Protein AF-F0Y890-F1 (afdb_monomer)

Mean predicted aligned error: 19.27 Å

Solvent-accessible surface area (backbone atoms only — not comparable to full-atom values): 24442 Å² total; per-residue (Å²): 140,80,90,76,86,86,69,78,75,66,56,60,69,72,66,73,73,84,67,79,73,80,79,73,78,74,100,80,73,96,67,61,80,64,61,63,48,54,54,51,52,53,49,51,51,51,51,50,53,50,52,51,52,51,51,48,52,51,51,49,51,52,50,51,52,57,50,52,60,49,49,57,54,52,53,54,49,52,56,64,72,65,56,83,78,66,94,90,60,60,71,66,60,58,48,51,51,52,52,50,54,50,51,52,51,49,50,49,52,54,54,50,66,68,62,57,76,72,88,82,59,56,76,64,51,50,54,54,48,51,69,63,44,61,75,63,72,72,44,78,66,60,67,57,61,77,74,56,88,78,77,89,71,91,77,83,79,86,84,82,79,84,65,60,49,59,76,54,69,66,41,54,50,54,42,62,77,41,42,78,61,33,73,70,63,14,67,42,82,36,51,82,57,31,35,38,36,38,28,42,78,87,40,54,33,41,73,48,68,71,60,42,80,40,85,49,73,56,57,59,51,46,79,48,76,47,64,42,50,79,44,79,46,78,44,72,72,36,85,34,40,26,47,82,65,50,57,25,32,40,22,32,40,34,34,32,28,44,78,34,65,62,40,20,68,70,69,28,96,51,52,70,63,47,51,54,53,47,47,55,55,40,52,45,55,54,39,38,69,28,35,60,64,62,82,49,96,77,78,58,83,58,68,68,14,64,68,77,36,44,69,65,53,28,52,50,48,35,52,58,34,34,69,67,33,49,68,40,21,40,46,67,77,47,37,45,78,73,44,82,43,65,26,81,90,47,38,69,60,48,52,54,48,51,51,50,51,51,52,49,52,51,47,50,54,43,34,53,50,34,50,55,48,41,53,54,50,51,57,48,40,46,73,74,69,50,86,74,54,74,70,56,52,54,50,52,43,50,52,44,31,52,51,60,64,43,92,60,95,66,79,89,80,79,84,88,125

Foldseek 3Di:
DDDDDDDPPVVVVVVPDPDPPVVDDDPDDDDPPVVVVVVVVVVVVVVVVVVVVVVVVVVVVVVVVVVVVVVVVVVVLVVVLPDDPDPPDDPVVNVVVNVVSVVVVVVVVVVVVVVPDDPPCPVVVVVVCCVVCVVVVPDCVVVVVVPDDDDDQPPPDQPPDQDQPADDPVLVVVCVVPVVVQVVPQKDFAAQQKKKFKAAQNHGRDIDRDGDIDGHGPHRIDIDMDGQDKDKDKQAFDFAAALVRFTKTWIKIWIKGADDVCLQVPLDVDLNVQLNVLLVVLVRVLRNNAAQDQDDPPPPRPDDHVPPNQVVSFVSSQVSSQSRSVSNRMHIDTMGIDDIGGDPVCRVVVVVVVVVVVVVVVLVVQLVVLLVVLVVVVVVVVVVVDDDDPVRSVVSSVQSSCCRNDPDRDDDDDPDD

Structure (mmCIF, N/CA/C/O backbone):
data_AF-F0Y890-F1
#
_entry.id   AF-F0Y890-F1
#
loop_
_atom_site.group_PDB
_atom_site.id
_atom_site.type_symbol
_atom_site.label_atom_id
_atom_site.label_alt_id
_atom_site.label_comp_id
_atom_site.label_asym_id
_atom_site.label_entity_id
_atom_site.label_seq_id
_atom_site.pdbx_PDB_ins_code
_atom_site.Cartn_x
_atom_site.Cartn_y
_atom_site.Cartn_z
_atom_site.occupancy
_atom_site.B_iso_or_equiv
_atom_site.auth_seq_id
_atom_site.auth_comp_id
_atom_site.auth_asym_id
_atom_site.auth_atom_id
_atom_site.pdbx_PDB_model_num
ATOM 1 N N . MET A 1 1 ? 23.751 -40.761 -12.825 1.00 38.16 1 MET A N 1
ATOM 2 C CA . MET A 1 1 ? 23.052 -40.221 -11.636 1.00 38.16 1 MET A CA 1
ATOM 3 C C . MET A 1 1 ? 21.688 -39.821 -12.162 1.00 38.16 1 MET A C 1
ATOM 5 O O . MET A 1 1 ? 21.497 -38.681 -12.557 1.00 38.16 1 MET A O 1
ATOM 9 N N . ASP A 1 2 ? 20.799 -40.806 -12.305 1.00 27.16 2 ASP A N 1
ATOM 10 C CA . ASP A 1 2 ? 19.623 -40.699 -13.175 1.00 27.16 2 ASP A CA 1
ATOM 11 C C . ASP A 1 2 ? 18.362 -40.812 -12.319 1.00 27.16 2 ASP A C 1
ATOM 13 O O . ASP A 1 2 ? 17.972 -41.902 -11.897 1.00 27.16 2 ASP A O 1
ATOM 17 N N . GLY A 1 3 ? 17.733 -39.672 -12.038 1.00 33.78 3 GLY A N 1
ATOM 18 C CA . GLY A 1 3 ? 16.468 -39.603 -11.313 1.00 33.78 3 GLY A CA 1
ATOM 19 C C . GLY A 1 3 ? 15.296 -40.018 -12.201 1.00 33.78 3 GLY A C 1
ATOM 20 O O . GLY A 1 3 ? 14.814 -39.224 -13.007 1.00 33.78 3 GLY A O 1
ATOM 21 N N . ARG A 1 4 ? 14.810 -41.254 -12.040 1.00 30.77 4 ARG A N 1
ATOM 22 C CA . ARG A 1 4 ? 13.497 -41.692 -12.546 1.00 30.77 4 ARG A CA 1
ATOM 23 C C . ARG A 1 4 ? 12.469 -41.584 -11.421 1.00 30.77 4 ARG A C 1
ATOM 25 O O . ARG A 1 4 ? 12.642 -42.195 -10.371 1.00 30.77 4 ARG A O 1
ATOM 32 N N . TYR A 1 5 ? 11.398 -40.828 -11.651 1.00 33.41 5 TYR A N 1
ATOM 33 C CA . TYR A 1 5 ? 10.301 -40.662 -10.696 1.00 33.41 5 TYR A CA 1
ATOM 34 C C . TYR A 1 5 ? 9.433 -41.926 -10.582 1.00 33.41 5 TYR A C 1
ATOM 36 O O . TYR A 1 5 ? 9.117 -42.584 -11.575 1.00 33.41 5 TYR A O 1
ATOM 44 N N . HIS A 1 6 ? 9.079 -42.246 -9.336 1.00 32.81 6 HIS A N 1
ATOM 45 C CA . HIS A 1 6 ? 8.334 -43.417 -8.871 1.00 32.81 6 HIS A CA 1
ATOM 46 C C . HIS A 1 6 ? 6.819 -43.267 -9.105 1.00 32.81 6 HIS A C 1
ATOM 48 O O . HIS A 1 6 ? 6.270 -42.179 -8.945 1.00 32.81 6 HIS A O 1
ATOM 54 N N . CYS A 1 7 ? 6.134 -44.359 -9.460 1.00 32.97 7 CYS A N 1
ATOM 55 C CA . CYS A 1 7 ? 4.679 -44.397 -9.634 1.00 32.97 7 CYS A CA 1
ATOM 56 C C . CYS A 1 7 ? 4.031 -45.125 -8.437 1.00 32.97 7 CYS A C 1
ATOM 58 O O . CYS A 1 7 ? 4.320 -46.307 -8.246 1.00 32.97 7 CYS A O 1
ATOM 60 N N . PRO A 1 8 ? 3.131 -44.477 -7.672 1.00 37.31 8 PRO A N 1
ATOM 61 C CA . PRO A 1 8 ? 2.630 -44.981 -6.383 1.00 37.31 8 PRO A CA 1
ATOM 62 C C . PRO A 1 8 ? 1.622 -46.139 -6.495 1.00 37.31 8 PRO A C 1
ATOM 64 O O . PRO A 1 8 ? 1.181 -46.687 -5.491 1.00 37.31 8 PRO A O 1
ATOM 67 N N . VAL A 1 9 ? 1.252 -46.548 -7.711 1.00 42.16 9 VAL A N 1
ATOM 68 C CA . VAL A 1 9 ? 0.246 -47.601 -7.941 1.00 42.16 9 VAL A CA 1
ATOM 69 C C . VAL A 1 9 ? 0.830 -49.008 -7.749 1.00 42.16 9 VAL A C 1
ATOM 71 O O . VAL A 1 9 ? 0.103 -49.940 -7.421 1.00 42.16 9 VAL A O 1
ATOM 74 N N . LYS A 1 10 ? 2.150 -49.175 -7.910 1.00 40.38 10 LYS A N 1
ATOM 75 C CA . LYS A 1 10 ? 2.806 -50.490 -7.787 1.00 40.38 10 LYS A CA 1
ATOM 76 C C . LYS A 1 10 ? 3.139 -50.883 -6.344 1.00 40.38 10 LYS A C 1
ATOM 78 O O . LYS A 1 10 ? 3.253 -52.075 -6.069 1.00 40.38 10 LYS A O 1
ATOM 83 N N . ASP A 1 11 ? 3.224 -49.919 -5.428 1.00 37.31 11 ASP A N 1
ATOM 84 C CA . ASP A 1 11 ? 3.527 -50.188 -4.016 1.00 37.31 11 ASP A CA 1
ATOM 85 C C . ASP A 1 11 ? 2.286 -50.641 -3.234 1.00 37.31 11 ASP A C 1
ATOM 87 O O . ASP A 1 11 ? 2.387 -51.508 -2.368 1.00 37.31 11 ASP A O 1
ATOM 91 N N . ALA A 1 12 ? 1.093 -50.171 -3.616 1.00 43.72 12 ALA A N 1
ATOM 92 C CA . ALA A 1 12 ? -0.170 -50.605 -3.011 1.00 43.72 12 ALA A CA 1
ATOM 93 C C . ALA A 1 12 ? -0.452 -52.107 -3.226 1.00 43.72 12 ALA A C 1
ATOM 95 O O . ALA A 1 12 ? -0.994 -52.767 -2.345 1.00 43.72 12 ALA A O 1
ATOM 96 N N . GLN A 1 13 ? -0.019 -52.675 -4.358 1.00 46.06 13 GLN A N 1
ATOM 97 C CA . GLN A 1 13 ? -0.149 -54.112 -4.645 1.00 46.06 13 GLN A CA 1
ATOM 98 C C . GLN A 1 13 ? 0.919 -54.974 -3.953 1.00 46.06 13 GLN A C 1
ATOM 100 O O . GLN A 1 13 ? 0.706 -56.168 -3.767 1.00 46.06 13 GLN A O 1
ATOM 105 N N . ARG A 1 14 ? 2.055 -54.393 -3.539 1.00 41.22 14 ARG A N 1
ATOM 106 C CA . ARG A 1 14 ? 3.094 -55.101 -2.766 1.00 41.22 14 ARG A CA 1
ATOM 107 C C . ARG A 1 14 ? 2.771 -55.216 -1.276 1.00 41.22 14 ARG A C 1
ATOM 109 O O . ARG A 1 14 ? 3.358 -56.061 -0.611 1.00 41.22 14 ARG A O 1
ATOM 116 N N . LEU A 1 15 ? 1.858 -54.389 -0.765 1.00 43.75 15 LEU A N 1
ATOM 117 C CA . LEU A 1 15 ? 1.519 -54.305 0.661 1.00 43.75 15 LEU A CA 1
ATOM 118 C C . LEU A 1 15 ? 0.350 -55.207 1.097 1.00 43.75 15 LEU A C 1
ATOM 120 O O . LEU A 1 15 ? 0.004 -55.197 2.272 1.00 43.75 15 LEU A O 1
ATOM 124 N N . GLY A 1 16 ? -0.241 -56.001 0.194 1.00 38.81 16 GLY A N 1
ATOM 125 C CA . GLY A 1 16 ? -1.183 -57.071 0.563 1.00 38.81 16 GLY A CA 1
ATOM 126 C C . GLY A 1 16 ? -2.455 -56.618 1.296 1.00 38.81 16 GLY A C 1
ATOM 127 O O . GLY A 1 16 ? -3.017 -57.388 2.069 1.00 38.81 16 GLY A O 1
ATOM 128 N N . LEU A 1 17 ? -2.907 -55.380 1.083 1.00 44.00 17 LEU A N 1
ATOM 129 C CA . LEU A 1 17 ? -4.153 -54.862 1.654 1.00 44.00 17 LEU A CA 1
ATOM 130 C C . LEU A 1 17 ? -5.324 -55.136 0.699 1.00 44.00 17 LEU A C 1
ATOM 132 O O . LEU A 1 17 ? -5.707 -54.286 -0.103 1.00 44.00 17 LEU A O 1
ATOM 136 N N . ASP A 1 18 ? -5.890 -56.338 0.796 1.00 43.62 18 ASP A N 1
ATOM 137 C CA . ASP A 1 18 ? -7.197 -56.674 0.226 1.00 43.62 18 ASP A CA 1
ATOM 138 C C . ASP A 1 18 ? -8.302 -56.157 1.163 1.00 43.62 18 ASP A C 1
ATOM 140 O O . ASP A 1 18 ? -8.657 -56.826 2.133 1.00 43.62 18 ASP A O 1
ATOM 144 N N . ASP A 1 19 ? -8.853 -54.964 0.904 1.00 38.75 19 ASP A N 1
ATOM 145 C CA . ASP A 1 19 ? -9.974 -54.436 1.698 1.00 38.75 19 ASP A CA 1
ATOM 146 C C . ASP A 1 19 ? -11.334 -54.713 1.008 1.00 38.75 19 ASP A C 1
ATOM 148 O O . ASP A 1 19 ? -11.659 -54.110 -0.026 1.00 38.75 19 ASP A O 1
ATOM 152 N N . PRO A 1 20 ? -12.175 -55.623 1.541 1.00 39.41 20 PRO A N 1
ATOM 153 C CA . PRO A 1 20 ? -13.441 -56.029 0.927 1.00 39.41 20 PRO A CA 1
ATOM 154 C C . PRO A 1 20 ? -14.555 -54.968 1.002 1.00 39.41 20 PRO A C 1
ATOM 156 O O . PRO A 1 20 ? -15.653 -55.198 0.488 1.00 39.41 20 PRO A O 1
ATOM 159 N N . ARG A 1 21 ? -14.306 -53.784 1.582 1.00 40.31 21 ARG A N 1
ATOM 160 C CA . ARG A 1 21 ? -15.275 -52.670 1.606 1.00 40.31 21 ARG A CA 1
ATOM 161 C C . ARG A 1 21 ? -15.395 -51.910 0.280 1.00 40.31 21 ARG A C 1
ATOM 163 O O . ARG A 1 21 ? -16.422 -51.279 0.052 1.00 40.31 21 ARG A O 1
ATOM 170 N N . ALA A 1 22 ? -14.432 -52.035 -0.636 1.00 36.25 22 ALA A N 1
ATOM 171 C CA . ALA A 1 22 ? -14.497 -51.387 -1.954 1.00 36.25 22 ALA A CA 1
ATOM 172 C C . ALA A 1 22 ? -15.408 -52.112 -2.973 1.00 36.25 22 ALA A C 1
ATOM 174 O O . ALA A 1 22 ? -15.679 -51.579 -4.046 1.00 36.25 22 ALA A O 1
ATOM 175 N N . LYS A 1 23 ? -15.907 -53.318 -2.655 1.00 34.88 23 LYS A N 1
ATOM 176 C CA . LYS A 1 23 ? -16.760 -54.132 -3.550 1.00 34.88 23 LYS A CA 1
ATOM 177 C C . LYS A 1 23 ? -18.270 -54.018 -3.287 1.00 34.88 23 LYS A C 1
ATOM 179 O O . LYS A 1 23 ? -19.049 -54.685 -3.960 1.00 34.88 23 LYS A O 1
ATOM 184 N N . LYS A 1 24 ? -18.707 -53.166 -2.354 1.00 36.16 24 LYS A N 1
ATOM 185 C CA . LYS A 1 24 ? -20.130 -52.874 -2.100 1.00 36.16 24 LYS A CA 1
ATOM 186 C C . LYS A 1 24 ? -20.420 -51.380 -2.263 1.00 36.16 24 LYS A C 1
ATOM 188 O O . LYS A 1 24 ? -20.554 -50.657 -1.286 1.00 36.16 24 LYS A O 1
ATOM 193 N N . ALA A 1 25 ? -20.573 -50.939 -3.506 1.00 32.44 25 ALA A N 1
ATOM 194 C CA . ALA A 1 25 ? -21.377 -49.766 -3.839 1.00 32.44 25 ALA A CA 1
ATOM 195 C C . ALA A 1 25 ? -22.121 -50.074 -5.150 1.00 32.44 25 ALA A C 1
ATOM 197 O O . ALA A 1 25 ? -21.552 -50.025 -6.236 1.00 32.44 25 ALA A O 1
ATOM 198 N N . HIS A 1 26 ? -23.364 -50.532 -4.988 1.00 28.95 26 HIS A N 1
ATOM 199 C CA . HIS A 1 26 ? -24.325 -50.936 -6.020 1.00 28.95 26 HIS A CA 1
ATOM 200 C C . HIS A 1 26 ? -24.849 -49.719 -6.831 1.00 28.95 26 HIS A C 1
ATOM 202 O O . HIS A 1 26 ? -24.710 -48.584 -6.371 1.00 28.95 26 HIS A O 1
ATOM 208 N N . PRO A 1 27 ? -25.497 -49.934 -7.995 1.00 40.09 27 PRO A N 1
ATOM 209 C CA . PRO A 1 27 ? -25.939 -48.917 -8.946 1.00 40.09 27 PRO A CA 1
ATOM 210 C C . PRO A 1 27 ? -27.331 -48.331 -8.620 1.00 40.09 27 PRO A C 1
ATOM 212 O O . PRO A 1 27 ? -28.124 -48.124 -9.526 1.00 40.09 27 PRO A O 1
ATOM 215 N N . ASP A 1 28 ? -27.612 -48.030 -7.348 1.00 33.22 28 ASP A N 1
ATOM 216 C CA . ASP A 1 28 ? -28.890 -47.446 -6.892 1.00 33.22 28 ASP A CA 1
ATOM 217 C C . ASP A 1 28 ? -28.666 -46.299 -5.888 1.00 33.22 28 ASP A C 1
ATOM 219 O O . ASP A 1 28 ? -29.166 -46.302 -4.763 1.00 33.22 28 ASP A O 1
ATOM 223 N N . ALA A 1 29 ? -27.887 -45.291 -6.284 1.00 30.91 29 ALA A N 1
ATOM 224 C CA . ALA A 1 29 ? -27.769 -44.040 -5.540 1.00 30.91 29 ALA A CA 1
ATOM 225 C C . ALA A 1 29 ? -28.264 -42.883 -6.413 1.00 30.91 29 ALA A C 1
ATOM 227 O O . ALA A 1 29 ? -27.608 -42.486 -7.376 1.00 30.91 29 ALA A O 1
ATOM 228 N N . GLY A 1 30 ? -29.435 -42.344 -6.065 1.00 36.19 30 GLY A N 1
ATOM 229 C CA . GLY A 1 30 ? -29.968 -41.108 -6.628 1.00 36.19 30 GLY A CA 1
ATOM 230 C C . GLY A 1 30 ? -28.996 -39.950 -6.404 1.00 36.19 30 GLY A C 1
ATOM 231 O O . GLY A 1 30 ? -28.965 -39.344 -5.337 1.00 36.19 30 GLY A O 1
ATOM 232 N N . GLY A 1 31 ? -28.187 -39.655 -7.419 1.00 30.27 31 GLY A N 1
ATOM 233 C CA . GLY A 1 31 ? -27.340 -38.474 -7.492 1.00 30.27 31 GLY A CA 1
ATOM 234 C C . GLY A 1 31 ? -27.984 -37.438 -8.405 1.00 30.27 31 GLY A C 1
ATOM 235 O O . GLY A 1 31 ? -28.254 -37.716 -9.570 1.00 30.27 31 GLY A O 1
ATOM 236 N N . SER A 1 32 ? -28.234 -36.240 -7.876 1.00 38.91 32 SER A N 1
ATOM 237 C CA . SER A 1 32 ? -28.654 -35.068 -8.654 1.00 38.91 32 SER A CA 1
ATOM 238 C C . SER A 1 32 ? -27.734 -34.847 -9.865 1.00 38.91 32 SER A C 1
ATOM 240 O O . SER A 1 32 ? -26.524 -35.046 -9.767 1.00 38.91 32 SER A O 1
ATOM 242 N N . ALA A 1 33 ? -28.280 -34.347 -10.981 1.00 41.44 33 ALA A N 1
ATOM 243 C CA . ALA A 1 33 ? -27.563 -33.991 -12.217 1.00 41.44 33 ALA A CA 1
ATOM 244 C C . ALA A 1 33 ? -26.354 -33.035 -12.030 1.00 41.44 33 ALA A C 1
ATOM 246 O O . ALA A 1 33 ? -25.651 -32.722 -12.993 1.00 41.44 33 ALA A O 1
ATOM 247 N N . ALA A 1 34 ? -26.115 -32.538 -10.814 1.00 40.97 34 ALA A N 1
ATOM 248 C CA . ALA A 1 34 ? -24.920 -31.802 -10.416 1.00 40.97 34 ALA A CA 1
ATOM 249 C C . ALA A 1 34 ? -23.687 -32.701 -10.161 1.00 40.97 34 ALA A C 1
ATOM 251 O O . ALA A 1 34 ? -22.571 -32.277 -10.452 1.00 40.97 34 ALA A O 1
ATOM 252 N N . SER A 1 35 ? -23.847 -33.944 -9.678 1.00 39.53 35 SER A N 1
ATOM 253 C CA . SER A 1 35 ? -22.707 -34.832 -9.372 1.00 39.53 35 SER A CA 1
ATOM 254 C C . SER A 1 35 ? -22.044 -35.397 -10.633 1.00 39.53 35 SER A C 1
ATOM 256 O O . SER A 1 35 ? -20.819 -35.484 -10.702 1.00 39.53 35 SER A O 1
ATOM 258 N N . PHE A 1 36 ? -22.833 -35.686 -11.673 1.00 37.88 36 PHE A N 1
ATOM 259 C CA . PHE A 1 36 ? -22.324 -36.088 -12.990 1.00 37.88 36 PHE A CA 1
ATOM 260 C C . PHE A 1 36 ? -21.654 -34.934 -13.749 1.00 37.88 36 PHE A C 1
ATOM 262 O O . PHE A 1 36 ? -20.686 -35.164 -14.472 1.00 37.88 36 PHE A O 1
ATOM 269 N N . ARG A 1 37 ? -22.095 -33.686 -13.526 1.00 43.75 37 ARG A N 1
ATOM 270 C CA . ARG A 1 37 ? -21.425 -32.488 -14.058 1.00 43.75 37 ARG A CA 1
ATOM 271 C C . ARG A 1 37 ? -20.031 -32.294 -13.464 1.00 43.75 37 ARG A C 1
ATOM 273 O O . ARG A 1 37 ? -19.111 -31.992 -14.207 1.00 43.75 37 ARG A O 1
ATOM 280 N N . GLY A 1 38 ? -19.841 -32.569 -12.172 1.00 40.78 38 GLY A N 1
ATOM 281 C CA . GLY A 1 38 ? -18.521 -32.472 -11.534 1.00 40.78 38 GLY A CA 1
ATOM 282 C C . GLY A 1 38 ? -17.482 -33.451 -12.096 1.00 40.78 38 GLY A C 1
ATOM 283 O O . GLY A 1 38 ? -16.309 -33.103 -12.219 1.00 40.78 38 GLY A O 1
ATOM 284 N N . VAL A 1 39 ? -17.901 -34.662 -12.481 1.00 43.34 39 VAL A N 1
ATOM 285 C CA . VAL A 1 39 ? -17.008 -35.666 -13.088 1.00 43.34 39 VAL A CA 1
ATOM 286 C C . VAL A 1 39 ? -16.698 -35.329 -14.550 1.00 43.34 39 VAL A C 1
ATOM 288 O O . VAL A 1 39 ? -15.555 -35.489 -14.976 1.00 43.34 39 VAL A O 1
ATOM 291 N N . ALA A 1 40 ? -17.678 -34.815 -15.301 1.00 44.34 40 ALA A N 1
ATOM 292 C CA . ALA A 1 40 ? -17.473 -34.332 -16.666 1.00 44.34 40 ALA A CA 1
ATOM 293 C C . ALA A 1 40 ? -16.547 -33.100 -16.707 1.00 44.34 40 ALA A C 1
ATOM 295 O O . ALA A 1 40 ? -15.573 -33.104 -17.457 1.00 44.34 40 ALA A O 1
ATOM 296 N N . ASP A 1 41 ? -16.753 -32.123 -15.816 1.00 43.94 41 ASP A N 1
ATOM 297 C CA . ASP A 1 41 ? -15.881 -30.947 -15.662 1.00 43.94 41 ASP A CA 1
ATOM 298 C C . ASP A 1 41 ? -14.455 -31.343 -15.260 1.00 43.94 41 ASP A C 1
ATOM 300 O O . ASP A 1 41 ? -13.473 -30.789 -15.756 1.00 43.94 41 ASP A O 1
ATOM 304 N N . ALA A 1 42 ? -14.307 -32.324 -14.363 1.00 41.91 42 ALA A N 1
ATOM 305 C CA . ALA A 1 42 ? -12.995 -32.841 -13.986 1.00 41.91 42 ALA A CA 1
ATOM 306 C C . ALA A 1 42 ? -12.297 -33.545 -15.165 1.00 41.91 42 ALA A C 1
ATOM 308 O O . ALA A 1 42 ? -11.076 -33.439 -15.312 1.00 41.91 42 ALA A O 1
ATOM 309 N N . HIS A 1 43 ? -13.058 -34.231 -16.023 1.00 42.22 43 HIS A N 1
ATOM 310 C CA . HIS A 1 43 ? -12.537 -34.877 -17.223 1.00 42.22 43 HIS A CA 1
ATOM 311 C C . HIS A 1 43 ? -12.098 -33.856 -18.282 1.00 42.22 43 HIS A C 1
ATOM 313 O O . HIS A 1 43 ? -10.991 -33.976 -18.810 1.00 42.22 43 HIS A O 1
ATOM 319 N N . GLU A 1 44 ? -12.891 -32.812 -18.532 1.00 50.34 44 GLU A N 1
ATOM 320 C CA . GLU A 1 44 ? -12.515 -31.723 -19.442 1.00 50.34 44 GLU A CA 1
ATOM 321 C C . GLU A 1 44 ? -11.289 -30.954 -18.945 1.00 50.34 44 GLU A C 1
ATOM 323 O O . GLU A 1 44 ? -10.369 -30.702 -19.724 1.00 50.34 44 GLU A O 1
ATOM 328 N N . ARG A 1 45 ? -11.191 -30.675 -17.638 1.00 44.25 45 ARG A N 1
ATOM 329 C CA . ARG A 1 45 ? -9.996 -30.048 -17.047 1.00 44.25 45 ARG A CA 1
ATOM 330 C C . ARG A 1 45 ? -8.749 -30.910 -17.219 1.00 44.25 45 ARG A C 1
ATOM 332 O O . ARG A 1 45 ? -7.677 -30.382 -17.504 1.00 44.25 45 ARG A O 1
ATOM 339 N N . LEU A 1 46 ? -8.868 -32.233 -17.096 1.00 43.28 46 LEU A N 1
ATOM 340 C CA . LEU A 1 46 ? -7.754 -33.157 -17.335 1.00 43.28 46 LEU A CA 1
ATOM 341 C C . LEU A 1 46 ? -7.363 -33.242 -18.816 1.00 43.28 46 LEU A C 1
ATOM 343 O O . LEU A 1 46 ? -6.172 -33.362 -19.119 1.00 43.28 46 LEU A O 1
ATOM 347 N N . LEU A 1 47 ? -8.327 -33.174 -19.738 1.00 45.12 47 LEU A N 1
ATOM 348 C CA . LEU A 1 47 ? -8.059 -33.118 -21.176 1.00 45.12 47 LEU A CA 1
ATOM 349 C C . LEU A 1 47 ? -7.380 -31.799 -21.566 1.00 45.12 47 LEU A C 1
ATOM 351 O O . LEU A 1 47 ? -6.368 -31.839 -22.269 1.00 45.12 47 LEU A O 1
ATOM 355 N N . ALA A 1 48 ? -7.845 -30.670 -21.026 1.00 48.81 48 ALA A N 1
ATOM 356 C CA . ALA A 1 48 ? -7.220 -29.360 -21.196 1.00 48.81 48 ALA A CA 1
ATOM 357 C C . ALA A 1 48 ? -5.767 -29.369 -20.689 1.00 48.81 48 ALA A C 1
ATOM 359 O O . ALA A 1 48 ? -4.842 -29.023 -21.429 1.00 48.81 48 ALA A O 1
ATOM 360 N N . PHE A 1 49 ? -5.535 -29.914 -19.489 1.00 41.91 49 PHE A N 1
ATOM 361 C CA . PHE A 1 49 ? -4.193 -30.034 -18.912 1.00 41.91 49 PHE A CA 1
ATOM 362 C C . PHE A 1 49 ? -3.273 -30.941 -19.745 1.00 41.91 49 PHE A C 1
ATOM 364 O O . PHE A 1 49 ? -2.080 -30.673 -19.890 1.00 41.91 49 PHE A O 1
ATOM 371 N N . ARG A 1 50 ? -3.809 -32.023 -20.334 1.00 40.38 50 ARG A N 1
ATOM 372 C CA . ARG A 1 50 ? -3.060 -32.898 -21.255 1.00 40.38 50 ARG A CA 1
ATOM 373 C C . ARG A 1 50 ? -2.724 -32.192 -22.567 1.00 40.38 50 ARG A C 1
ATOM 375 O O . ARG A 1 50 ? -1.598 -32.351 -23.039 1.00 40.38 50 ARG A O 1
ATOM 382 N N . SER A 1 51 ? -3.647 -31.412 -23.132 1.00 48.09 51 SER A N 1
ATOM 383 C CA . SER A 1 51 ? -3.390 -30.638 -24.352 1.00 48.09 51 SER A CA 1
ATOM 384 C C . SER A 1 51 ? -2.359 -29.532 -24.135 1.00 48.09 51 SER A C 1
ATOM 386 O O . SER A 1 51 ? -1.469 -29.375 -24.968 1.00 48.09 51 SER A O 1
ATOM 388 N N . GLU A 1 52 ? -2.381 -28.848 -22.988 1.00 48.28 52 GLU A N 1
ATOM 389 C CA . GLU A 1 52 ? -1.370 -27.846 -22.636 1.00 48.28 52 GLU A CA 1
ATOM 390 C C . GLU A 1 52 ? 0.008 -28.478 -22.435 1.00 48.28 52 GLU A C 1
ATOM 392 O O . GLU A 1 52 ? 1.007 -27.969 -22.944 1.00 48.28 52 GLU A O 1
ATOM 397 N N . ARG A 1 53 ? 0.080 -29.643 -21.776 1.00 42.91 53 ARG A N 1
ATOM 398 C CA . ARG A 1 53 ? 1.344 -30.381 -21.627 1.00 42.91 53 ARG A CA 1
ATOM 399 C C . ARG A 1 53 ? 1.889 -30.876 -22.966 1.00 42.91 53 ARG A C 1
ATOM 401 O O . ARG A 1 53 ? 3.097 -30.816 -23.189 1.00 42.91 53 ARG A O 1
ATOM 408 N N . ALA A 1 54 ? 1.018 -31.343 -23.862 1.00 44.38 54 ALA A N 1
ATOM 409 C CA . ALA A 1 54 ? 1.398 -31.755 -25.211 1.00 44.38 54 ALA A CA 1
ATOM 410 C C . ALA A 1 54 ? 1.873 -30.560 -26.058 1.00 44.38 54 ALA A C 1
ATOM 412 O O . ALA A 1 54 ? 2.885 -30.665 -26.753 1.00 44.38 54 ALA A O 1
ATOM 413 N N . ALA A 1 55 ? 1.205 -29.408 -25.950 1.00 46.56 55 ALA A N 1
ATOM 414 C CA . ALA A 1 55 ? 1.606 -28.166 -26.606 1.00 46.56 55 ALA A CA 1
ATOM 415 C C . ALA A 1 55 ? 2.944 -27.634 -26.063 1.00 46.56 55 ALA A C 1
ATOM 417 O O . ALA A 1 55 ? 3.801 -27.217 -26.846 1.00 46.56 55 ALA A O 1
ATOM 418 N N . GLY A 1 56 ? 3.162 -27.722 -24.746 1.00 43.66 56 GLY A N 1
ATOM 419 C CA . GLY A 1 56 ? 4.433 -27.417 -24.089 1.00 43.66 56 GLY A CA 1
ATOM 420 C C . GLY A 1 56 ? 5.568 -28.313 -24.588 1.00 43.66 56 GLY A C 1
ATOM 421 O O . GLY A 1 56 ? 6.584 -27.807 -25.058 1.00 43.66 56 GLY A O 1
ATOM 422 N N . ALA A 1 57 ? 5.358 -29.632 -24.614 1.00 44.41 57 ALA A N 1
ATOM 423 C CA . ALA A 1 57 ? 6.346 -30.596 -25.104 1.00 44.41 57 ALA A CA 1
ATOM 424 C C . ALA A 1 57 ? 6.664 -30.426 -26.604 1.00 44.41 57 ALA A C 1
ATOM 426 O O . ALA A 1 57 ? 7.811 -30.590 -27.025 1.00 44.41 57 ALA A O 1
ATOM 427 N N . LEU A 1 58 ? 5.674 -30.066 -27.431 1.00 46.25 58 LEU A N 1
ATOM 428 C CA . LEU A 1 58 ? 5.886 -29.741 -28.846 1.00 46.25 58 LEU A CA 1
ATOM 429 C C . LEU A 1 58 ? 6.637 -28.416 -29.029 1.00 46.25 58 LEU A C 1
ATOM 431 O O . LEU A 1 58 ? 7.494 -28.328 -29.912 1.00 46.25 58 LEU A O 1
ATOM 435 N N . ARG A 1 59 ? 6.365 -27.399 -28.196 1.00 46.97 59 ARG A N 1
ATOM 436 C CA . ARG A 1 59 ? 7.149 -26.152 -28.157 1.00 46.97 59 ARG A CA 1
ATOM 437 C C . ARG A 1 59 ? 8.595 -26.435 -27.785 1.00 46.97 59 ARG A C 1
ATOM 439 O O . ARG A 1 59 ? 9.486 -25.956 -28.476 1.00 46.97 59 ARG A O 1
ATOM 446 N N . GLU A 1 60 ? 8.820 -27.257 -26.770 1.00 44.59 60 GLU A N 1
ATOM 447 C CA . GLU A 1 60 ? 10.148 -27.609 -26.277 1.00 44.59 60 GLU A CA 1
ATOM 448 C C . GLU A 1 60 ? 10.936 -28.433 -27.307 1.00 44.59 60 GLU A C 1
ATOM 450 O O . GLU A 1 60 ? 12.079 -28.098 -27.610 1.00 44.59 60 GLU A O 1
ATOM 455 N N . ARG A 1 61 ? 10.300 -29.402 -27.986 1.00 42.75 61 ARG A N 1
ATOM 456 C CA . ARG A 1 61 ? 10.903 -30.120 -29.129 1.00 42.75 61 ARG A CA 1
ATOM 457 C C . ARG A 1 61 ? 11.207 -29.203 -30.316 1.00 42.75 61 ARG A C 1
ATOM 459 O O . ARG A 1 61 ? 12.267 -29.328 -30.929 1.00 42.75 61 ARG A O 1
ATOM 466 N N . ARG A 1 62 ? 10.320 -28.255 -30.650 1.00 45.84 62 ARG A N 1
ATOM 467 C CA . ARG A 1 62 ? 10.593 -27.251 -31.698 1.00 45.84 62 ARG A CA 1
ATOM 468 C C . ARG A 1 62 ? 11.750 -26.335 -31.299 1.00 45.84 62 ARG A C 1
ATOM 470 O O . ARG A 1 62 ? 12.577 -26.027 -32.156 1.00 45.84 62 ARG A O 1
ATOM 477 N N . PHE A 1 63 ? 11.834 -25.944 -30.028 1.00 42.69 63 PHE A N 1
ATOM 478 C CA . PHE A 1 63 ? 12.909 -25.115 -29.483 1.00 42.69 63 PHE A CA 1
ATOM 479 C C . PHE A 1 63 ? 14.254 -25.853 -29.527 1.00 42.69 63 PHE A C 1
ATOM 481 O O . PHE A 1 63 ? 15.217 -25.330 -30.086 1.00 42.69 63 PHE A O 1
ATOM 488 N N . GLN A 1 64 ? 14.293 -27.109 -29.073 1.00 41.69 64 GLN A N 1
ATOM 489 C CA . GLN A 1 64 ? 15.479 -27.969 -29.130 1.00 41.69 64 GLN A CA 1
ATOM 490 C C . GLN A 1 64 ? 15.918 -28.263 -30.573 1.00 41.69 64 GLN A C 1
ATOM 492 O O . GLN A 1 64 ? 17.104 -28.155 -30.871 1.00 41.69 64 GLN A O 1
ATOM 497 N N . SER A 1 65 ? 14.995 -28.534 -31.509 1.00 37.69 65 SER A N 1
ATOM 498 C CA . SER A 1 65 ? 15.371 -28.749 -32.921 1.00 37.69 65 SER A CA 1
ATOM 499 C C . SER A 1 65 ? 15.947 -27.488 -33.579 1.00 37.69 65 SER A C 1
ATOM 501 O O . SER A 1 65 ? 16.900 -27.577 -34.350 1.00 37.69 65 SER A O 1
ATOM 503 N N . LYS A 1 66 ? 15.432 -26.295 -33.232 1.00 42.97 66 LYS A N 1
ATOM 504 C CA . LYS A 1 66 ? 15.972 -25.014 -33.716 1.00 42.97 66 LYS A CA 1
ATOM 505 C C . LYS A 1 66 ? 17.360 -24.719 -33.142 1.00 42.97 66 LYS A C 1
ATOM 507 O O . LYS A 1 66 ? 18.162 -24.097 -33.837 1.00 42.97 66 LYS A O 1
ATOM 512 N N . TYR A 1 67 ? 17.645 -25.152 -31.912 1.00 41.34 67 TYR A N 1
ATOM 513 C CA . TYR A 1 67 ? 18.966 -25.020 -31.291 1.00 41.34 67 TYR A CA 1
ATOM 514 C C . TYR A 1 67 ? 19.978 -26.023 -31.863 1.00 41.34 67 TYR A C 1
ATOM 516 O O . TYR A 1 67 ? 21.056 -25.598 -32.271 1.00 41.34 67 TYR A O 1
ATOM 524 N N . HIS A 1 68 ? 19.615 -27.302 -32.008 1.00 36.62 68 HIS A N 1
ATOM 525 C CA . HIS A 1 68 ? 20.492 -28.320 -32.605 1.00 36.62 68 HIS A CA 1
A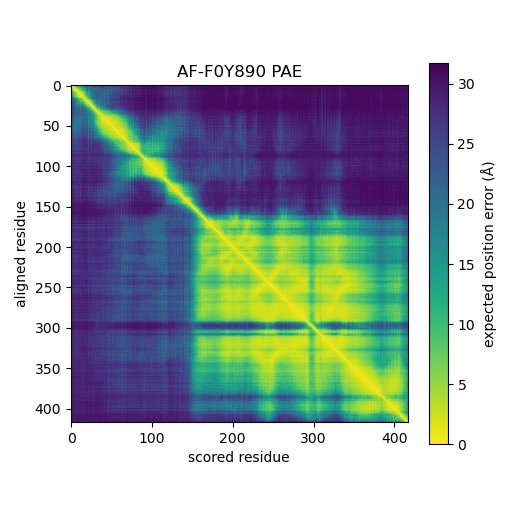TOM 526 C C . HIS A 1 68 ? 20.795 -28.053 -34.089 1.00 36.62 68 HIS A C 1
ATOM 528 O O . HIS A 1 68 ? 21.936 -28.176 -34.523 1.00 36.62 68 HIS A O 1
ATOM 534 N N . ALA A 1 69 ? 19.822 -27.567 -34.868 1.00 44.12 69 ALA A N 1
ATOM 535 C CA . ALA A 1 69 ? 20.074 -27.155 -36.252 1.00 44.12 69 ALA A CA 1
ATOM 536 C C . ALA A 1 69 ? 20.983 -25.909 -36.357 1.00 44.12 69 ALA A C 1
ATOM 538 O O . ALA A 1 69 ? 21.663 -25.719 -37.369 1.00 44.12 69 ALA A O 1
ATOM 539 N N . LYS A 1 70 ? 21.002 -25.044 -35.328 1.00 40.62 70 LYS A N 1
ATOM 540 C CA . LYS A 1 70 ? 21.909 -23.885 -35.247 1.00 40.62 70 LYS A CA 1
ATOM 541 C C . LYS A 1 70 ? 23.329 -24.291 -34.839 1.00 40.62 70 LYS A C 1
ATOM 543 O O . LYS A 1 70 ? 24.264 -23.730 -35.408 1.00 40.62 70 LYS A O 1
ATOM 548 N N . SER A 1 71 ? 23.495 -25.243 -33.915 1.00 42.03 71 SER A N 1
ATOM 549 C CA . SER A 1 71 ? 24.820 -25.746 -33.517 1.00 42.03 71 SER A CA 1
ATOM 550 C C . SER A 1 71 ? 25.492 -26.529 -34.646 1.00 42.03 71 SER A C 1
ATOM 552 O O . SER A 1 71 ? 26.633 -26.234 -34.977 1.00 42.03 71 SER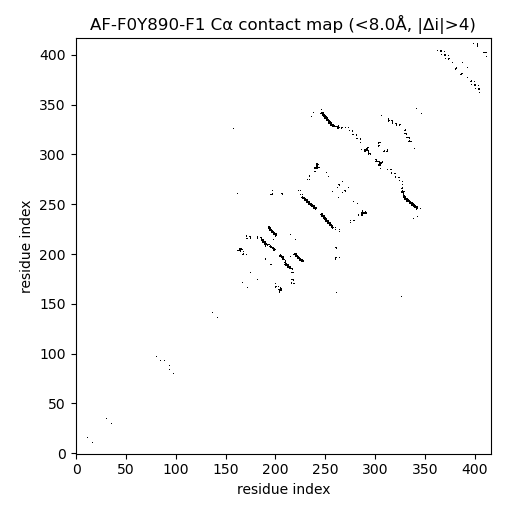 A O 1
ATOM 554 N N . ASP A 1 72 ? 24.761 -27.404 -35.347 1.00 46.03 72 ASP A N 1
ATOM 555 C CA . ASP A 1 72 ? 25.314 -28.229 -36.434 1.00 46.03 72 ASP A CA 1
ATOM 556 C C . ASP A 1 72 ? 25.844 -27.410 -37.620 1.00 46.03 72 ASP A C 1
ATOM 558 O O . ASP A 1 72 ? 26.796 -27.803 -38.298 1.00 46.03 72 ASP A O 1
ATOM 562 N N . PHE A 1 73 ? 25.216 -26.268 -37.913 1.00 50.06 73 PHE A N 1
ATOM 563 C CA . PHE A 1 73 ? 25.667 -25.379 -38.983 1.00 50.06 73 PHE A CA 1
ATOM 564 C C . PHE A 1 73 ? 26.876 -24.540 -38.553 1.00 50.06 73 PHE A C 1
ATOM 566 O O . PHE A 1 73 ? 27.799 -24.351 -39.347 1.00 50.06 73 PHE A O 1
ATOM 573 N N . ALA A 1 74 ? 26.891 -24.071 -37.301 1.00 48.31 74 ALA A N 1
ATOM 574 C CA . ALA A 1 74 ? 28.037 -23.368 -36.734 1.00 48.31 74 ALA A CA 1
ATOM 575 C C . ALA A 1 74 ? 29.272 -24.283 -36.676 1.00 48.31 74 ALA A C 1
ATOM 577 O O . ALA A 1 74 ? 30.340 -23.861 -37.118 1.00 48.31 74 ALA A O 1
ATOM 578 N N . ASP A 1 75 ? 29.097 -25.546 -36.271 1.00 48.41 75 ASP A N 1
ATOM 579 C CA . ASP A 1 75 ? 30.157 -26.558 -36.194 1.00 48.41 75 ASP A CA 1
ATOM 580 C C . ASP A 1 75 ? 30.698 -26.967 -37.572 1.00 48.41 75 ASP A C 1
ATOM 582 O O . ASP A 1 75 ? 31.903 -27.156 -37.750 1.00 48.41 75 ASP A O 1
ATOM 586 N N . ARG A 1 76 ? 29.846 -27.030 -38.606 1.00 54.62 76 ARG A N 1
ATOM 587 C CA . ARG A 1 76 ? 30.310 -27.265 -39.988 1.00 54.62 76 ARG A CA 1
ATOM 588 C C . ARG A 1 76 ? 31.149 -26.107 -40.524 1.00 54.62 76 ARG A C 1
ATOM 590 O O . ARG A 1 76 ? 32.106 -26.344 -41.258 1.00 54.62 76 ARG A O 1
ATOM 597 N N . ILE A 1 77 ? 30.816 -24.866 -40.172 1.00 54.81 77 ILE A N 1
ATOM 598 C CA . ILE A 1 77 ? 31.552 -23.682 -40.634 1.00 54.81 77 ILE A CA 1
ATOM 599 C C . ILE A 1 77 ? 32.881 -23.533 -39.896 1.00 54.81 77 ILE A C 1
ATOM 601 O O . ILE A 1 77 ? 33.903 -23.283 -40.540 1.00 54.81 77 ILE A O 1
ATOM 605 N N . THR A 1 78 ? 32.907 -23.736 -38.578 1.00 54.12 78 THR A N 1
ATOM 606 C CA . THR A 1 78 ? 34.161 -23.753 -37.809 1.00 54.12 78 THR A CA 1
ATOM 607 C C . THR A 1 78 ? 35.078 -24.881 -38.274 1.00 54.12 78 THR A C 1
ATOM 609 O O . THR A 1 78 ? 36.273 -24.641 -38.424 1.00 54.12 78 THR A O 1
ATOM 612 N N . HIS A 1 79 ? 34.539 -26.055 -38.623 1.00 56.66 79 HIS A N 1
ATOM 613 C CA . HIS A 1 79 ? 35.311 -27.160 -39.202 1.00 56.66 79 HIS A CA 1
ATOM 614 C C . HIS A 1 79 ? 35.883 -26.850 -40.601 1.00 56.66 79 HIS A C 1
ATOM 616 O O . HIS A 1 79 ? 36.976 -27.295 -40.945 1.00 56.66 79 HIS A O 1
ATOM 622 N N . VAL A 1 80 ? 35.181 -26.073 -41.434 1.00 60.75 80 VAL A N 1
ATOM 623 C CA . VAL A 1 80 ? 35.698 -25.637 -42.748 1.00 60.75 80 VAL A CA 1
ATOM 624 C C . VAL A 1 80 ? 36.771 -24.552 -42.597 1.00 60.75 80 VAL A C 1
ATOM 626 O O . VAL A 1 80 ? 37.763 -24.569 -43.326 1.00 60.75 80 VAL A O 1
ATOM 629 N N . LEU A 1 81 ? 36.616 -23.641 -41.632 1.00 53.38 81 LEU A N 1
ATOM 630 C CA . LEU A 1 81 ? 37.570 -22.558 -41.358 1.00 53.38 81 LEU A CA 1
ATOM 631 C C . LEU A 1 81 ? 38.844 -23.028 -40.631 1.00 53.38 81 LEU A C 1
ATOM 633 O O . LEU A 1 81 ? 39.887 -22.378 -40.756 1.00 53.38 81 LEU A O 1
ATOM 637 N N . SER A 1 82 ? 38.779 -24.144 -39.895 1.00 52.03 82 SER A N 1
ATOM 638 C CA . SER A 1 82 ? 39.897 -24.706 -39.125 1.00 52.03 82 SER A CA 1
ATOM 639 C C . SER A 1 82 ? 40.798 -25.664 -39.912 1.00 52.03 82 SER A C 1
ATOM 641 O O . SER A 1 82 ? 41.864 -26.029 -39.413 1.00 52.03 82 SER A O 1
ATOM 643 N N . ARG A 1 83 ? 40.441 -26.044 -41.152 1.00 59.78 83 ARG A N 1
ATOM 644 C CA . ARG A 1 83 ? 41.295 -26.908 -41.984 1.00 59.78 83 ARG A CA 1
ATOM 645 C C . ARG A 1 83 ? 42.665 -26.253 -42.227 1.00 59.78 83 ARG A C 1
ATOM 647 O O . ARG A 1 83 ? 42.718 -25.112 -42.701 1.00 59.78 83 ARG A O 1
ATOM 654 N N . PRO A 1 84 ? 43.784 -26.949 -41.951 1.00 48.97 84 PRO A N 1
ATOM 655 C CA . PRO A 1 84 ? 45.108 -26.407 -42.209 1.00 48.97 84 PRO A CA 1
ATOM 656 C C . PRO A 1 84 ? 45.325 -26.297 -43.723 1.00 48.97 84 PRO A C 1
ATOM 658 O O . PRO A 1 84 ? 45.462 -27.290 -44.432 1.00 48.97 84 PRO A O 1
ATOM 661 N N . LEU A 1 85 ? 45.351 -25.066 -44.237 1.00 55.84 85 LEU A N 1
ATOM 662 C CA . LEU A 1 85 ? 45.800 -24.782 -45.599 1.00 55.84 85 LEU A CA 1
ATOM 663 C C . LEU A 1 85 ? 47.302 -25.088 -45.664 1.00 55.84 85 LEU A C 1
ATOM 665 O O . LEU A 1 85 ? 48.091 -24.388 -45.022 1.00 55.84 85 LEU A O 1
ATOM 669 N N . GLY A 1 86 ? 47.683 -26.128 -46.413 1.00 50.34 86 GLY A N 1
ATOM 670 C CA . GLY A 1 86 ? 49.061 -26.621 -46.526 1.00 50.34 86 GLY A CA 1
ATOM 671 C C . GLY A 1 86 ? 50.104 -25.546 -46.874 1.00 50.34 86 GLY A C 1
ATOM 672 O O . GLY A 1 86 ? 49.787 -24.453 -47.352 1.00 50.34 86 GLY A O 1
ATOM 673 N N . ASN A 1 87 ? 51.379 -25.843 -46.615 1.00 52.66 87 ASN A N 1
ATOM 674 C CA . ASN A 1 87 ? 52.506 -24.897 -46.692 1.00 52.66 87 ASN A CA 1
ATOM 675 C C . ASN A 1 87 ? 52.904 -24.439 -48.113 1.00 52.66 87 ASN A C 1
ATOM 677 O O . ASN A 1 87 ? 53.862 -23.691 -48.256 1.00 52.66 87 ASN A O 1
ATOM 681 N N . LEU A 1 88 ? 52.157 -24.819 -49.151 1.00 49.78 88 LEU A N 1
ATOM 682 C CA . LEU A 1 88 ? 52.475 -24.539 -50.560 1.00 49.78 88 LEU A CA 1
ATOM 683 C C . LEU A 1 88 ? 51.814 -23.272 -51.133 1.00 49.78 88 LEU A C 1
ATOM 685 O O . LEU A 1 88 ? 51.895 -23.020 -52.329 1.00 49.78 88 LEU A O 1
ATOM 689 N N . VAL A 1 89 ? 51.158 -22.457 -50.302 1.00 56.41 89 VAL A N 1
ATOM 690 C CA . VAL A 1 89 ? 50.443 -21.251 -50.752 1.00 56.41 89 VAL A CA 1
ATOM 691 C C . VAL A 1 89 ? 50.914 -20.029 -49.967 1.00 56.41 89 VAL A C 1
ATOM 693 O O . VAL A 1 89 ? 50.972 -20.069 -48.736 1.00 56.41 89 VAL A O 1
ATOM 696 N N . SER A 1 90 ? 51.223 -18.937 -50.678 1.00 61.44 90 SER A N 1
ATOM 697 C CA . SER A 1 90 ? 51.699 -17.678 -50.090 1.00 61.44 90 SER A CA 1
ATOM 698 C C . SER A 1 90 ? 50.726 -17.129 -49.037 1.00 61.44 90 SER A C 1
ATOM 700 O O . SER A 1 90 ? 49.499 -17.233 -49.161 1.00 61.44 90 SER A O 1
ATOM 702 N N . THR A 1 91 ? 51.277 -16.525 -47.982 1.00 58.75 91 THR A N 1
ATOM 703 C CA . THR A 1 91 ? 50.540 -16.011 -46.812 1.00 58.75 91 THR A CA 1
ATOM 704 C C . THR A 1 91 ? 49.420 -15.032 -47.183 1.00 58.75 91 THR A C 1
ATOM 706 O O . THR A 1 91 ? 48.351 -15.065 -46.571 1.00 58.75 91 THR A O 1
ATOM 709 N N . GLN A 1 92 ? 49.598 -14.235 -48.242 1.00 58.47 92 GLN A N 1
ATOM 710 C CA . GLN A 1 92 ? 48.572 -13.312 -48.741 1.00 58.47 92 GLN A CA 1
ATOM 711 C C . GLN A 1 92 ? 47.324 -14.011 -49.291 1.00 58.47 92 GLN A C 1
ATOM 713 O O . GLN A 1 92 ? 46.204 -13.540 -49.085 1.00 58.47 92 GLN A O 1
ATOM 718 N N . THR A 1 93 ? 47.486 -15.153 -49.955 1.00 63.44 93 THR A N 1
ATOM 719 C CA . THR A 1 93 ? 46.359 -15.876 -50.562 1.00 63.44 93 THR A CA 1
ATOM 720 C C . THR A 1 93 ? 45.514 -16.562 -49.487 1.00 63.44 93 THR A C 1
ATOM 722 O O . THR A 1 93 ? 44.286 -16.557 -49.559 1.00 63.44 93 THR A O 1
ATOM 725 N N . LYS A 1 94 ? 46.157 -17.054 -48.415 1.00 59.88 94 LYS A N 1
ATOM 726 C CA . LYS A 1 94 ? 45.469 -17.587 -47.225 1.00 59.88 94 LYS A CA 1
ATOM 727 C C . LYS A 1 94 ? 44.661 -16.502 -46.501 1.00 59.88 94 LYS A C 1
ATOM 729 O O . LYS A 1 94 ? 43.541 -16.766 -46.062 1.00 59.88 94 LYS A O 1
ATOM 734 N N . LEU A 1 95 ? 45.198 -15.282 -46.412 1.00 62.47 95 LEU A N 1
ATOM 735 C CA . LEU A 1 95 ? 44.512 -14.146 -45.791 1.00 62.47 95 LEU A CA 1
ATOM 736 C C . LEU A 1 95 ? 43.307 -13.684 -46.625 1.00 62.47 95 LEU A C 1
ATOM 738 O O . LEU A 1 95 ? 42.227 -13.498 -46.072 1.00 62.47 95 LEU A O 1
ATOM 742 N N . ARG A 1 96 ? 43.457 -13.579 -47.953 1.00 66.56 96 ARG A N 1
ATOM 743 C CA . ARG A 1 96 ? 42.356 -13.238 -48.874 1.00 66.56 96 ARG A CA 1
ATOM 744 C C . ARG A 1 96 ? 41.224 -14.263 -48.840 1.00 66.56 96 ARG A C 1
ATOM 746 O O . ARG A 1 96 ? 40.062 -13.871 -48.831 1.00 66.56 96 ARG A O 1
ATOM 753 N N . PHE A 1 97 ? 41.546 -15.553 -48.749 1.00 66.69 97 PHE A N 1
ATOM 754 C CA . PHE A 1 97 ? 40.536 -16.605 -48.627 1.00 66.69 97 PHE A CA 1
ATOM 755 C C . PHE A 1 97 ? 39.780 -16.526 -47.292 1.00 66.69 97 PHE A C 1
ATOM 757 O O . PHE A 1 97 ? 38.555 -16.613 -47.273 1.00 66.69 97 PHE A O 1
ATOM 764 N N . ARG A 1 98 ? 40.488 -16.291 -46.176 1.00 63.94 98 ARG A N 1
ATOM 765 C CA . ARG A 1 98 ? 39.861 -16.121 -44.853 1.00 63.94 98 ARG A CA 1
ATOM 766 C C . ARG A 1 98 ? 38.999 -14.859 -44.770 1.00 63.94 98 ARG A C 1
ATOM 768 O O . ARG A 1 98 ? 37.891 -14.933 -44.251 1.00 63.94 98 ARG A O 1
ATOM 775 N N . LEU A 1 99 ? 39.463 -13.739 -45.325 1.00 65.94 99 LEU A N 1
ATOM 776 C CA . LEU A 1 99 ? 38.687 -12.496 -45.427 1.00 65.94 99 LEU A CA 1
ATOM 777 C C . LEU A 1 99 ? 37.449 -12.669 -46.316 1.00 65.94 99 LEU A C 1
ATOM 779 O O . LEU A 1 99 ? 36.368 -12.224 -45.941 1.00 65.94 99 LEU A O 1
ATOM 783 N N . GLY A 1 100 ? 37.578 -13.366 -47.448 1.00 68.62 100 GLY A N 1
ATOM 784 C CA . GLY A 1 100 ? 36.453 -13.683 -48.329 1.00 68.62 100 GLY A CA 1
ATOM 785 C C . GLY A 1 100 ? 35.416 -14.586 -47.658 1.00 68.62 100 GLY A C 1
ATOM 786 O O . GLY A 1 100 ? 34.227 -14.280 -47.681 1.00 68.62 100 GLY A O 1
ATOM 787 N N . ALA A 1 101 ? 35.855 -15.650 -46.981 1.00 63.25 101 ALA A N 1
ATOM 788 C CA . ALA A 1 101 ? 34.965 -16.542 -46.237 1.00 63.25 101 ALA A CA 1
ATOM 789 C C . ALA A 1 101 ? 34.241 -15.813 -45.090 1.00 63.25 101 ALA A C 1
ATOM 791 O O . ALA A 1 101 ? 33.052 -16.038 -44.868 1.00 63.25 101 ALA A O 1
ATOM 792 N N . PHE A 1 102 ? 34.926 -14.894 -44.404 1.00 62.94 102 PHE A N 1
ATOM 793 C CA . PHE A 1 102 ? 34.333 -14.069 -43.351 1.00 62.94 102 PHE A CA 1
ATOM 794 C C . PHE A 1 102 ? 33.317 -13.056 -43.904 1.00 62.94 102 PHE A C 1
ATOM 796 O O . PHE A 1 102 ? 32.249 -12.875 -43.322 1.00 62.94 102 PHE A O 1
ATOM 803 N N . ALA A 1 103 ? 33.599 -12.446 -45.059 1.00 65.50 103 ALA A N 1
ATOM 804 C CA . ALA A 1 103 ? 32.666 -11.548 -45.737 1.00 65.50 103 ALA A CA 1
ATOM 805 C C . ALA A 1 103 ? 31.391 -12.279 -46.194 1.00 65.50 103 ALA A C 1
ATOM 807 O O . ALA A 1 103 ? 30.289 -11.770 -45.999 1.00 65.50 103 ALA A O 1
ATOM 808 N N . VAL A 1 104 ? 31.520 -13.500 -46.724 1.00 66.81 104 VAL A N 1
ATOM 809 C CA . VAL A 1 104 ? 30.373 -14.346 -47.102 1.00 66.81 104 VAL A CA 1
ATOM 810 C C . VAL A 1 104 ? 29.565 -14.766 -45.871 1.00 66.81 104 VAL A C 1
ATOM 812 O O . VAL A 1 104 ? 28.336 -14.730 -45.906 1.00 66.81 104 VAL A O 1
ATOM 815 N N . LEU A 1 105 ? 30.230 -15.097 -44.758 1.00 66.06 105 LEU A N 1
ATOM 816 C CA . LEU A 1 105 ? 29.566 -15.411 -43.490 1.00 66.06 105 LEU A CA 1
ATOM 817 C C . LEU A 1 105 ? 28.761 -14.215 -42.966 1.00 66.06 105 LEU A C 1
ATOM 819 O O . LEU A 1 105 ? 27.602 -14.370 -42.587 1.00 66.06 105 LEU A O 1
ATOM 823 N N . MET A 1 106 ? 29.348 -13.018 -42.990 1.00 61.47 106 MET A N 1
ATOM 824 C CA . MET A 1 106 ? 28.678 -11.789 -42.562 1.00 61.47 106 MET A CA 1
ATOM 825 C C . MET A 1 106 ? 27.521 -11.410 -43.489 1.00 61.47 106 MET A C 1
ATOM 827 O O . MET A 1 106 ? 26.450 -11.044 -43.004 1.00 61.47 106 MET A O 1
ATOM 831 N N . ALA A 1 107 ? 27.680 -11.575 -44.805 1.00 60.38 107 ALA A N 1
ATOM 832 C CA . ALA A 1 107 ? 26.598 -11.375 -45.765 1.00 60.38 107 ALA A CA 1
ATOM 833 C C . ALA A 1 107 ? 25.443 -12.363 -45.527 1.00 60.38 107 ALA A C 1
ATOM 835 O O . ALA A 1 107 ? 24.279 -11.967 -45.550 1.00 60.38 107 ALA A O 1
ATOM 836 N N . TYR A 1 108 ? 25.749 -13.625 -45.212 1.00 64.12 108 TYR A N 1
ATOM 837 C CA . TYR A 1 108 ? 24.754 -14.650 -44.903 1.00 64.12 108 TYR A CA 1
ATOM 838 C C . TYR A 1 108 ? 24.032 -14.398 -43.569 1.00 64.12 108 TYR A C 1
ATOM 840 O O . TYR A 1 108 ? 22.808 -14.510 -43.505 1.00 64.12 108 TYR A O 1
ATOM 848 N N . VAL A 1 109 ? 24.747 -13.999 -42.510 1.00 60.12 109 VAL A N 1
ATOM 849 C CA . VAL A 1 109 ? 24.143 -13.629 -41.215 1.00 60.12 109 VAL A CA 1
ATOM 850 C C . VAL A 1 109 ? 23.249 -12.395 -41.365 1.00 60.12 109 VAL A C 1
ATOM 852 O O . VAL A 1 109 ? 22.132 -12.384 -40.848 1.00 60.12 109 VAL A O 1
ATOM 855 N N . SER A 1 110 ? 23.689 -11.397 -42.135 1.00 49.19 110 SER A N 1
ATOM 856 C CA . SER A 1 110 ? 22.912 -10.185 -42.414 1.00 49.19 110 SER A CA 1
ATOM 857 C C . SER A 1 110 ? 21.663 -10.477 -43.265 1.00 49.19 110 SER A C 1
ATOM 859 O O . SER A 1 110 ? 20.567 -10.010 -42.949 1.00 49.19 110 SER A O 1
ATOM 861 N N . PHE A 1 111 ? 21.782 -11.338 -44.284 1.00 49.56 111 PHE A N 1
ATOM 862 C CA . PHE A 1 111 ? 20.652 -11.812 -45.092 1.00 49.56 111 PHE A CA 1
ATOM 863 C C . PHE A 1 111 ? 19.642 -12.616 -44.258 1.00 49.56 111 PHE A C 1
ATOM 865 O O . PHE A 1 111 ? 18.433 -12.427 -44.388 1.00 49.56 111 PHE A O 1
ATOM 872 N N . LYS A 1 112 ? 20.118 -13.462 -43.336 1.00 42.28 112 LYS A N 1
ATOM 873 C CA . LYS A 1 112 ? 19.255 -14.294 -42.487 1.00 42.28 112 LYS A CA 1
ATOM 874 C C . LYS A 1 112 ? 18.598 -13.513 -41.341 1.00 42.28 112 LYS A C 1
ATOM 876 O O . LYS A 1 112 ? 17.467 -13.833 -40.988 1.00 42.28 112 LYS A O 1
ATOM 881 N N . MET A 1 113 ? 19.231 -12.458 -40.813 1.00 45.00 113 MET A N 1
ATOM 882 C CA . MET A 1 113 ? 18.570 -11.503 -39.903 1.00 45.00 113 MET A CA 1
ATOM 883 C C . MET A 1 113 ? 17.440 -10.726 -40.598 1.00 45.00 113 MET A C 1
ATOM 885 O O . MET A 1 113 ? 16.457 -10.376 -39.952 1.00 45.00 113 MET A O 1
ATOM 889 N N . ARG A 1 114 ? 17.528 -10.512 -41.919 1.00 42.25 114 ARG A N 1
ATOM 890 C CA . ARG A 1 114 ? 16.437 -9.946 -42.737 1.00 42.25 114 ARG A CA 1
ATOM 891 C C . ARG A 1 114 ? 15.273 -10.912 -42.978 1.00 42.25 114 ARG A C 1
ATOM 893 O O . ARG A 1 114 ? 14.180 -10.453 -43.287 1.00 42.25 114 ARG A O 1
ATOM 900 N N . LEU A 1 115 ? 15.501 -12.217 -42.826 1.00 37.81 115 LEU A N 1
ATOM 901 C CA . LEU A 1 115 ? 14.510 -13.285 -43.006 1.00 37.81 115 LEU A CA 1
ATOM 902 C C . LEU A 1 115 ? 13.841 -13.731 -41.696 1.00 37.81 115 LEU A C 1
ATOM 904 O O . LEU A 1 115 ? 13.148 -14.747 -41.684 1.00 37.81 115 LEU A O 1
ATOM 908 N N . ILE A 1 116 ? 14.017 -12.997 -40.591 1.00 32.75 116 ILE A N 1
ATOM 909 C CA . ILE A 1 116 ? 13.156 -13.178 -39.418 1.00 32.75 116 ILE A CA 1
ATOM 910 C C . ILE A 1 116 ? 11.744 -12.771 -39.864 1.00 32.75 116 ILE A C 1
ATOM 912 O O . ILE A 1 116 ? 11.548 -11.601 -40.206 1.00 32.75 116 ILE A O 1
ATOM 916 N N . PRO A 1 117 ? 10.771 -13.697 -39.926 1.00 31.47 117 PRO A N 1
ATOM 917 C CA . PRO A 1 117 ? 9.432 -13.337 -40.358 1.00 31.47 117 PRO A CA 1
ATOM 918 C C . PRO A 1 117 ? 8.877 -12.310 -39.369 1.00 31.47 117 PRO A C 1
ATOM 920 O O . PRO A 1 117 ? 8.832 -12.563 -38.163 1.00 31.47 117 PRO A O 1
ATOM 923 N N . LYS A 1 118 ? 8.456 -11.142 -39.871 1.00 33.41 118 LYS A N 1
ATOM 924 C CA . LYS A 1 118 ? 7.500 -10.311 -39.132 1.00 33.41 118 LYS A CA 1
ATOM 925 C C . LYS A 1 118 ? 6.273 -11.192 -38.860 1.00 33.41 118 LYS A C 1
ATOM 927 O O . LYS A 1 118 ? 5.881 -11.918 -39.779 1.00 33.41 118 LYS A O 1
ATOM 932 N N . PRO A 1 119 ? 5.684 -11.166 -37.652 1.00 32.41 119 PRO A N 1
ATOM 933 C CA . PRO A 1 119 ? 4.519 -11.984 -37.344 1.00 32.41 119 PRO A CA 1
ATOM 934 C C . PRO A 1 119 ? 3.392 -11.577 -38.296 1.00 32.41 119 PRO A C 1
ATOM 936 O O . PRO A 1 119 ? 2.792 -10.518 -38.157 1.00 32.41 119 PRO A O 1
ATOM 939 N N . THR A 1 120 ? 3.172 -12.390 -39.323 1.00 40.97 120 THR A N 1
ATOM 940 C CA . THR A 1 120 ? 2.159 -12.196 -40.369 1.00 40.97 120 THR A CA 1
ATOM 941 C C . THR A 1 120 ? 1.078 -13.265 -40.266 1.00 40.97 120 THR A C 1
ATOM 943 O O . THR A 1 120 ? 0.436 -13.588 -41.252 1.00 40.97 120 THR A O 1
ATOM 946 N N . ASP A 1 121 ? 0.824 -13.738 -39.042 1.00 36.62 121 ASP A N 1
ATOM 947 C CA . ASP A 1 121 ? -0.295 -14.631 -38.717 1.00 36.62 121 ASP A CA 1
ATOM 948 C C . ASP A 1 121 ? -1.304 -13.977 -37.747 1.00 36.62 121 ASP A C 1
ATOM 950 O O . ASP A 1 121 ? -2.189 -14.648 -37.223 1.00 36.62 121 ASP A O 1
ATOM 954 N N . GLY A 1 122 ? -1.212 -12.658 -37.516 1.00 36.69 122 GLY A N 1
ATOM 955 C CA . GLY A 1 122 ? -2.183 -11.919 -36.693 1.00 36.69 122 GLY A CA 1
ATOM 956 C C . GLY A 1 122 ? -3.592 -11.941 -37.293 1.00 36.69 122 GLY A C 1
ATOM 957 O O . GLY A 1 122 ? -4.544 -12.289 -36.611 1.00 36.69 122 GLY A O 1
ATOM 958 N N . ALA A 1 123 ? -3.712 -11.723 -38.606 1.00 39.06 123 ALA A N 1
ATOM 959 C CA . ALA A 1 123 ? -5.009 -11.624 -39.282 1.00 39.06 123 ALA A CA 1
ATOM 960 C C . ALA A 1 123 ? -5.781 -12.957 -39.393 1.00 39.06 123 ALA A C 1
ATOM 962 O O . ALA A 1 123 ? -6.993 -12.949 -39.599 1.00 39.06 123 ALA A O 1
ATOM 963 N N . ALA A 1 124 ? -5.102 -14.105 -39.282 1.00 37.91 124 ALA A N 1
ATOM 964 C CA . ALA A 1 124 ? -5.752 -15.420 -39.274 1.00 37.91 124 ALA A CA 1
ATOM 965 C C . ALA A 1 124 ? -6.214 -15.819 -37.863 1.00 37.91 124 ALA A C 1
ATOM 967 O O . ALA A 1 124 ? -7.257 -16.452 -37.715 1.00 37.91 124 ALA A O 1
ATOM 968 N N . MET A 1 125 ? -5.468 -15.407 -36.832 1.00 36.16 125 MET A N 1
ATOM 969 C CA . MET A 1 125 ? -5.807 -15.657 -35.431 1.00 36.16 125 MET A CA 1
ATOM 970 C C . MET A 1 125 ? -6.905 -14.703 -34.932 1.00 36.16 125 MET A C 1
ATOM 972 O O . MET A 1 125 ? -7.786 -15.125 -34.196 1.00 36.16 125 MET A O 1
ATOM 976 N N . GLU A 1 126 ? -6.905 -13.452 -35.398 1.00 38.28 126 GLU A N 1
ATOM 977 C CA . GLU A 1 126 ? -7.912 -12.424 -35.088 1.00 38.28 126 GLU A CA 1
ATOM 978 C C . GLU A 1 126 ? -9.285 -12.787 -35.678 1.00 38.28 126 GLU A C 1
ATOM 980 O O . GLU A 1 126 ? -10.283 -12.764 -34.967 1.00 38.28 126 GLU A O 1
ATOM 985 N N . LYS A 1 127 ? -9.329 -13.318 -36.912 1.00 46.03 127 LYS A N 1
ATOM 986 C CA . LYS A 1 127 ? -10.566 -13.868 -37.496 1.00 46.03 127 LYS A CA 1
ATOM 987 C C . LYS A 1 127 ? -11.114 -15.076 -36.736 1.00 46.03 127 LYS A C 1
ATOM 989 O O . LYS A 1 127 ? -12.324 -15.191 -36.597 1.00 46.03 127 LYS A O 1
ATOM 994 N N . GLN A 1 128 ? -10.250 -15.957 -36.225 1.00 43.97 128 GLN A N 1
ATOM 995 C CA . GLN A 1 128 ? -10.686 -17.101 -35.412 1.00 43.97 128 GLN A CA 1
ATOM 996 C C . GLN A 1 128 ? -11.159 -16.686 -34.013 1.00 43.97 128 GLN A C 1
ATOM 998 O O . GLN A 1 128 ? -12.045 -17.331 -33.459 1.00 43.97 128 GLN A O 1
ATOM 1003 N N . ILE A 1 129 ? -10.598 -15.619 -33.439 1.00 41.16 129 ILE A N 1
ATOM 1004 C CA . ILE A 1 129 ? -11.033 -15.072 -32.148 1.00 41.16 129 ILE A CA 1
ATOM 1005 C C . ILE A 1 129 ? -12.377 -14.347 -32.303 1.00 41.16 129 ILE A C 1
ATOM 1007 O O . ILE A 1 129 ? -13.266 -14.574 -31.486 1.00 41.16 129 ILE A O 1
ATOM 1011 N N . ASP A 1 130 ? -12.578 -13.582 -33.378 1.00 43.19 130 ASP A N 1
ATOM 1012 C CA . ASP A 1 130 ? -13.846 -12.894 -33.670 1.00 43.19 130 ASP A CA 1
ATOM 1013 C C . ASP A 1 130 ? -14.997 -13.871 -33.976 1.00 43.19 130 ASP A C 1
ATOM 1015 O O . ASP A 1 130 ? -16.143 -13.645 -33.578 1.00 43.19 130 ASP A O 1
ATOM 1019 N N . GLU A 1 131 ? -14.700 -14.997 -34.632 1.00 46.66 131 GLU A N 1
ATOM 1020 C CA . GLU A 1 131 ? -15.678 -16.043 -34.965 1.00 46.66 131 GLU A CA 1
ATOM 1021 C C . GLU A 1 131 ? -16.097 -16.871 -33.729 1.00 46.66 131 GLU A C 1
ATOM 1023 O O . GLU A 1 131 ? -17.223 -17.366 -33.665 1.00 46.66 131 GLU A O 1
ATOM 1028 N N . ILE A 1 132 ? -15.239 -16.944 -32.699 1.00 48.84 132 ILE A N 1
ATOM 1029 C CA . ILE A 1 132 ? -15.528 -17.573 -31.394 1.00 48.84 132 ILE A CA 1
ATOM 1030 C C . ILE A 1 132 ? -16.156 -16.574 -30.399 1.00 48.84 132 ILE A C 1
ATOM 1032 O O . ILE A 1 132 ? -16.963 -16.970 -29.556 1.00 48.84 132 ILE A O 1
ATOM 1036 N N . ALA A 1 133 ? -15.828 -15.281 -30.489 1.00 40.31 133 ALA A N 1
ATOM 1037 C CA . ALA A 1 133 ? -16.303 -14.240 -29.572 1.00 40.31 133 ALA A CA 1
ATOM 1038 C C . ALA A 1 133 ? -17.719 -13.727 -29.896 1.00 40.31 133 ALA A C 1
ATOM 1040 O O . ALA A 1 133 ? -18.469 -13.375 -28.982 1.00 40.31 133 ALA A O 1
ATOM 1041 N N . ASN A 1 134 ? -18.121 -13.730 -31.171 1.00 47.78 134 ASN A N 1
ATOM 1042 C CA . ASN A 1 134 ? -19.431 -13.232 -31.608 1.00 47.78 134 ASN A CA 1
ATOM 1043 C C . ASN A 1 134 ? -20.658 -13.871 -30.914 1.00 47.78 134 ASN A C 1
ATOM 1045 O O . ASN A 1 134 ? -21.591 -13.133 -30.588 1.00 47.78 134 ASN A O 1
ATOM 1049 N N . PRO A 1 135 ? -20.698 -15.186 -30.615 1.00 43.69 135 PRO A N 1
ATOM 1050 C CA . PRO A 1 135 ? -21.817 -15.767 -29.868 1.00 43.69 135 PRO A CA 1
ATOM 1051 C C . PRO A 1 135 ? -21.787 -15.487 -28.351 1.00 43.69 135 PRO A C 1
ATOM 1053 O O . PRO A 1 135 ? -22.823 -15.613 -27.701 1.00 43.69 135 PRO A O 1
ATOM 1056 N N . LEU A 1 136 ? -20.650 -15.079 -27.765 1.00 34.94 136 LEU A N 1
ATOM 1057 C CA . LEU A 1 136 ? -20.533 -14.766 -26.326 1.00 34.94 136 LEU A CA 1
ATOM 1058 C C . LEU A 1 136 ? -20.907 -13.311 -25.988 1.00 34.94 136 LEU A C 1
ATOM 1060 O O . LEU A 1 136 ? -21.297 -13.015 -24.857 1.00 34.94 136 LEU A O 1
ATOM 1064 N N . LEU A 1 137 ? -20.856 -12.417 -26.979 1.00 41.81 137 LEU A N 1
ATOM 1065 C CA . LEU A 1 137 ? -21.242 -11.007 -26.854 1.00 41.81 137 LEU A CA 1
ATOM 1066 C C . LEU A 1 137 ? -22.762 -10.781 -26.758 1.00 41.81 137 LEU A C 1
ATOM 1068 O O . LEU A 1 137 ? -23.195 -9.677 -26.441 1.00 41.81 137 LEU A O 1
ATOM 1072 N N . GLN A 1 138 ? -23.583 -11.811 -26.988 1.00 43.47 138 GLN A N 1
ATOM 1073 C CA . GLN A 1 138 ? -25.049 -11.718 -26.928 1.00 43.47 138 GLN A CA 1
ATOM 1074 C C . GLN A 1 138 ? -25.644 -12.129 -25.569 1.00 43.47 138 GLN A C 1
ATOM 1076 O O . GLN A 1 138 ? -26.852 -12.339 -25.455 1.00 43.47 138 GLN A O 1
ATOM 1081 N N . SER A 1 139 ? -24.823 -12.254 -24.520 1.00 43.44 139 SER A N 1
ATOM 1082 C CA . SER A 1 139 ? -25.333 -12.592 -23.190 1.00 43.44 139 SER A CA 1
ATOM 1083 C C . SER A 1 139 ? -26.042 -11.395 -22.518 1.00 43.44 139 SER A C 1
ATOM 1085 O O . SER A 1 139 ? -25.568 -10.258 -22.598 1.00 43.44 139 SER A O 1
ATOM 1087 N N . PRO A 1 140 ? -27.154 -11.621 -21.790 1.00 40.56 140 PRO A N 1
ATOM 1088 C CA . PRO A 1 140 ? -27.913 -10.568 -21.100 1.00 40.56 140 PRO A CA 1
ATOM 1089 C C . PRO A 1 140 ? -27.154 -9.880 -19.945 1.00 40.56 140 PRO A C 1
ATOM 1091 O O . PRO A 1 140 ? -27.676 -8.939 -19.351 1.00 40.56 140 PRO A O 1
ATOM 1094 N N . LEU A 1 141 ? -25.922 -10.305 -19.634 1.00 40.03 141 LEU A N 1
ATOM 1095 C CA . LEU A 1 141 ? -25.050 -9.650 -18.653 1.00 40.03 141 LEU A CA 1
ATOM 1096 C C . LEU A 1 141 ? -24.444 -8.342 -19.184 1.00 40.03 141 LEU A C 1
ATOM 1098 O O . LEU A 1 141 ? -24.241 -7.419 -18.400 1.00 40.03 141 LEU A O 1
ATOM 1102 N N . GLN A 1 142 ? -24.235 -8.212 -20.499 1.00 44.56 142 GLN A N 1
ATOM 1103 C CA . GLN A 1 142 ? -23.678 -6.989 -21.090 1.00 44.56 142 GLN A CA 1
ATOM 1104 C C . GLN A 1 142 ? -24.675 -5.817 -21.011 1.00 44.56 142 GLN A C 1
ATOM 1106 O O . GLN A 1 142 ? -24.310 -4.704 -20.649 1.00 44.56 142 GLN A O 1
ATOM 1111 N N . GLN A 1 143 ? -25.971 -6.090 -21.211 1.00 43.09 143 GLN A N 1
ATOM 1112 C CA . GLN A 1 143 ? -27.035 -5.082 -21.084 1.00 43.09 143 GLN A CA 1
ATOM 1113 C C . GLN A 1 143 ? -27.268 -4.601 -19.641 1.00 43.09 143 GLN A C 1
ATOM 1115 O O . GLN A 1 143 ? -27.870 -3.544 -19.439 1.00 43.09 143 GLN A O 1
ATOM 1120 N N . ALA A 1 144 ? -26.817 -5.359 -18.635 1.00 39.34 144 ALA A N 1
ATOM 1121 C CA . ALA A 1 144 ? -26.873 -4.942 -17.234 1.00 39.34 144 ALA A CA 1
ATOM 1122 C C . ALA A 1 144 ? -25.740 -3.962 -16.877 1.00 39.34 144 ALA A C 1
ATOM 1124 O O . ALA A 1 144 ? -25.950 -3.072 -16.054 1.00 39.34 144 ALA A O 1
ATOM 1125 N N . VAL A 1 145 ? -24.578 -4.081 -17.530 1.00 44.78 145 VAL A N 1
ATOM 1126 C CA . VAL A 1 145 ? -23.424 -3.182 -17.350 1.00 44.78 145 VAL A CA 1
ATOM 1127 C C . VAL A 1 145 ? -23.701 -1.794 -17.943 1.00 44.78 145 VAL A C 1
ATOM 1129 O O . VAL A 1 145 ? -23.340 -0.787 -17.340 1.00 44.78 145 VAL A O 1
ATOM 1132 N N . ASP A 1 146 ? -24.445 -1.717 -19.049 1.00 39.28 146 ASP A N 1
ATOM 1133 C CA . ASP A 1 146 ? -24.752 -0.444 -19.719 1.00 39.28 146 ASP A CA 1
ATOM 1134 C C . ASP A 1 146 ? -25.812 0.415 -18.996 1.00 39.28 146 ASP A C 1
ATOM 1136 O O . ASP A 1 146 ? -25.967 1.600 -19.291 1.00 39.28 146 ASP A O 1
ATOM 1140 N N . ARG A 1 147 ? -26.562 -0.152 -18.039 1.00 36.03 147 ARG A N 1
ATOM 1141 C CA . ARG A 1 147 ? -27.676 0.541 -17.357 1.00 36.03 147 ARG A CA 1
ATOM 1142 C C . ARG A 1 147 ? -27.313 1.197 -16.021 1.00 36.03 147 ARG A C 1
ATOM 1144 O O . ARG A 1 147 ? -28.178 1.834 -15.423 1.00 36.03 147 ARG A O 1
ATOM 1151 N N . GLY A 1 148 ? -26.071 1.090 -15.552 1.00 33.78 148 GLY A N 1
ATOM 1152 C CA . GLY A 1 148 ? -25.684 1.568 -14.222 1.00 33.78 148 GLY A CA 1
ATOM 1153 C C . GLY A 1 148 ? -24.315 2.235 -14.184 1.00 33.78 148 GLY A C 1
ATOM 1154 O O . GLY A 1 148 ? -23.325 1.570 -13.923 1.00 33.78 148 GLY A O 1
ATOM 1155 N N . ALA A 1 149 ? -24.296 3.551 -14.416 1.00 40.50 149 ALA A N 1
ATOM 1156 C CA . ALA A 1 149 ? -23.304 4.528 -13.951 1.00 40.50 149 ALA A CA 1
ATOM 1157 C C . ALA A 1 149 ? -21.908 3.987 -13.556 1.00 40.50 149 ALA A C 1
ATOM 1159 O O . ALA A 1 149 ? -21.634 3.747 -12.380 1.00 40.50 149 ALA A O 1
ATOM 1160 N N . ALA A 1 150 ? -20.983 3.909 -14.516 1.00 28.64 150 ALA A N 1
ATOM 1161 C CA . ALA A 1 150 ? -19.558 3.853 -14.203 1.00 28.64 150 ALA A CA 1
ATOM 1162 C C . ALA A 1 150 ? -19.036 5.287 -13.953 1.00 28.64 150 ALA A C 1
ATOM 1164 O O . ALA A 1 150 ? -19.213 6.155 -14.813 1.00 28.64 150 ALA A O 1
ATOM 1165 N N . PRO A 1 151 ? -18.402 5.580 -12.803 1.00 32.72 151 PRO A N 1
ATOM 1166 C CA . PRO A 1 151 ? -17.777 6.876 -12.572 1.00 32.72 151 PRO A CA 1
ATOM 1167 C C . PRO A 1 151 ? -16.573 7.007 -13.507 1.00 32.72 151 PRO A C 1
ATOM 1169 O O . PRO A 1 151 ? -15.697 6.156 -13.458 1.00 32.72 151 PRO A O 1
ATOM 1172 N N . ASN A 1 152 ? -16.552 8.049 -14.348 1.00 34.44 152 ASN A N 1
ATOM 1173 C CA . ASN A 1 152 ? -15.448 8.514 -15.206 1.00 34.44 152 ASN A CA 1
ATOM 1174 C C . ASN A 1 152 ? -14.082 7.846 -14.939 1.00 34.44 152 ASN A C 1
ATOM 1176 O O . ASN A 1 152 ? -13.211 8.421 -14.281 1.00 34.44 152 ASN A O 1
ATOM 1180 N N . VAL A 1 153 ? -13.874 6.642 -15.475 1.00 37.00 153 VAL A N 1
ATOM 1181 C CA . VAL A 1 153 ? -12.565 5.997 -15.465 1.00 37.00 153 VAL A CA 1
ATOM 1182 C C . VAL A 1 153 ? -11.847 6.518 -16.695 1.00 37.00 153 VAL A C 1
ATOM 1184 O O . VAL A 1 153 ? -12.194 6.194 -17.826 1.00 37.00 153 VAL A O 1
ATOM 1187 N N . VAL A 1 154 ? -10.842 7.359 -16.471 1.00 36.41 154 VAL A N 1
ATOM 1188 C CA . VAL A 1 154 ? -9.865 7.780 -17.479 1.00 36.41 154 VAL A CA 1
ATOM 1189 C C . VAL A 1 154 ? -8.996 6.561 -17.838 1.00 36.41 154 VAL A C 1
ATOM 1191 O O . VAL A 1 154 ? -7.820 6.493 -17.497 1.00 36.41 154 VAL A O 1
ATOM 1194 N N . ALA A 1 155 ? -9.596 5.542 -18.455 1.00 33.12 155 ALA A N 1
ATOM 1195 C CA . ALA A 1 155 ? -8.962 4.266 -18.786 1.00 33.12 155 ALA A CA 1
ATOM 1196 C C . ALA A 1 155 ? -8.389 4.218 -20.213 1.00 33.12 155 ALA A C 1
ATOM 1198 O O . ALA A 1 155 ? -7.905 3.175 -20.631 1.00 33.12 155 ALA A O 1
ATOM 1199 N N . GLU A 1 156 ? -8.414 5.313 -20.975 1.00 33.72 156 GLU A N 1
ATOM 1200 C CA . GLU A 1 156 ? -8.327 5.202 -22.440 1.00 33.72 156 GLU A CA 1
ATOM 1201 C C . GLU A 1 156 ? -7.036 5.700 -23.119 1.00 33.72 156 GLU A C 1
ATOM 1203 O O . GLU A 1 156 ? -7.027 5.821 -24.341 1.00 33.72 156 GLU A O 1
ATOM 1208 N N . ARG A 1 157 ? -5.929 6.019 -22.419 1.00 35.00 157 ARG A N 1
ATOM 1209 C CA . ARG A 1 157 ? -4.796 6.710 -23.100 1.00 35.00 157 ARG A CA 1
ATOM 1210 C C . ARG A 1 157 ? -3.343 6.349 -22.770 1.00 35.00 157 ARG A C 1
ATOM 1212 O O . ARG A 1 157 ? -2.469 7.089 -23.212 1.00 35.00 157 ARG A O 1
ATOM 1219 N N . TYR A 1 158 ? -3.026 5.249 -22.087 1.00 47.19 158 TYR A N 1
ATOM 1220 C CA . TYR A 1 158 ? -1.610 4.953 -21.778 1.00 47.19 158 TYR A CA 1
ATOM 1221 C C . TYR A 1 158 ? -0.913 3.896 -22.650 1.00 47.19 158 TYR A C 1
ATOM 1223 O O . TYR A 1 158 ? 0.309 3.798 -22.574 1.00 47.19 158 TYR A O 1
ATOM 1231 N N . ASP A 1 159 ? -1.624 3.205 -23.550 1.00 44.44 159 ASP A N 1
ATOM 1232 C CA . ASP A 1 159 ? -1.070 2.003 -24.203 1.00 44.44 159 ASP A CA 1
ATOM 1233 C C . ASP A 1 159 ? -0.803 2.106 -25.721 1.00 44.44 159 ASP A C 1
ATOM 1235 O O . ASP A 1 159 ? -0.257 1.175 -26.306 1.00 44.44 159 ASP A O 1
ATOM 1239 N N . ALA A 1 160 ? -1.112 3.225 -26.390 1.00 41.19 160 ALA A N 1
ATOM 1240 C CA . ALA A 1 160 ? -1.088 3.280 -27.864 1.00 41.19 160 ALA A CA 1
ATOM 1241 C C . ALA A 1 160 ? 0.096 4.032 -28.517 1.00 41.19 160 ALA A C 1
ATOM 1243 O O . ALA A 1 160 ? 0.239 3.974 -29.737 1.00 41.19 160 ALA A O 1
ATOM 1244 N N . SER A 1 161 ? 0.943 4.753 -27.773 1.00 47.41 161 SER A N 1
ATOM 1245 C CA . SER A 1 161 ? 1.939 5.665 -28.381 1.00 47.41 161 SER A CA 1
ATOM 1246 C C . SER A 1 161 ? 3.379 5.145 -28.417 1.00 47.41 161 SER A C 1
ATOM 1248 O O . SER A 1 161 ? 4.181 5.641 -29.209 1.00 47.41 161 SER A O 1
ATOM 1250 N N . LEU A 1 162 ? 3.730 4.132 -27.620 1.00 58.28 162 LEU A N 1
ATOM 1251 C CA . LEU A 1 162 ? 5.089 3.576 -27.573 1.00 58.28 162 LEU A CA 1
ATOM 1252 C C . LEU A 1 162 ? 5.244 2.405 -28.544 1.00 58.28 162 LEU A C 1
ATOM 1254 O O . LEU A 1 162 ? 5.599 1.287 -28.176 1.00 58.28 162 LEU A O 1
ATOM 1258 N N . ILE A 1 163 ? 4.975 2.669 -29.820 1.00 59.41 163 ILE A N 1
ATOM 1259 C CA . ILE A 1 163 ? 5.298 1.725 -30.887 1.00 59.41 163 ILE A CA 1
ATOM 1260 C C . ILE A 1 163 ? 6.829 1.705 -31.002 1.00 59.41 163 ILE A C 1
ATOM 1262 O O . ILE A 1 163 ? 7.418 2.774 -31.175 1.00 59.41 163 ILE A O 1
ATOM 1266 N N . PRO A 1 164 ? 7.501 0.543 -30.905 1.00 64.62 164 PRO A N 1
ATOM 1267 C CA . PRO A 1 164 ? 8.946 0.473 -31.071 1.00 64.62 164 PRO A CA 1
ATOM 1268 C C . PRO A 1 164 ? 9.309 0.926 -32.489 1.00 64.62 164 PRO A C 1
ATOM 1270 O O . PRO A 1 164 ? 9.129 0.193 -33.466 1.00 64.62 164 PRO A O 1
ATOM 1273 N N . GLN A 1 165 ? 9.821 2.150 -32.600 1.00 62.84 165 GLN A N 1
ATOM 1274 C CA . GLN A 1 165 ? 10.384 2.694 -33.827 1.00 62.84 165 GLN A CA 1
ATOM 1275 C C . GLN A 1 165 ? 11.753 2.030 -33.955 1.00 62.84 165 GLN A C 1
ATOM 1277 O O . GLN A 1 165 ? 12.722 2.439 -33.322 1.00 62.84 165 GLN A O 1
ATOM 1282 N N . GLY A 1 166 ? 11.815 0.891 -34.652 1.00 66.56 166 GLY A N 1
ATOM 1283 C CA . GLY A 1 166 ? 13.057 0.126 -34.777 1.00 66.56 166 GLY A CA 1
ATOM 1284 C C . GLY A 1 166 ? 14.240 1.023 -35.168 1.00 66.56 166 GLY A C 1
ATOM 1285 O O . GLY A 1 166 ? 14.055 2.024 -35.843 1.00 66.56 166 GLY A O 1
ATOM 1286 N N . GLN A 1 167 ? 15.456 0.645 -34.769 1.00 72.62 167 GLN A N 1
ATOM 1287 C CA . GLN A 1 167 ? 16.668 1.480 -34.842 1.00 72.62 167 GLN A CA 1
ATOM 1288 C C . GLN A 1 167 ? 16.734 2.460 -36.041 1.00 72.62 167 GLN A C 1
ATOM 1290 O O . GLN A 1 167 ? 16.656 1.997 -37.197 1.00 72.62 167 GLN A O 1
ATOM 1295 N N . PRO A 1 168 ? 16.978 3.766 -35.788 1.00 80.12 168 PRO A N 1
ATOM 1296 C CA . PRO A 1 168 ? 17.004 4.785 -36.828 1.00 80.12 168 PRO A CA 1
ATOM 1297 C C . PRO A 1 168 ? 18.096 4.489 -37.856 1.00 80.12 168 PRO A C 1
ATOM 1299 O O . PRO A 1 168 ? 19.171 3.962 -37.538 1.00 80.12 168 PRO A O 1
ATOM 1302 N N . LEU A 1 169 ? 17.824 4.841 -39.116 1.00 82.12 169 LEU A N 1
ATOM 1303 C CA . LEU A 1 169 ? 18.714 4.560 -40.247 1.00 82.12 169 LEU A CA 1
ATOM 1304 C C . LEU A 1 169 ? 20.118 5.150 -40.033 1.00 82.12 169 L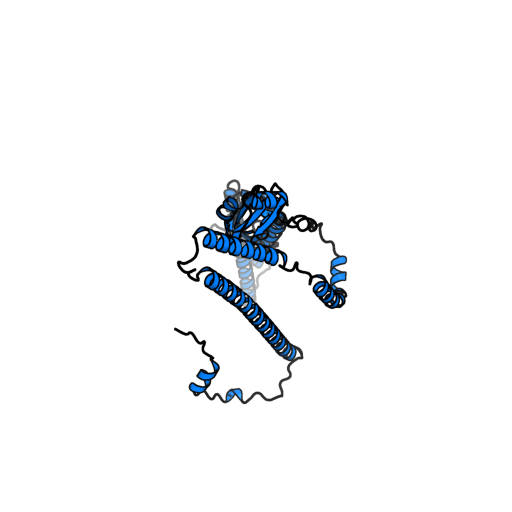EU A C 1
ATOM 1306 O O . LEU A 1 169 ? 21.113 4.521 -40.387 1.00 82.12 169 LEU A O 1
ATOM 1310 N N . LEU A 1 170 ? 20.196 6.308 -39.372 1.00 84.31 170 LEU A N 1
ATOM 1311 C CA . LEU A 1 170 ? 21.445 6.980 -39.021 1.00 84.31 170 LEU A CA 1
ATOM 1312 C C . LEU A 1 170 ? 22.301 6.159 -38.048 1.00 84.31 170 LEU A C 1
ATOM 1314 O O . LEU A 1 170 ? 23.501 6.000 -38.269 1.00 84.31 170 LEU A O 1
ATOM 1318 N N . SER A 1 171 ? 21.689 5.566 -37.018 1.00 82.62 171 SER A N 1
ATOM 1319 C CA . SER A 1 171 ? 22.405 4.691 -36.084 1.00 82.62 171 SER A CA 1
ATOM 1320 C C . SER A 1 171 ? 22.980 3.476 -36.822 1.00 82.62 171 SER A C 1
ATOM 1322 O O . SER A 1 171 ? 24.155 3.143 -36.652 1.00 82.62 171 SER A O 1
ATOM 1324 N N . LYS A 1 172 ? 22.201 2.860 -37.724 1.00 83.31 172 LYS A N 1
ATOM 1325 C CA . LYS A 1 172 ? 22.660 1.726 -38.551 1.00 83.31 172 LYS A CA 1
ATOM 1326 C C . LYS A 1 172 ? 23.808 2.107 -39.487 1.00 83.31 172 LYS A C 1
ATOM 1328 O O . LYS A 1 172 ? 24.772 1.352 -39.596 1.00 83.31 172 LYS A O 1
ATOM 1333 N N . ALA A 1 173 ? 23.726 3.269 -40.136 1.00 84.19 173 ALA A N 1
ATOM 1334 C CA . ALA A 1 173 ? 24.758 3.758 -41.048 1.00 84.19 173 ALA A CA 1
ATOM 1335 C C . ALA A 1 173 ? 26.091 4.006 -40.321 1.00 84.19 173 ALA A C 1
ATOM 1337 O O . ALA A 1 173 ? 27.128 3.502 -40.753 1.00 84.19 173 ALA A O 1
ATOM 1338 N N . LEU A 1 174 ? 26.057 4.686 -39.169 1.00 83.75 174 LEU A N 1
ATOM 1339 C CA . LEU A 1 174 ? 27.236 4.888 -38.316 1.00 83.75 174 LEU A CA 1
ATOM 1340 C C . LEU A 1 174 ? 27.779 3.564 -37.765 1.00 83.75 174 LEU A C 1
ATOM 1342 O O . LEU A 1 174 ? 28.991 3.367 -37.669 1.00 83.75 174 LEU A O 1
ATOM 1346 N N . GLY A 1 175 ? 26.882 2.627 -37.451 1.00 82.88 175 GLY A N 1
ATOM 1347 C CA . GLY A 1 175 ? 27.251 1.283 -37.018 1.00 82.88 175 GLY A CA 1
ATOM 1348 C C . GLY A 1 175 ? 28.031 0.508 -38.077 1.00 82.88 175 GLY A C 1
ATOM 1349 O O . GLY A 1 175 ? 29.006 -0.162 -37.740 1.00 82.88 175 GLY A O 1
ATOM 1350 N N . CYS A 1 176 ? 27.638 0.650 -39.346 1.00 83.25 176 CYS A N 1
ATOM 1351 C CA . CYS A 1 176 ? 28.307 0.032 -40.488 1.00 83.25 176 CYS A CA 1
ATOM 1352 C C . CYS A 1 176 ? 29.655 0.697 -40.802 1.00 83.25 176 CYS A C 1
ATOM 1354 O O . CYS A 1 176 ? 30.621 0.001 -41.103 1.00 83.25 176 CYS A O 1
ATOM 1356 N N . LEU A 1 177 ? 29.734 2.029 -40.715 1.00 84.69 177 LEU A N 1
ATOM 1357 C CA . LEU A 1 177 ? 30.963 2.781 -40.982 1.00 84.69 177 LEU A CA 1
ATOM 1358 C C . LEU A 1 177 ? 32.061 2.469 -39.952 1.00 84.69 177 LEU A C 1
ATOM 1360 O O . LEU A 1 177 ? 33.225 2.309 -40.308 1.00 84.69 177 LEU A O 1
ATOM 1364 N N . CYS A 1 178 ? 31.678 2.319 -38.683 1.00 82.38 178 CYS A N 1
ATOM 1365 C CA . CYS A 1 178 ? 32.588 2.076 -37.561 1.00 82.38 178 CYS A CA 1
ATOM 1366 C C . CYS A 1 178 ? 32.520 0.624 -37.048 1.00 82.38 178 CYS A C 1
ATOM 1368 O O . CYS A 1 178 ? 32.613 0.379 -35.843 1.00 82.38 178 CYS A O 1
ATOM 1370 N N . LEU A 1 179 ? 32.358 -0.334 -37.966 1.00 77.62 179 LEU A N 1
ATOM 1371 C CA . LEU A 1 179 ? 32.177 -1.771 -37.711 1.00 77.62 179 LEU A CA 1
ATOM 1372 C C . LEU A 1 179 ? 33.124 -2.399 -36.660 1.00 77.62 179 LEU A C 1
ATOM 1374 O O . LEU A 1 179 ? 32.631 -3.112 -35.783 1.00 77.62 179 LEU A O 1
ATOM 1378 N N . PRO A 1 180 ? 34.457 -2.168 -36.674 1.00 79.62 180 PRO A N 1
ATOM 1379 C CA . PRO A 1 180 ? 35.332 -2.779 -35.669 1.00 79.62 180 PRO A CA 1
ATOM 1380 C C . PRO A 1 180 ? 35.072 -2.238 -34.253 1.00 79.62 180 PRO A C 1
ATOM 1382 O O . PRO A 1 180 ? 35.147 -2.991 -33.285 1.00 79.62 180 PRO A O 1
ATOM 1385 N N . CYS A 1 181 ? 34.707 -0.960 -34.120 1.00 77.44 181 CYS A N 1
ATOM 1386 C CA . CYS A 1 181 ? 34.426 -0.333 -32.828 1.00 77.44 181 CYS A CA 1
ATOM 1387 C C . CYS A 1 181 ? 33.036 -0.704 -32.292 1.00 77.44 181 CYS A C 1
ATOM 1389 O O . CYS A 1 181 ? 32.874 -0.921 -31.090 1.00 77.44 181 CYS A O 1
ATOM 1391 N N . THR A 1 182 ? 32.033 -0.824 -33.167 1.00 82.06 182 THR A N 1
ATOM 1392 C CA . THR A 1 182 ? 30.679 -1.219 -32.755 1.00 82.06 182 THR A CA 1
ATOM 1393 C C . THR A 1 182 ? 30.624 -2.669 -32.306 1.00 82.06 182 THR A C 1
ATOM 1395 O O . THR A 1 182 ? 30.029 -2.949 -31.273 1.00 82.06 182 THR A O 1
ATOM 1398 N N . CYS A 1 183 ? 31.304 -3.593 -32.985 1.00 78.38 183 CYS A N 1
ATOM 1399 C CA . CYS A 1 183 ? 31.322 -5.000 -32.575 1.00 78.38 183 CYS A CA 1
ATOM 1400 C C . CYS A 1 183 ? 31.880 -5.229 -31.160 1.00 78.38 183 CYS A C 1
ATOM 1402 O O . CYS A 1 183 ? 31.465 -6.182 -30.508 1.00 78.38 183 CYS A O 1
ATOM 1404 N N . LEU A 1 184 ? 32.787 -4.378 -30.672 1.00 80.44 184 LEU A N 1
ATOM 1405 C CA . LEU A 1 184 ? 33.370 -4.509 -29.332 1.00 80.44 184 LEU A CA 1
ATOM 1406 C C . LEU A 1 184 ? 32.532 -3.798 -28.253 1.00 80.44 184 LEU A C 1
ATOM 1408 O O . LEU A 1 184 ? 32.350 -4.347 -27.171 1.00 80.44 184 LEU A O 1
ATOM 1412 N N . GLY A 1 185 ? 31.980 -2.613 -28.544 1.00 80.31 185 GLY A N 1
ATOM 1413 C CA . GLY A 1 185 ? 31.233 -1.800 -27.566 1.00 80.31 185 GLY A CA 1
ATOM 1414 C C . GLY A 1 185 ? 29.708 -1.991 -27.560 1.00 80.31 185 GLY A C 1
ATOM 1415 O O . GLY A 1 185 ? 28.995 -1.365 -26.768 1.00 80.31 185 GLY A O 1
ATOM 1416 N N . SER A 1 186 ? 29.165 -2.819 -28.456 1.00 84.94 186 SER A N 1
ATOM 1417 C CA . SER A 1 186 ? 27.714 -2.960 -28.648 1.00 84.94 186 SER A CA 1
ATOM 1418 C C . SER A 1 186 ? 27.024 -3.954 -27.704 1.00 84.94 186 SER A C 1
ATOM 1420 O O . SER A 1 186 ? 25.795 -4.020 -27.695 1.00 84.94 186 SER A O 1
ATOM 1422 N N . TRP A 1 187 ? 27.776 -4.719 -26.915 1.00 88.00 187 TRP A N 1
ATOM 1423 C CA . TRP A 1 187 ? 27.216 -5.739 -26.032 1.00 88.00 187 TRP A CA 1
ATOM 1424 C C . TRP A 1 187 ? 26.746 -5.143 -24.709 1.00 88.00 187 TRP A C 1
ATOM 1426 O O . TRP A 1 187 ? 27.470 -4.386 -24.065 1.00 88.00 187 TRP A O 1
ATOM 1436 N N . VAL A 1 188 ? 25.537 -5.506 -24.290 1.00 89.62 188 VAL A N 1
ATOM 1437 C CA . VAL A 1 188 ? 24.942 -5.076 -23.024 1.00 89.62 188 VAL A CA 1
ATOM 1438 C C . VAL A 1 188 ? 24.468 -6.307 -22.271 1.00 89.62 188 VAL A C 1
ATOM 1440 O O . VAL A 1 188 ? 23.701 -7.110 -22.799 1.00 89.62 188 VAL A O 1
ATOM 1443 N N . LEU A 1 189 ? 24.930 -6.452 -21.032 1.00 91.69 189 LEU A N 1
ATOM 1444 C CA . LEU A 1 189 ? 24.460 -7.494 -20.129 1.00 91.69 189 LEU A CA 1
ATOM 1445 C C . LEU A 1 189 ? 23.157 -7.047 -19.457 1.00 91.69 189 LEU A C 1
ATOM 1447 O O . LEU A 1 189 ? 23.111 -5.974 -18.840 1.00 91.69 189 LEU A O 1
ATOM 1451 N N . VAL A 1 190 ? 22.125 -7.879 -19.565 1.00 91.38 190 VAL A N 1
ATOM 1452 C CA . VAL A 1 190 ? 20.840 -7.738 -18.871 1.00 91.38 190 VAL A CA 1
ATOM 1453 C C . VAL A 1 190 ? 20.723 -8.872 -17.855 1.00 91.38 190 VAL A C 1
ATOM 1455 O O . VAL A 1 190 ? 20.795 -10.048 -18.223 1.00 91.38 190 VAL A O 1
ATOM 1458 N N . ASN A 1 191 ? 20.590 -8.520 -16.576 1.00 92.06 191 ASN A N 1
ATOM 1459 C CA . ASN A 1 191 ? 20.466 -9.486 -15.486 1.00 92.06 191 ASN A CA 1
ATOM 1460 C C . ASN A 1 191 ? 19.031 -10.041 -15.392 1.00 92.06 191 ASN A C 1
ATOM 1462 O O . ASN A 1 191 ? 18.091 -9.438 -15.913 1.00 92.06 191 ASN A O 1
ATOM 1466 N N . PRO A 1 192 ? 18.813 -11.174 -14.701 1.00 90.06 192 PRO A N 1
ATOM 1467 C CA . PRO A 1 192 ? 17.460 -11.616 -14.371 1.00 90.06 192 PRO A CA 1
ATOM 1468 C C . PRO A 1 192 ? 16.726 -10.570 -13.516 1.00 90.06 192 PRO A C 1
ATOM 1470 O O . PRO A 1 192 ? 17.299 -10.026 -12.575 1.00 90.06 192 PRO A O 1
ATOM 1473 N N . LYS A 1 193 ? 15.437 -10.337 -13.809 1.00 90.00 193 LYS A N 1
ATOM 1474 C CA . LYS A 1 193 ? 14.593 -9.300 -13.169 1.00 90.00 193 LYS A CA 1
ATOM 1475 C C . LYS A 1 193 ? 15.110 -7.865 -13.356 1.00 90.00 193 LYS A C 1
ATOM 1477 O O . LYS A 1 193 ? 14.812 -6.975 -12.555 1.00 90.00 193 LYS A O 1
ATOM 1482 N N . GLU A 1 194 ? 15.874 -7.644 -14.418 1.00 90.94 194 GLU A N 1
ATOM 1483 C CA . GLU A 1 194 ? 16.174 -6.325 -14.955 1.00 90.94 194 GLU A CA 1
ATOM 1484 C C . GLU A 1 194 ? 15.638 -6.245 -16.378 1.00 90.94 194 GLU A C 1
ATOM 1486 O O . GLU A 1 194 ? 15.768 -7.187 -17.157 1.00 90.94 194 GLU A O 1
ATOM 1491 N N . GLU A 1 195 ? 15.069 -5.099 -16.720 1.00 89.44 195 GLU A N 1
ATOM 1492 C CA . GLU A 1 195 ? 14.634 -4.794 -18.075 1.00 89.44 195 GLU A CA 1
ATOM 1493 C C . GLU A 1 195 ? 15.358 -3.544 -18.562 1.00 89.44 195 GLU A C 1
ATOM 1495 O O . GLU A 1 195 ? 15.642 -2.607 -17.804 1.00 89.44 195 GLU A O 1
ATOM 1500 N N . LEU A 1 196 ? 15.704 -3.554 -19.846 1.00 90.38 196 LEU A N 1
ATOM 1501 C CA . LEU A 1 196 ? 16.477 -2.503 -20.484 1.00 90.38 196 LEU A CA 1
ATOM 1502 C C . LEU A 1 196 ? 15.611 -1.795 -21.519 1.00 90.38 196 LEU A C 1
ATOM 1504 O O . LEU A 1 196 ? 15.197 -2.392 -22.511 1.00 90.38 196 LEU A O 1
ATOM 1508 N N . VAL A 1 197 ? 15.404 -0.499 -21.326 1.00 90.94 197 VAL A N 1
ATOM 1509 C CA . VAL A 1 197 ? 14.794 0.377 -22.323 1.00 90.94 197 VAL A CA 1
ATOM 1510 C C . VAL A 1 197 ? 15.901 1.031 -23.136 1.00 90.94 197 VAL A C 1
ATOM 1512 O O . VAL A 1 197 ? 16.812 1.658 -22.587 1.00 90.94 197 VAL A O 1
ATOM 1515 N N . SER A 1 198 ? 15.824 0.869 -24.456 1.00 89.56 198 SER A N 1
ATOM 1516 C CA . SER A 1 198 ? 16.777 1.450 -25.392 1.00 89.56 198 SER A CA 1
ATOM 1517 C C . SER A 1 198 ? 16.136 2.587 -26.175 1.00 89.56 198 SER A C 1
ATOM 1519 O O . SER A 1 198 ? 15.144 2.413 -26.886 1.00 89.56 198 SER A O 1
ATOM 1521 N N . ILE A 1 199 ? 16.755 3.754 -26.069 1.00 89.62 199 ILE A N 1
ATOM 1522 C CA . ILE A 1 199 ? 16.394 4.963 -26.800 1.00 89.62 199 ILE A CA 1
ATOM 1523 C C . ILE A 1 199 ? 17.553 5.250 -27.752 1.00 89.62 199 ILE A C 1
ATOM 1525 O O . ILE A 1 199 ? 18.708 5.152 -27.349 1.00 89.62 199 ILE A O 1
ATOM 1529 N N . HIS A 1 200 ? 17.283 5.564 -29.013 1.00 87.94 200 HIS A N 1
ATOM 1530 C CA . HIS A 1 200 ? 18.314 5.945 -29.977 1.00 87.94 200 HIS A CA 1
ATOM 1531 C C . HIS A 1 200 ? 18.000 7.335 -30.514 1.00 87.94 200 HIS A C 1
ATOM 1533 O O . HIS A 1 200 ? 16.938 7.532 -31.087 1.00 87.94 200 HIS A O 1
ATOM 1539 N N . PHE A 1 201 ? 18.915 8.292 -30.347 1.00 85.44 201 PHE A N 1
ATOM 1540 C CA . PHE A 1 201 ? 18.737 9.678 -30.808 1.00 85.44 201 PHE A CA 1
ATOM 1541 C C . PHE A 1 201 ? 17.392 10.306 -30.384 1.00 85.44 201 PHE A C 1
ATOM 1543 O O . PHE A 1 201 ? 16.779 11.049 -31.140 1.00 85.44 201 PHE A O 1
ATOM 1550 N N . GLY A 1 202 ? 16.927 9.994 -29.170 1.00 82.56 202 GLY A N 1
ATOM 1551 C CA . GLY A 1 202 ? 15.646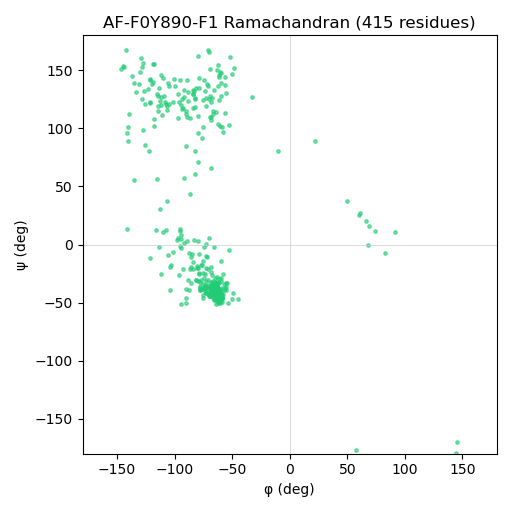 10.476 -28.640 1.00 82.56 202 GLY A CA 1
ATOM 1552 C C . GLY A 1 202 ? 14.414 9.680 -29.089 1.00 82.56 202 GLY A C 1
ATOM 1553 O O . GLY A 1 202 ? 13.336 9.890 -28.544 1.00 82.56 202 GLY A O 1
ATOM 1554 N N . GLU A 1 203 ? 14.557 8.727 -30.011 1.00 84.19 203 GLU A N 1
ATOM 1555 C CA . GLU A 1 203 ? 13.478 7.834 -30.432 1.00 84.19 203 GLU A CA 1
ATOM 1556 C C . GLU A 1 203 ? 13.470 6.549 -29.596 1.00 84.19 203 GLU A C 1
ATOM 1558 O O . GLU A 1 203 ? 14.500 5.900 -29.384 1.00 84.19 203 GLU A O 1
ATOM 1563 N N . PHE A 1 204 ? 12.290 6.152 -29.122 1.00 84.50 204 PHE A N 1
ATOM 1564 C CA . PHE A 1 204 ? 12.110 4.890 -28.413 1.00 84.50 204 PHE A CA 1
ATOM 1565 C C . PHE A 1 204 ? 12.284 3.709 -29.378 1.00 84.50 204 PHE A C 1
ATOM 1567 O O . PHE A 1 204 ? 11.443 3.462 -30.243 1.00 84.50 204 PHE A O 1
ATOM 1574 N N . SER A 1 205 ? 13.383 2.965 -29.215 1.00 81.31 205 SER A N 1
ATOM 1575 C CA . SER A 1 205 ? 13.750 1.875 -30.124 1.00 81.31 205 SER A CA 1
ATOM 1576 C C . SER A 1 205 ? 13.230 0.509 -29.683 1.00 81.31 205 SER A C 1
ATOM 1578 O O . SER A 1 205 ? 13.165 -0.397 -30.517 1.00 81.31 205 SER A O 1
ATOM 1580 N N . GLY A 1 206 ? 12.904 0.337 -28.400 1.00 84.56 206 GLY A N 1
ATOM 1581 C CA . GLY A 1 206 ? 12.322 -0.889 -27.860 1.00 84.56 206 GLY A CA 1
ATOM 1582 C C . GLY A 1 206 ? 12.785 -1.233 -26.445 1.00 84.56 206 GLY A C 1
ATOM 1583 O O . GLY A 1 206 ? 13.593 -0.529 -25.831 1.00 84.56 206 GLY A O 1
ATOM 1584 N N . VAL A 1 207 ? 12.263 -2.353 -25.946 1.00 87.94 207 VAL A N 1
ATOM 1585 C CA . VAL A 1 207 ? 12.569 -2.911 -24.624 1.00 87.94 207 VAL A CA 1
ATOM 1586 C C . VAL A 1 207 ? 13.174 -4.300 -24.782 1.00 87.94 207 VAL A C 1
ATOM 1588 O O . VAL A 1 207 ? 12.715 -5.094 -25.602 1.00 87.94 207 VAL A O 1
ATOM 1591 N N . VAL A 1 208 ? 14.201 -4.592 -23.991 1.00 88.25 208 VAL A N 1
ATOM 1592 C CA . VAL A 1 208 ? 14.833 -5.906 -23.896 1.00 88.25 208 VAL A CA 1
ATOM 1593 C C . VAL A 1 208 ? 14.524 -6.496 -22.520 1.00 88.25 208 VAL A C 1
ATOM 1595 O O . VAL A 1 208 ? 15.023 -5.999 -21.510 1.00 88.25 208 VAL A O 1
ATOM 1598 N N . ASN A 1 209 ? 13.715 -7.559 -22.507 1.00 84.06 209 ASN A N 1
ATOM 1599 C CA . ASN A 1 209 ? 13.266 -8.234 -21.279 1.00 84.06 209 ASN A CA 1
ATOM 1600 C C . ASN A 1 209 ? 13.995 -9.558 -21.017 1.00 84.06 209 ASN A C 1
ATOM 1602 O O . ASN A 1 209 ? 13.972 -10.084 -19.907 1.00 84.06 209 ASN A O 1
ATOM 1606 N N . GLU A 1 210 ? 14.607 -10.144 -22.046 1.00 86.56 210 GLU A N 1
ATOM 1607 C CA . GLU A 1 210 ? 15.273 -11.436 -21.912 1.00 86.56 210 GLU A CA 1
ATOM 1608 C C . GLU A 1 210 ? 16.593 -11.270 -21.140 1.00 86.56 210 GLU A C 1
ATOM 1610 O O . GLU A 1 210 ? 17.391 -10.395 -21.482 1.00 86.56 210 GLU A O 1
ATOM 1615 N N . PRO A 1 211 ? 16.879 -12.102 -20.125 1.00 90.00 211 PRO A N 1
ATOM 1616 C CA . PRO A 1 211 ? 18.170 -12.072 -19.455 1.00 90.00 211 PRO A CA 1
ATOM 1617 C C . PRO A 1 211 ? 19.250 -12.623 -20.388 1.00 90.00 211 PRO A C 1
ATOM 1619 O O . PRO A 1 211 ? 19.064 -13.651 -21.042 1.00 90.00 211 PRO A O 1
ATOM 1622 N N . GLY A 1 212 ? 20.399 -11.956 -20.440 1.00 90.75 212 GLY A N 1
ATOM 1623 C CA . GLY A 1 212 ? 21.513 -12.380 -21.278 1.00 90.75 212 GLY A CA 1
ATOM 1624 C C . GLY A 1 212 ? 22.314 -11.229 -21.864 1.00 90.75 212 GLY A C 1
ATOM 1625 O O . GLY A 1 212 ? 22.168 -10.064 -21.488 1.00 90.75 212 GLY A O 1
ATOM 1626 N N . LEU A 1 213 ? 23.203 -11.587 -22.787 1.00 89.88 213 LEU A N 1
ATOM 1627 C CA . LEU A 1 213 ? 24.018 -10.633 -23.520 1.00 89.88 213 LEU A CA 1
ATOM 1628 C C . LEU A 1 213 ? 23.285 -10.218 -24.797 1.00 89.88 213 LEU A C 1
ATOM 1630 O O . LEU A 1 213 ? 23.097 -11.030 -25.702 1.00 89.88 213 LEU A O 1
ATOM 1634 N N . HIS A 1 214 ? 22.908 -8.947 -24.875 1.00 87.56 214 HIS A N 1
ATOM 1635 C CA . HIS A 1 214 ? 22.176 -8.393 -26.008 1.00 87.56 214 HIS A CA 1
ATOM 1636 C C . HIS A 1 214 ? 23.041 -7.449 -26.818 1.00 87.56 214 HIS A C 1
ATOM 1638 O O . HIS A 1 214 ? 23.849 -6.690 -26.281 1.00 87.56 214 HIS A O 1
ATOM 1644 N N . TYR A 1 215 ? 22.852 -7.491 -28.132 1.00 86.50 215 TYR A N 1
ATOM 1645 C CA . TYR A 1 215 ? 23.494 -6.563 -29.048 1.00 86.50 215 TYR A CA 1
ATOM 1646 C C . TYR A 1 215 ? 22.598 -5.338 -29.237 1.00 86.50 215 TYR A C 1
ATOM 1648 O O . TYR A 1 215 ? 21.528 -5.427 -29.839 1.00 86.50 215 TYR A O 1
ATOM 1656 N N . VAL A 1 216 ? 23.046 -4.186 -28.743 1.00 86.75 216 VAL A N 1
ATOM 1657 C CA . VAL A 1 216 ? 22.378 -2.895 -28.954 1.00 86.75 216 VAL A CA 1
ATOM 1658 C C . VAL A 1 216 ? 23.382 -1.919 -29.532 1.00 86.75 216 VAL A C 1
ATOM 1660 O O . VAL A 1 216 ? 24.396 -1.658 -28.893 1.00 86.75 216 VAL A O 1
ATOM 1663 N N . ASN A 1 217 ? 23.120 -1.370 -30.716 1.00 86.62 217 ASN A N 1
ATOM 1664 C CA . ASN A 1 217 ? 24.080 -0.525 -31.424 1.00 86.62 217 ASN A CA 1
ATOM 1665 C C . ASN A 1 217 ? 24.560 0.657 -30.561 1.00 86.62 217 ASN A C 1
ATOM 1667 O O . ASN A 1 217 ? 23.752 1.374 -29.987 1.00 86.62 217 ASN A O 1
ATOM 1671 N N . MET A 1 218 ? 25.876 0.864 -30.470 1.00 85.25 218 MET A N 1
ATOM 1672 C CA . MET A 1 218 ? 26.502 1.849 -29.577 1.00 85.25 218 MET A CA 1
ATOM 1673 C C . MET A 1 218 ? 26.237 3.309 -29.963 1.00 85.25 218 MET A C 1
ATOM 1675 O O . MET A 1 218 ? 26.305 4.191 -29.109 1.00 85.25 218 MET A O 1
ATOM 1679 N N . TRP A 1 219 ? 25.932 3.586 -31.229 1.00 85.00 219 TRP A N 1
ATOM 1680 C CA . TRP A 1 219 ? 25.826 4.963 -31.704 1.00 85.00 219 TRP A CA 1
ATOM 1681 C C . TRP A 1 219 ? 24.479 5.604 -31.395 1.00 85.00 219 TRP A C 1
ATOM 1683 O O . TRP A 1 219 ? 23.440 5.171 -31.903 1.00 85.00 219 TRP A O 1
ATOM 1693 N N . GLY A 1 220 ? 24.539 6.674 -30.596 1.00 82.81 220 GLY A N 1
ATOM 1694 C CA . GLY A 1 220 ? 23.388 7.486 -30.205 1.00 82.81 220 GLY A CA 1
ATOM 1695 C C . GLY A 1 220 ? 22.415 6.775 -29.271 1.00 82.81 220 GLY A C 1
ATOM 1696 O O . GLY A 1 220 ? 21.284 7.236 -29.146 1.00 82.81 220 GLY A O 1
ATOM 1697 N N . ARG A 1 221 ? 22.822 5.657 -28.649 1.00 87.25 221 ARG A N 1
ATOM 1698 C CA . ARG A 1 221 ? 21.978 4.931 -27.697 1.00 87.25 221 ARG A CA 1
ATOM 1699 C C . ARG A 1 221 ? 22.022 5.582 -26.316 1.00 87.25 221 ARG A C 1
ATOM 1701 O O . ARG A 1 221 ? 23.093 5.846 -25.776 1.00 87.25 221 ARG A O 1
ATOM 1708 N N . GLU A 1 222 ? 20.858 5.735 -25.715 1.00 89.94 222 GLU A N 1
ATOM 1709 C CA . GLU A 1 222 ? 20.677 5.908 -24.285 1.00 89.94 222 GLU A CA 1
ATOM 1710 C C . GLU A 1 222 ? 20.039 4.625 -23.745 1.00 89.94 222 GLU A C 1
ATOM 1712 O O . GLU A 1 222 ? 19.055 4.107 -24.280 1.00 89.94 222 GLU A O 1
ATOM 1717 N N . LEU A 1 223 ? 20.664 4.068 -22.713 1.00 90.12 223 LEU A N 1
ATOM 1718 C CA . LEU A 1 223 ? 20.278 2.806 -22.106 1.00 90.12 223 LEU A CA 1
ATOM 1719 C C . LEU A 1 223 ? 19.806 3.078 -20.689 1.00 90.12 223 LEU A C 1
ATOM 1721 O O . LEU A 1 223 ? 20.601 3.474 -19.838 1.00 90.12 223 LEU A O 1
ATOM 1725 N N . ARG A 1 224 ? 18.523 2.837 -20.431 1.00 92.00 224 ARG A N 1
ATOM 1726 C CA . ARG A 1 224 ? 17.944 2.963 -19.095 1.00 92.00 224 ARG A CA 1
ATOM 1727 C C . ARG A 1 224 ? 17.545 1.586 -18.599 1.00 92.00 224 ARG A C 1
ATOM 1729 O O . ARG A 1 224 ? 16.795 0.876 -19.263 1.00 92.00 224 ARG A O 1
ATOM 1736 N N . LYS A 1 225 ? 18.078 1.203 -17.444 1.00 91.88 225 LYS A N 1
ATOM 1737 C CA . LYS A 1 225 ? 17.757 -0.063 -16.784 1.00 91.88 225 LYS A CA 1
ATOM 1738 C C . LYS A 1 225 ? 16.765 0.181 -15.666 1.00 91.88 225 LYS A C 1
ATOM 1740 O O . LYS A 1 225 ? 16.881 1.170 -14.944 1.00 91.88 225 LYS A O 1
ATOM 1745 N N . ILE A 1 226 ? 15.841 -0.751 -15.493 1.00 93.12 226 ILE A N 1
ATOM 1746 C CA . ILE A 1 226 ? 14.957 -0.779 -14.338 1.00 93.12 226 ILE A CA 1
ATOM 1747 C C . ILE A 1 226 ? 14.828 -2.198 -13.807 1.00 93.12 226 ILE A C 1
ATOM 1749 O O . ILE A 1 226 ? 14.868 -3.168 -14.563 1.00 93.12 226 ILE A O 1
ATOM 1753 N N . SER A 1 227 ? 14.708 -2.320 -12.489 1.00 93.31 227 SER A N 1
ATOM 1754 C CA . SER A 1 227 ? 14.449 -3.609 -11.863 1.00 93.31 227 SER A CA 1
ATOM 1755 C C . SER A 1 227 ? 12.955 -3.908 -11.903 1.00 93.31 227 SER A C 1
ATOM 1757 O O . SER A 1 227 ? 12.143 -3.073 -11.513 1.00 93.31 227 SER A O 1
ATOM 1759 N N . THR A 1 228 ? 12.603 -5.113 -12.335 1.00 91.00 228 THR A N 1
ATOM 1760 C CA . THR A 1 228 ? 11.241 -5.664 -12.257 1.00 91.00 228 THR A CA 1
ATOM 1761 C C . THR A 1 228 ? 11.050 -6.569 -11.044 1.00 91.00 228 THR A C 1
ATOM 1763 O O . THR A 1 228 ? 10.004 -7.201 -10.875 1.00 91.00 228 THR A O 1
ATOM 1766 N N . ALA A 1 229 ? 12.060 -6.646 -10.171 1.00 93.81 229 ALA A N 1
ATOM 1767 C CA . ALA A 1 229 ? 11.935 -7.335 -8.901 1.00 93.81 229 ALA A CA 1
ATOM 1768 C C . ALA A 1 229 ? 10.884 -6.654 -8.014 1.00 93.81 229 ALA A C 1
ATOM 1770 O O . ALA A 1 229 ? 10.655 -5.449 -8.085 1.00 93.81 229 ALA A O 1
ATOM 1771 N N . GLN A 1 230 ? 10.251 -7.457 -7.164 1.00 94.88 230 GLN A N 1
ATOM 1772 C CA . GLN A 1 230 ? 9.353 -6.960 -6.134 1.00 94.88 230 GLN A CA 1
ATOM 1773 C C . GLN A 1 230 ? 10.143 -6.138 -5.120 1.00 94.88 230 GLN A C 1
ATOM 1775 O O . GLN A 1 230 ? 11.203 -6.560 -4.655 1.00 94.88 230 GLN A O 1
ATOM 1780 N N . GLN A 1 231 ? 9.612 -4.970 -4.793 1.00 94.44 231 GLN A N 1
ATOM 1781 C CA . GLN A 1 231 ? 10.230 -4.000 -3.911 1.00 94.44 231 GLN A CA 1
ATOM 1782 C C . GLN A 1 231 ? 9.226 -3.566 -2.854 1.00 94.44 231 GLN A C 1
ATOM 1784 O O . GLN A 1 231 ? 8.018 -3.517 -3.099 1.00 94.44 231 GLN A O 1
ATOM 1789 N N . ASN A 1 232 ? 9.757 -3.247 -1.680 1.00 95.94 232 ASN A N 1
ATOM 1790 C CA . ASN A 1 232 ? 8.989 -2.683 -0.588 1.00 95.94 232 ASN A CA 1
ATOM 1791 C C . ASN A 1 232 ? 9.312 -1.197 -0.482 1.00 95.94 232 ASN A C 1
ATOM 1793 O O . ASN A 1 232 ? 10.472 -0.793 -0.559 1.00 95.94 232 ASN A O 1
ATOM 1797 N N . LEU A 1 233 ? 8.270 -0.404 -0.300 1.00 95.62 233 LEU A N 1
ATOM 1798 C CA . LEU A 1 233 ? 8.331 1.015 -0.021 1.00 95.62 233 LEU A CA 1
ATOM 1799 C C . LEU A 1 233 ? 7.622 1.251 1.304 1.00 95.62 233 LEU A C 1
ATOM 1801 O O . LEU A 1 233 ? 6.443 0.938 1.452 1.00 95.62 233 LEU A O 1
ATOM 1805 N N . GLU A 1 234 ? 8.342 1.843 2.241 1.00 95.44 234 GLU A N 1
ATOM 1806 C CA . GLU A 1 234 ? 7.776 2.301 3.498 1.00 95.44 234 GLU A CA 1
ATOM 1807 C C . GLU A 1 234 ? 7.343 3.762 3.359 1.00 95.44 234 GLU A C 1
ATOM 1809 O O . GLU A 1 234 ? 8.109 4.625 2.921 1.00 95.44 234 GLU A O 1
ATOM 1814 N N . VAL A 1 235 ? 6.086 4.031 3.697 1.00 95.31 235 VAL A N 1
ATOM 1815 C CA . VAL A 1 235 ? 5.531 5.377 3.793 1.00 95.31 235 VAL A CA 1
ATOM 1816 C C . VAL A 1 235 ? 5.699 5.827 5.243 1.00 95.31 235 VAL A C 1
ATOM 1818 O O . VAL A 1 235 ? 5.110 5.204 6.132 1.00 95.31 235 VAL A O 1
ATOM 1821 N N . PRO A 1 236 ? 6.478 6.895 5.501 1.00 93.88 236 PRO A N 1
ATOM 1822 C CA . PRO A 1 236 ? 6.718 7.363 6.858 1.00 93.88 236 PRO A CA 1
ATOM 1823 C C . PRO A 1 236 ? 5.414 7.813 7.524 1.00 93.88 236 PRO A C 1
ATOM 1825 O O . PRO A 1 236 ? 4.473 8.230 6.844 1.00 93.88 236 PRO A O 1
ATOM 1828 N N . GLY A 1 237 ? 5.387 7.753 8.858 1.00 92.31 237 GLY A N 1
ATOM 1829 C CA . GLY A 1 237 ? 4.244 8.168 9.667 1.00 92.31 237 GLY A CA 1
ATOM 1830 C C . GLY A 1 237 ? 3.842 9.616 9.391 1.00 92.31 237 GLY A C 1
ATOM 1831 O O . GLY A 1 237 ? 4.574 10.552 9.708 1.00 92.31 237 GLY A O 1
ATOM 1832 N N . GLU A 1 238 ? 2.664 9.803 8.805 1.00 92.88 238 GLU A N 1
ATOM 1833 C CA . GLU A 1 238 ? 2.124 11.110 8.445 1.00 92.88 238 GLU A CA 1
ATOM 1834 C C . GLU A 1 238 ? 0.910 11.447 9.302 1.00 92.88 238 GLU A C 1
ATOM 1836 O O . GLU A 1 238 ? 0.106 10.577 9.632 1.00 92.88 238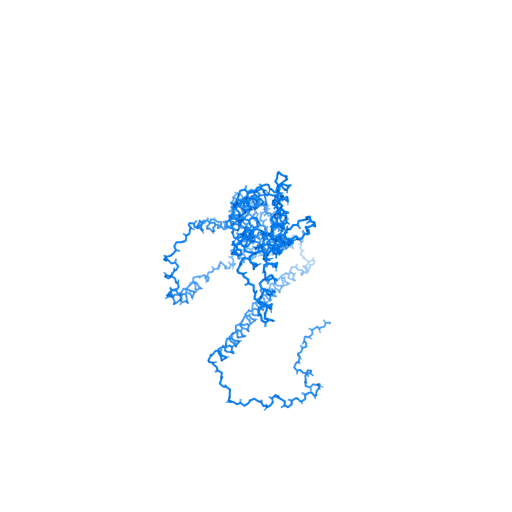 GLU A O 1
ATOM 1841 N N . LYS A 1 239 ? 0.741 12.738 9.614 1.00 94.38 239 LYS A N 1
ATOM 1842 C CA . LYS A 1 239 ? -0.484 13.229 10.244 1.00 94.38 239 LYS A CA 1
ATOM 1843 C C . LYS A 1 239 ? -1.609 13.224 9.210 1.00 94.38 239 LYS A C 1
ATOM 1845 O O . LYS A 1 239 ? -1.528 13.903 8.179 1.00 94.38 239 LYS A O 1
ATOM 1850 N N . VAL A 1 240 ? -2.646 12.452 9.492 1.00 94.69 240 VAL A N 1
ATOM 1851 C CA . VAL A 1 240 ? -3.824 12.255 8.649 1.00 94.69 240 VAL A CA 1
ATOM 1852 C C . VAL A 1 240 ? -5.073 12.489 9.487 1.00 94.69 240 VAL A C 1
ATOM 1854 O O . VAL A 1 240 ? -5.015 12.509 10.714 1.00 94.69 240 VAL A O 1
ATOM 1857 N N . LEU A 1 241 ? -6.189 12.746 8.820 1.00 93.06 241 LEU A N 1
ATOM 1858 C CA . LEU A 1 241 ? -7.482 12.899 9.461 1.00 93.06 241 LEU A CA 1
ATOM 1859 C C . LEU A 1 241 ? -8.325 11.662 9.191 1.00 93.06 241 LEU A C 1
ATOM 1861 O O . LEU A 1 241 ? -8.341 11.140 8.078 1.00 93.06 241 LEU A O 1
ATOM 1865 N N . ASP A 1 242 ? -9.014 11.244 10.236 1.00 92.44 242 ASP A N 1
ATOM 1866 C CA . ASP A 1 242 ? -10.080 10.262 10.199 1.00 92.44 242 ASP A CA 1
ATOM 1867 C C . ASP A 1 242 ? -11.351 10.815 9.516 1.00 92.44 242 ASP A C 1
ATOM 1869 O O . ASP A 1 242 ? -11.513 12.034 9.397 1.00 92.44 242 ASP A O 1
ATOM 1873 N N . ALA A 1 243 ? -12.314 9.951 9.185 1.00 90.69 243 ALA A N 1
ATOM 1874 C CA . ALA A 1 243 ? -13.666 10.336 8.762 1.00 90.69 243 ALA A CA 1
ATOM 1875 C C . ALA A 1 243 ? -14.382 11.236 9.783 1.00 90.69 243 ALA A C 1
ATOM 1877 O O . ALA A 1 243 ? -15.130 12.141 9.416 1.00 90.69 243 ALA A O 1
ATOM 1878 N N . MET A 1 244 ? -14.105 11.031 11.074 1.00 86.94 244 MET A N 1
ATOM 1879 C CA . MET A 1 244 ? -14.633 11.855 12.168 1.00 86.94 244 MET A CA 1
ATOM 1880 C C . MET A 1 244 ? -13.829 13.146 12.404 1.00 86.94 244 MET A C 1
ATOM 1882 O O . MET A 1 244 ? -14.089 13.871 13.363 1.00 86.94 244 MET A O 1
ATOM 1886 N N . GLY A 1 245 ? -12.813 13.427 11.579 1.00 87.88 245 GLY A N 1
ATOM 1887 C CA . GLY A 1 245 ? -11.919 14.576 11.739 1.00 87.88 245 GLY A CA 1
ATOM 1888 C C . GLY A 1 245 ? -10.900 14.429 12.873 1.00 87.88 245 GLY A C 1
ATOM 1889 O O . GLY A 1 245 ? -10.246 15.405 13.239 1.00 87.88 245 GLY A O 1
ATOM 1890 N N . CYS A 1 246 ? -10.742 13.229 13.443 1.00 89.75 246 CYS A N 1
ATOM 1891 C CA . CYS A 1 246 ? -9.740 12.972 14.471 1.00 89.75 246 CYS A CA 1
ATOM 1892 C C . CYS A 1 246 ? -8.337 12.882 13.837 1.00 89.75 246 CYS A C 1
ATOM 1894 O O . CYS A 1 246 ? -8.142 12.082 12.920 1.00 89.75 246 CYS A O 1
ATOM 1896 N N . PRO A 1 247 ? -7.348 13.677 14.283 1.00 94.50 247 PRO A N 1
ATOM 1897 C CA . PRO A 1 247 ? -5.977 13.555 13.820 1.00 94.50 247 PRO A CA 1
ATOM 1898 C C . PRO A 1 247 ? -5.324 12.264 14.321 1.00 94.50 247 PRO A C 1
ATOM 1900 O O . PRO A 1 247 ? -5.252 11.988 15.522 1.00 94.50 247 PRO A O 1
ATOM 1903 N N . LEU A 1 248 ? -4.774 11.518 13.374 1.00 93.62 248 LEU A N 1
ATOM 1904 C CA . LEU A 1 248 ? -4.053 10.269 13.569 1.00 93.62 248 LEU A CA 1
ATOM 1905 C C . LEU A 1 248 ? -2.683 10.334 12.887 1.00 93.62 248 LEU A C 1
ATOM 1907 O O . LEU A 1 248 ? -2.466 11.128 11.973 1.00 93.62 248 LEU A O 1
ATOM 1911 N N . VAL A 1 249 ? -1.747 9.520 13.358 1.00 95.31 249 VAL A N 1
ATOM 1912 C CA . VAL A 1 249 ? -0.455 9.273 12.717 1.00 95.31 249 VAL A CA 1
ATOM 1913 C C . VAL A 1 249 ? -0.520 7.876 12.123 1.00 95.31 249 VAL A C 1
ATOM 1915 O O . VAL A 1 249 ? -0.671 6.900 12.860 1.00 95.31 249 VAL A O 1
ATOM 1918 N N . ALA A 1 250 ? -0.443 7.802 10.797 1.00 94.75 250 ALA A N 1
ATOM 1919 C CA . ALA A 1 250 ? -0.519 6.552 10.055 1.00 94.75 250 ALA A CA 1
ATOM 1920 C C . ALA A 1 250 ? 0.725 6.352 9.190 1.00 94.75 250 ALA A C 1
ATOM 1922 O O . ALA A 1 250 ? 1.148 7.267 8.475 1.00 94.75 250 ALA A O 1
ATOM 1923 N N . SER A 1 251 ? 1.281 5.146 9.243 1.00 95.38 251 SER A N 1
ATOM 1924 C CA . SER A 1 251 ? 2.337 4.660 8.355 1.00 95.38 251 SER A CA 1
ATOM 1925 C C . SER A 1 251 ? 1.837 3.447 7.574 1.00 95.38 251 SER A C 1
ATOM 1927 O O . SER A 1 251 ? 0.906 2.754 7.991 1.00 95.38 251 SER A O 1
ATOM 1929 N N . ALA A 1 252 ? 2.432 3.194 6.412 1.00 95.19 252 ALA A N 1
ATOM 1930 C CA . ALA A 1 252 ? 2.049 2.063 5.575 1.00 95.19 252 ALA A CA 1
ATOM 1931 C C . ALA A 1 252 ? 3.253 1.464 4.863 1.00 95.19 252 ALA A C 1
ATOM 1933 O O . ALA A 1 252 ? 4.220 2.159 4.557 1.00 95.19 252 ALA A O 1
ATOM 1934 N N . VAL A 1 253 ? 3.157 0.183 4.532 1.00 96.19 253 VAL A N 1
ATOM 1935 C CA . VAL A 1 253 ? 4.119 -0.509 3.679 1.00 96.19 253 VAL A CA 1
ATOM 1936 C C . VAL A 1 253 ? 3.424 -0.907 2.389 1.00 96.19 253 VAL A C 1
ATOM 1938 O O . VAL A 1 253 ? 2.357 -1.520 2.386 1.00 96.19 253 VAL A O 1
ATOM 1941 N N . VAL A 1 254 ? 4.045 -0.530 1.277 1.00 97.00 254 VAL A N 1
ATOM 1942 C CA . VAL A 1 254 ? 3.591 -0.835 -0.073 1.00 97.00 254 VAL A CA 1
ATOM 1943 C C . VAL A 1 254 ? 4.566 -1.808 -0.702 1.00 97.00 254 VAL A C 1
ATOM 1945 O O . VAL A 1 254 ? 5.762 -1.539 -0.803 1.00 97.00 254 VAL A O 1
ATOM 1948 N N . THR A 1 255 ? 4.042 -2.915 -1.198 1.00 97.19 255 THR A N 1
ATOM 1949 C CA . THR A 1 255 ? 4.805 -3.881 -1.973 1.00 97.19 255 THR A CA 1
ATOM 1950 C C . THR A 1 255 ? 4.369 -3.779 -3.425 1.00 97.19 255 THR A C 1
ATOM 1952 O O . THR A 1 255 ? 3.198 -3.968 -3.753 1.00 97.19 255 THR A O 1
ATOM 1955 N N . PHE A 1 256 ? 5.306 -3.470 -4.314 1.00 96.06 256 PHE A N 1
ATOM 1956 C CA . PHE A 1 256 ? 5.022 -3.235 -5.728 1.00 96.06 256 PHE A CA 1
ATOM 1957 C C . PHE A 1 256 ? 6.131 -3.798 -6.620 1.00 96.06 256 PHE A C 1
ATOM 1959 O O . PHE A 1 256 ? 7.205 -4.189 -6.159 1.00 96.06 256 PHE A O 1
ATOM 1966 N N . ARG A 1 257 ? 5.854 -3.868 -7.921 1.00 95.06 257 ARG A N 1
ATOM 1967 C CA . ARG A 1 257 ? 6.829 -4.204 -8.965 1.00 95.06 257 ARG A CA 1
ATOM 1968 C C . ARG A 1 257 ? 6.545 -3.399 -10.226 1.00 95.06 257 ARG A C 1
ATOM 1970 O O . ARG A 1 257 ? 5.391 -3.068 -10.497 1.00 95.06 257 ARG A O 1
ATOM 1977 N N . PHE A 1 258 ? 7.563 -3.143 -11.033 1.00 93.94 258 PHE A N 1
ATOM 1978 C CA . PHE A 1 258 ? 7.367 -2.574 -12.366 1.00 93.94 258 PHE A CA 1
ATOM 1979 C C . PHE A 1 258 ? 7.052 -3.685 -13.370 1.00 93.94 258 PHE A C 1
ATOM 1981 O O . PHE A 1 258 ? 7.740 -4.703 -13.399 1.00 93.94 258 PHE A O 1
ATOM 1988 N N . SER A 1 259 ? 5.982 -3.509 -14.148 1.00 89.06 259 SER A N 1
ATOM 1989 C CA . SER A 1 259 ? 5.544 -4.464 -15.179 1.00 89.06 259 SER A CA 1
ATOM 1990 C C . SER A 1 259 ? 5.715 -3.923 -16.598 1.00 89.06 259 SER A C 1
ATOM 1992 O O . SER A 1 259 ? 5.822 -4.710 -17.532 1.00 89.06 259 SER A O 1
ATOM 1994 N N . ALA A 1 260 ? 5.716 -2.596 -16.765 1.00 88.19 260 ALA A N 1
ATOM 1995 C CA . ALA A 1 260 ? 5.837 -1.928 -18.057 1.00 88.19 260 ALA A CA 1
ATOM 1996 C C . ALA A 1 260 ? 7.008 -0.922 -18.033 1.00 88.19 260 ALA A C 1
ATOM 1998 O O . ALA A 1 260 ? 6.792 0.268 -17.789 1.00 88.19 260 ALA A O 1
ATOM 1999 N N . PRO A 1 261 ? 8.250 -1.361 -18.307 1.00 87.19 261 PRO A N 1
ATOM 2000 C CA . PRO A 1 261 ? 9.464 -0.570 -18.079 1.00 87.19 261 PRO A CA 1
ATOM 2001 C C . PRO A 1 261 ? 9.550 0.659 -18.992 1.00 87.19 261 PRO A C 1
ATOM 2003 O O . PRO A 1 261 ? 10.092 1.687 -18.588 1.00 87.19 261 PRO A O 1
ATOM 2006 N N . ALA A 1 262 ? 8.994 0.576 -20.207 1.00 86.81 262 ALA A N 1
ATOM 2007 C CA . ALA A 1 262 ? 8.924 1.699 -21.139 1.00 86.81 262 ALA A CA 1
ATOM 2008 C C . ALA A 1 262 ? 8.086 2.840 -20.553 1.00 86.81 262 ALA A C 1
ATOM 2010 O O . ALA A 1 262 ? 8.567 3.967 -20.460 1.00 86.81 262 ALA A O 1
ATOM 2011 N N . ASN A 1 263 ? 6.880 2.527 -20.073 1.00 85.88 263 ASN A N 1
ATOM 2012 C CA . ASN A 1 263 ? 6.001 3.499 -19.426 1.00 85.88 263 ASN A CA 1
ATOM 2013 C C . ASN A 1 263 ? 6.671 4.069 -18.175 1.00 85.88 263 ASN A C 1
ATOM 2015 O O . ASN A 1 263 ? 6.693 5.281 -17.982 1.00 85.88 263 ASN A O 1
ATOM 2019 N N . THR A 1 264 ? 7.290 3.214 -17.362 1.00 88.94 264 THR A N 1
ATOM 2020 C CA . THR A 1 264 ? 7.956 3.638 -16.131 1.00 88.94 264 THR A CA 1
ATOM 2021 C C . THR A 1 264 ? 9.089 4.633 -16.363 1.00 88.94 264 THR A C 1
ATOM 2023 O O . THR A 1 264 ? 9.178 5.633 -15.654 1.00 88.94 264 THR A O 1
ATOM 2026 N N . LEU A 1 265 ? 9.957 4.376 -17.344 1.00 90.56 265 LEU A N 1
ATOM 2027 C CA . LEU A 1 265 ? 11.162 5.178 -17.580 1.00 90.56 265 LEU A CA 1
ATOM 2028 C C . LEU A 1 265 ? 10.933 6.411 -18.462 1.00 90.56 265 LEU A C 1
ATOM 2030 O O . LEU A 1 265 ? 11.784 7.305 -18.471 1.00 90.56 265 LEU A O 1
ATOM 2034 N N . LEU A 1 266 ? 9.838 6.444 -19.229 1.00 88.06 266 LEU A N 1
ATOM 2035 C CA . LEU A 1 266 ? 9.527 7.534 -20.159 1.00 88.06 266 LEU A CA 1
ATOM 2036 C C . LEU A 1 266 ? 8.440 8.471 -19.632 1.00 88.06 266 LEU A C 1
ATOM 2038 O O . LEU A 1 266 ? 8.569 9.682 -19.789 1.00 88.06 266 LEU A O 1
ATOM 2042 N N . ASN A 1 267 ? 7.405 7.948 -18.969 1.00 87.31 267 ASN A N 1
ATOM 2043 C CA . ASN A 1 267 ? 6.304 8.781 -18.475 1.00 87.31 267 ASN A CA 1
ATOM 2044 C C . ASN A 1 267 ? 6.651 9.483 -17.160 1.00 87.31 267 ASN A C 1
ATOM 2046 O O . ASN A 1 267 ? 5.981 10.434 -16.767 1.00 87.31 267 ASN A O 1
ATOM 2050 N N . THR A 1 268 ? 7.650 8.991 -16.426 1.00 87.56 268 THR A N 1
ATOM 2051 C CA . THR A 1 268 ? 7.983 9.493 -15.092 1.00 87.56 268 THR A CA 1
ATOM 2052 C C . THR A 1 268 ? 9.485 9.705 -14.952 1.00 87.56 268 THR A C 1
ATOM 2054 O O . THR A 1 268 ? 10.279 8.821 -15.251 1.00 87.56 268 THR A O 1
ATOM 2057 N N . ALA A 1 269 ? 9.883 10.880 -14.453 1.00 88.44 269 ALA A N 1
ATOM 2058 C CA . ALA A 1 269 ? 11.294 11.210 -14.244 1.00 88.44 269 ALA A CA 1
ATOM 2059 C C . ALA A 1 269 ? 11.933 10.387 -13.108 1.00 88.44 269 ALA A C 1
ATOM 2061 O O . ALA A 1 269 ? 13.047 9.891 -13.250 1.00 88.44 269 ALA A O 1
ATOM 2062 N N . ASN A 1 270 ? 11.224 10.226 -11.985 1.00 92.56 270 ASN A N 1
ATOM 2063 C CA . ASN A 1 270 ? 11.630 9.369 -10.870 1.00 92.56 270 ASN A CA 1
ATOM 2064 C C . ASN A 1 270 ? 10.482 8.410 -10.508 1.00 92.56 270 ASN A C 1
ATOM 2066 O O . ASN A 1 270 ? 9.565 8.815 -9.786 1.00 92.56 270 ASN A O 1
ATOM 2070 N N . PRO A 1 271 ? 10.507 7.154 -10.988 1.00 91.56 271 PRO A N 1
ATOM 2071 C CA . PRO A 1 271 ? 9.390 6.233 -10.801 1.00 91.56 271 PRO A CA 1
ATOM 2072 C C . PRO A 1 271 ? 9.196 5.829 -9.336 1.00 91.56 271 PRO A C 1
ATOM 2074 O O . PRO A 1 271 ? 8.067 5.771 -8.857 1.00 91.56 271 PRO A O 1
ATOM 2077 N N . TYR A 1 272 ? 10.284 5.643 -8.587 1.00 93.25 272 TYR A N 1
ATOM 2078 C CA . TYR A 1 272 ? 10.237 5.303 -7.163 1.00 93.25 272 TYR A CA 1
ATOM 2079 C C . TYR A 1 272 ? 9.627 6.435 -6.329 1.00 93.25 272 TYR A C 1
ATOM 2081 O O . TYR A 1 272 ? 8.714 6.216 -5.535 1.00 93.25 272 TYR A O 1
ATOM 2089 N N . GLY A 1 273 ? 10.095 7.668 -6.551 1.00 94.19 273 GLY A N 1
ATOM 2090 C CA . GLY A 1 273 ? 9.572 8.853 -5.866 1.00 94.19 273 GLY A CA 1
ATOM 2091 C C . GLY A 1 273 ? 8.112 9.148 -6.218 1.00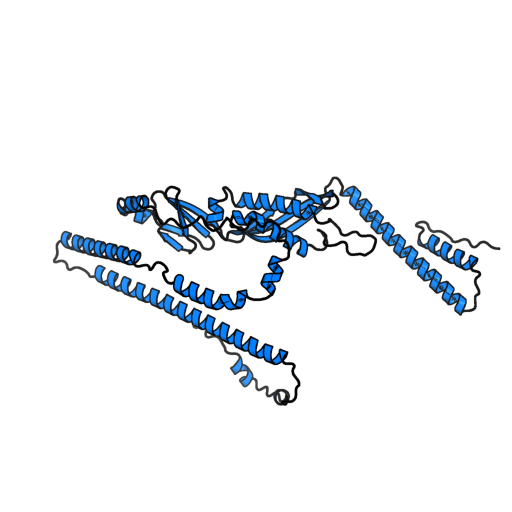 94.19 273 GLY A C 1
ATOM 2092 O O . GLY A 1 273 ? 7.345 9.601 -5.366 1.00 94.19 273 GLY A O 1
ATOM 2093 N N . TYR A 1 274 ? 7.700 8.839 -7.450 1.00 94.25 274 TYR A N 1
ATOM 2094 C CA . TYR A 1 274 ? 6.308 8.954 -7.868 1.00 94.25 274 TYR A CA 1
ATOM 2095 C C . TYR A 1 274 ? 5.403 7.990 -7.096 1.00 94.25 274 TYR A C 1
ATOM 2097 O O . TYR A 1 274 ? 4.430 8.439 -6.492 1.00 94.25 274 TYR A O 1
ATOM 2105 N N . VAL A 1 275 ? 5.755 6.698 -7.031 1.00 95.56 275 VAL A N 1
ATOM 2106 C CA . VAL A 1 275 ? 4.998 5.703 -6.247 1.00 95.56 275 VAL A CA 1
ATOM 2107 C C . VAL A 1 275 ? 4.918 6.117 -4.775 1.00 95.56 275 VAL A C 1
ATOM 2109 O O . VAL A 1 275 ? 3.834 6.081 -4.201 1.00 95.56 275 VAL A O 1
ATOM 2112 N N . ALA A 1 276 ? 6.015 6.608 -4.188 1.00 95.56 276 ALA A N 1
ATOM 2113 C CA . ALA A 1 276 ? 6.033 7.093 -2.804 1.00 95.56 276 ALA A CA 1
ATOM 2114 C C . ALA A 1 276 ? 5.078 8.264 -2.554 1.00 95.56 276 ALA A C 1
ATOM 2116 O O . ALA A 1 276 ? 4.324 8.279 -1.577 1.00 95.56 276 ALA A O 1
ATOM 2117 N N . THR A 1 277 ? 5.060 9.226 -3.472 1.00 95.25 277 THR A N 1
ATOM 2118 C CA . THR A 1 277 ? 4.180 10.393 -3.377 1.00 95.25 277 THR A CA 1
ATOM 2119 C C . THR A 1 277 ? 2.712 9.987 -3.520 1.00 95.25 277 THR A C 1
ATOM 2121 O O . THR A 1 277 ? 1.868 10.433 -2.738 1.00 95.25 277 THR A O 1
ATOM 2124 N N . GLN A 1 278 ? 2.400 9.098 -4.470 1.00 95.44 278 GLN A N 1
ATOM 2125 C CA . GLN A 1 278 ? 1.036 8.606 -4.677 1.00 95.44 278 GLN A CA 1
ATOM 2126 C C . GLN A 1 278 ? 0.558 7.706 -3.533 1.00 95.44 278 GLN A C 1
ATOM 2128 O O . GLN A 1 278 ? -0.608 7.790 -3.147 1.00 95.44 278 GLN A O 1
ATOM 2133 N N . ALA A 1 279 ? 1.438 6.898 -2.940 1.00 96.12 279 ALA A N 1
ATOM 2134 C CA . ALA A 1 279 ? 1.123 6.089 -1.765 1.00 96.12 279 ALA A CA 1
ATOM 2135 C C . ALA A 1 279 ? 0.712 6.974 -0.582 1.00 96.12 279 ALA A C 1
ATOM 2137 O O . ALA A 1 279 ? -0.356 6.774 -0.005 1.00 96.12 279 ALA A O 1
ATOM 2138 N N . LYS A 1 280 ? 1.482 8.032 -0.296 1.00 95.69 280 LYS A N 1
ATOM 2139 C CA . LYS A 1 280 ? 1.158 9.016 0.750 1.00 95.69 280 LYS A CA 1
ATOM 2140 C C . LYS A 1 280 ? -0.177 9.728 0.502 1.00 95.69 280 LYS A C 1
ATOM 2142 O O . LYS A 1 280 ? -0.964 9.908 1.430 1.00 95.69 280 LYS A O 1
ATOM 2147 N N . ALA A 1 281 ? -0.453 10.128 -0.740 1.00 95.38 281 ALA A N 1
ATOM 2148 C CA . ALA A 1 281 ? -1.725 10.757 -1.100 1.00 95.38 281 ALA A CA 1
ATOM 2149 C C . ALA A 1 281 ? -2.916 9.790 -0.968 1.00 95.38 281 ALA A C 1
ATOM 2151 O O . ALA A 1 281 ? -4.004 10.188 -0.554 1.00 95.38 281 ALA A O 1
ATOM 2152 N N . THR A 1 282 ? -2.715 8.519 -1.314 1.00 96.00 282 THR A N 1
ATOM 2153 C CA . THR A 1 282 ? -3.750 7.478 -1.235 1.00 96.00 282 THR A CA 1
ATOM 2154 C C . THR A 1 282 ? -4.062 7.120 0.209 1.00 96.00 282 THR A C 1
ATOM 2156 O O . THR A 1 282 ? -5.232 7.091 0.575 1.00 96.00 282 THR A O 1
ATOM 2159 N N . LEU A 1 283 ? -3.035 6.984 1.050 1.00 95.12 283 LEU A N 1
ATOM 2160 C CA . LEU A 1 283 ? -3.184 6.791 2.491 1.00 95.12 283 LEU A CA 1
ATOM 2161 C C . LEU A 1 283 ? -4.059 7.897 3.101 1.00 95.12 283 LEU A C 1
ATOM 2163 O O . LEU A 1 283 ? -5.059 7.602 3.748 1.00 95.12 283 LEU A O 1
ATOM 2167 N N . LYS A 1 284 ? -3.758 9.172 2.812 1.00 94.56 284 LYS A N 1
ATOM 2168 C CA . LYS A 1 284 ? -4.549 10.312 3.313 1.00 94.56 284 LYS A CA 1
ATOM 2169 C C . LYS A 1 284 ? -6.011 10.272 2.879 1.00 94.56 284 LYS A C 1
ATOM 2171 O O . LYS A 1 284 ? -6.894 10.580 3.671 1.00 94.56 284 LYS A O 1
ATOM 2176 N N . GLN A 1 285 ? -6.262 9.900 1.629 1.00 94.31 285 GLN A N 1
ATOM 2177 C CA . GLN A 1 285 ? -7.614 9.833 1.087 1.00 94.31 285 GLN A CA 1
ATOM 2178 C C . GLN A 1 285 ? -8.436 8.699 1.701 1.00 94.31 285 GLN A C 1
ATOM 2180 O O . GLN A 1 285 ? -9.607 8.908 2.002 1.00 94.31 285 GLN A O 1
ATOM 2185 N N . VAL A 1 286 ? -7.852 7.508 1.847 1.00 93.56 286 VAL A N 1
ATOM 2186 C CA . VAL A 1 286 ? -8.582 6.342 2.356 1.00 93.56 286 VAL A CA 1
ATOM 2187 C C . VAL A 1 286 ? -8.834 6.480 3.857 1.00 93.56 286 VAL A C 1
ATOM 2189 O O . VAL A 1 286 ? -9.959 6.271 4.299 1.00 93.56 286 VAL A O 1
ATOM 2192 N N . CYS A 1 287 ? -7.852 6.947 4.635 1.00 92.69 287 CYS A N 1
ATOM 2193 C CA . CYS A 1 287 ? -8.053 7.220 6.062 1.00 92.69 287 CYS A CA 1
ATOM 2194 C C . CYS A 1 287 ? -9.143 8.270 6.331 1.00 92.69 287 CYS A C 1
ATOM 2196 O O . CYS A 1 287 ? -9.851 8.162 7.321 1.00 92.69 287 CYS A O 1
ATOM 2198 N N . ALA A 1 288 ? -9.340 9.241 5.435 1.00 92.88 288 ALA A N 1
ATOM 2199 C CA . ALA A 1 288 ? -10.400 10.239 5.583 1.00 92.88 288 ALA A CA 1
ATOM 2200 C C . ALA A 1 288 ? -11.822 9.687 5.347 1.00 92.88 288 ALA A C 1
ATOM 2202 O O . ALA A 1 288 ? -12.795 10.395 5.594 1.00 92.88 288 ALA A O 1
ATOM 2203 N N . ARG A 1 289 ? -11.968 8.459 4.828 1.00 91.00 289 ARG A N 1
ATOM 2204 C CA . ARG A 1 289 ? -13.273 7.826 4.557 1.00 91.00 289 ARG A CA 1
ATOM 2205 C C . ARG A 1 289 ? -13.736 6.898 5.670 1.00 91.00 289 ARG A C 1
ATOM 2207 O O . ARG A 1 289 ? -14.939 6.706 5.823 1.00 91.00 289 ARG A O 1
ATOM 2214 N N . TYR A 1 290 ? -12.800 6.335 6.426 1.00 90.62 290 TYR A N 1
ATOM 2215 C CA . TYR A 1 290 ? -13.075 5.285 7.398 1.00 90.62 290 TYR A CA 1
ATOM 2216 C C . TYR A 1 290 ? -12.796 5.757 8.809 1.00 90.62 290 TYR A C 1
ATOM 2218 O O . TYR A 1 290 ? -11.679 6.212 9.001 1.00 90.62 290 TYR A O 1
ATOM 2226 N N . PRO A 1 291 ? -13.733 5.582 9.766 1.00 90.00 291 PRO A N 1
ATOM 2227 C CA . PRO A 1 291 ? -13.511 5.888 11.174 1.00 90.00 291 PRO A CA 1
ATOM 2228 C C . PRO A 1 291 ? -12.346 5.069 11.754 1.00 90.00 291 PRO A C 1
ATOM 2230 O O . PRO A 1 291 ? -12.152 3.901 11.400 1.00 90.00 291 PRO A O 1
ATOM 2233 N N . TYR A 1 292 ? -11.617 5.644 12.711 1.00 88.75 292 TYR A N 1
ATOM 2234 C CA . TYR A 1 292 ? -10.521 4.979 13.416 1.00 88.75 292 TYR A CA 1
ATOM 2235 C C . TYR A 1 292 ? -11.009 3.743 14.185 1.00 88.75 292 TYR A C 1
ATOM 2237 O O . TYR A 1 292 ? -10.423 2.669 14.068 1.00 88.75 292 TYR A O 1
ATOM 2245 N N . ASP A 1 293 ? -12.102 3.884 14.941 1.00 84.88 293 ASP A N 1
ATOM 2246 C CA . ASP A 1 293 ? -12.743 2.799 15.692 1.00 84.88 293 ASP A CA 1
ATOM 2247 C C . ASP A 1 293 ? -14.264 2.864 15.490 1.00 84.88 293 ASP A C 1
ATOM 2249 O O . ASP A 1 293 ? -14.858 3.947 15.492 1.00 84.88 293 ASP A O 1
ATOM 2253 N N . SER A 1 294 ? -14.905 1.709 15.322 1.00 71.38 294 SER A N 1
ATOM 2254 C CA . SER A 1 294 ? -16.357 1.578 15.199 1.00 71.38 294 SER A CA 1
ATOM 2255 C C . SER A 1 294 ? -16.995 1.571 16.593 1.00 71.38 294 SER A C 1
ATOM 2257 O O . SER A 1 294 ? -17.610 0.592 17.012 1.00 71.38 294 SER A O 1
ATOM 2259 N N . HIS A 1 295 ? -16.818 2.646 17.360 1.00 61.75 295 HIS A N 1
ATOM 2260 C CA . HIS A 1 295 ? -17.483 2.789 18.653 1.00 61.75 295 HIS A CA 1
ATOM 2261 C C . HIS A 1 295 ? -18.911 3.312 18.461 1.00 61.75 295 HIS A C 1
ATOM 2263 O O . HIS A 1 295 ? -19.182 4.497 18.651 1.00 61.75 295 HIS A O 1
ATOM 2269 N N . THR A 1 296 ? -19.843 2.430 18.109 1.00 53.78 296 THR A N 1
ATOM 2270 C CA . THR A 1 296 ? -21.273 2.679 18.316 1.00 53.78 296 THR A CA 1
ATOM 2271 C C . THR A 1 296 ? -21.700 2.067 19.646 1.00 53.78 296 THR A C 1
ATOM 2273 O O . THR A 1 296 ? -21.590 0.864 19.865 1.00 53.78 296 THR A O 1
ATOM 2276 N N . LEU A 1 297 ? -22.199 2.922 20.542 1.00 50.81 297 LEU A N 1
ATOM 2277 C CA . LEU A 1 297 ? -22.754 2.564 21.855 1.00 50.81 297 LEU A CA 1
ATOM 2278 C C . LEU A 1 297 ? -23.962 1.602 21.770 1.00 50.81 297 LEU A C 1
ATOM 2280 O O . LEU A 1 297 ? -24.304 0.987 22.772 1.00 50.81 297 LEU A O 1
ATOM 2284 N N . ASP A 1 298 ? -24.554 1.426 20.583 1.00 46.69 298 ASP A N 1
ATOM 2285 C CA . ASP A 1 298 ? -25.815 0.698 20.368 1.00 46.69 298 ASP A CA 1
ATOM 2286 C C . ASP A 1 298 ? -25.666 -0.681 19.690 1.00 46.69 298 ASP A C 1
ATOM 2288 O O . ASP A 1 298 ? -26.648 -1.256 19.228 1.00 46.69 298 ASP A O 1
ATOM 2292 N N . GLY A 1 299 ? -24.456 -1.242 19.574 1.00 48.81 299 GLY A N 1
ATOM 2293 C CA . GLY A 1 299 ? -24.266 -2.615 19.063 1.00 48.81 299 GLY A CA 1
ATOM 2294 C C . GLY A 1 299 ? -24.592 -2.835 17.574 1.00 48.81 299 GLY A C 1
ATOM 2295 O O . GLY A 1 299 ? -24.404 -3.936 17.062 1.00 48.81 299 GLY A O 1
ATOM 2296 N N . SER A 1 300 ? -25.027 -1.801 16.850 1.00 49.91 300 SER A N 1
ATOM 2297 C CA . SER A 1 300 ? -25.120 -1.812 15.390 1.00 49.91 300 SER A CA 1
ATOM 2298 C C . SER A 1 300 ? -23.730 -1.567 14.809 1.00 49.91 300 SER A C 1
ATOM 2300 O O . SER A 1 300 ? -23.197 -0.463 14.944 1.00 49.91 300 SER A O 1
ATOM 2302 N N . SER A 1 301 ? -23.137 -2.586 14.183 1.00 53.34 301 SER A N 1
ATOM 2303 C CA . SER A 1 301 ? -21.826 -2.531 13.525 1.00 53.34 301 SER A CA 1
ATOM 2304 C C . SER A 1 301 ? -21.763 -1.371 12.526 1.00 53.34 301 SER A C 1
ATOM 2306 O O . SER A 1 301 ? -22.324 -1.445 11.430 1.00 53.34 301 SER A O 1
ATOM 2308 N N . SER A 1 302 ? -21.104 -0.282 12.919 1.00 61.16 302 SER A N 1
ATOM 2309 C CA . SER A 1 302 ? -20.945 0.919 12.101 1.00 61.16 302 SER A CA 1
ATOM 2310 C C . SER A 1 302 ? -19.835 0.727 11.070 1.00 61.16 302 SER A C 1
ATOM 2312 O O . SER A 1 302 ? -18.778 1.332 11.193 1.00 61.16 302 SER A O 1
ATOM 2314 N N . GLY A 1 303 ? -20.091 -0.111 10.064 1.00 69.44 303 GLY A N 1
ATOM 2315 C CA . GLY A 1 303 ? -19.233 -0.283 8.892 1.00 69.44 303 GLY A CA 1
ATOM 2316 C C . GLY A 1 303 ? -17.777 -0.704 9.173 1.00 69.44 303 GLY A C 1
ATOM 2317 O O . GLY A 1 303 ? -17.390 -0.945 10.319 1.00 69.44 303 GLY A O 1
ATOM 2318 N N . PRO A 1 304 ? -16.961 -0.801 8.113 1.00 79.62 304 PRO A N 1
ATOM 2319 C CA . PRO A 1 304 ? -15.521 -1.019 8.224 1.00 79.62 304 PRO A CA 1
ATOM 2320 C C . PRO A 1 304 ? -14.831 0.141 8.957 1.00 79.62 304 PRO A C 1
ATOM 2322 O O . PRO A 1 304 ? -15.097 1.317 8.695 1.00 79.62 304 PRO A O 1
ATOM 2325 N N . SER A 1 305 ? -13.909 -0.194 9.861 1.00 87.06 305 SER A N 1
ATOM 2326 C CA . SER A 1 305 ? -13.045 0.759 10.570 1.00 87.06 305 SER A CA 1
ATOM 2327 C C . SER A 1 305 ? -11.578 0.510 10.242 1.00 87.06 305 SER A C 1
ATOM 2329 O O . SER A 1 305 ? -11.190 -0.615 9.920 1.00 87.06 305 SER A O 1
ATOM 2331 N N . LEU A 1 306 ? -10.750 1.550 10.377 1.00 87.81 306 LEU A N 1
ATOM 2332 C CA . LEU A 1 306 ? -9.308 1.458 10.130 1.00 87.81 306 LEU A CA 1
ATOM 2333 C C . LEU A 1 306 ? -8.612 0.459 11.064 1.00 87.81 306 LEU A C 1
ATOM 2335 O O . LEU A 1 306 ? -7.603 -0.125 10.681 1.00 87.81 306 LEU A O 1
ATOM 2339 N N . ARG A 1 307 ? -9.135 0.273 12.282 1.00 85.31 307 ARG A N 1
ATOM 2340 C CA . ARG A 1 307 ? -8.587 -0.657 13.275 1.00 85.31 307 ARG A CA 1
ATOM 2341 C C . ARG A 1 307 ? -9.171 -2.069 13.187 1.00 85.31 307 ARG A C 1
ATOM 2343 O O . ARG A 1 307 ? -8.455 -3.028 13.460 1.00 85.31 307 ARG A O 1
ATOM 2350 N N . GLY A 1 308 ? -10.467 -2.199 12.903 1.00 76.44 308 GLY A N 1
ATOM 2351 C CA . GLY A 1 308 ? -11.185 -3.473 12.989 1.00 76.44 308 GLY A CA 1
ATOM 2352 C C . GLY A 1 308 ? -11.180 -4.283 11.695 1.00 76.44 308 GLY A C 1
ATOM 2353 O O . GLY A 1 308 ? -10.917 -5.482 11.726 1.00 76.44 308 GLY A O 1
ATOM 2354 N N . GLU A 1 309 ? -11.457 -3.645 10.555 1.00 74.25 309 GLU A N 1
ATOM 2355 C CA . GLU A 1 309 ? -11.690 -4.337 9.278 1.00 74.25 309 GLU A CA 1
ATOM 2356 C C . GLU A 1 309 ? -10.609 -3.985 8.245 1.00 74.25 309 GLU A C 1
ATOM 2358 O O . GLU A 1 309 ? -10.883 -3.512 7.141 1.00 74.25 309 GLU A O 1
ATOM 2363 N N . CYS A 1 310 ? -9.346 -4.233 8.618 1.00 75.62 310 CYS A N 1
ATOM 2364 C CA . CYS A 1 310 ? -8.176 -3.858 7.818 1.00 75.62 310 CYS A CA 1
ATOM 2365 C C . CYS A 1 310 ? -8.206 -4.429 6.394 1.00 75.62 310 CYS A C 1
ATOM 2367 O O . CYS A 1 310 ? -7.849 -3.721 5.464 1.00 75.62 310 CYS A O 1
ATOM 2369 N N . ALA A 1 311 ? -8.686 -5.659 6.180 1.00 86.62 311 ALA A N 1
ATOM 2370 C CA . ALA A 1 311 ? -8.630 -6.300 4.861 1.00 86.62 311 ALA A CA 1
ATOM 2371 C C . ALA A 1 311 ? -9.469 -5.579 3.785 1.00 86.62 311 ALA A C 1
ATOM 2373 O O . ALA A 1 311 ? -9.045 -5.475 2.633 1.00 86.62 311 ALA A O 1
ATOM 2374 N N . ALA A 1 312 ? -10.649 -5.064 4.148 1.00 88.00 312 ALA A N 1
ATOM 2375 C CA . ALA A 1 312 ? -11.498 -4.317 3.218 1.00 88.00 312 ALA A CA 1
ATOM 2376 C C . ALA A 1 312 ? -10.865 -2.964 2.863 1.00 88.00 312 ALA A C 1
ATOM 2378 O O . ALA A 1 312 ? -10.813 -2.578 1.693 1.00 88.00 312 ALA A O 1
ATOM 2379 N N . VAL A 1 313 ? -10.316 -2.284 3.872 1.00 91.06 313 VAL A N 1
ATOM 2380 C CA . VAL A 1 313 ? -9.613 -1.010 3.704 1.00 91.06 313 VAL A CA 1
ATOM 2381 C C . VAL A 1 313 ? -8.347 -1.195 2.860 1.00 91.06 313 VAL A C 1
ATOM 2383 O O . VAL A 1 313 ? -8.107 -0.414 1.945 1.00 91.06 313 VAL A O 1
ATOM 2386 N N . GLU A 1 314 ? -7.560 -2.243 3.106 1.00 92.19 314 GLU A N 1
ATOM 2387 C CA . GLU A 1 314 ? -6.357 -2.581 2.335 1.00 92.19 314 GLU A CA 1
ATOM 2388 C C . GLU A 1 314 ? -6.679 -2.845 0.861 1.00 92.19 314 GLU A C 1
ATOM 2390 O O . GLU A 1 314 ? -5.983 -2.342 -0.023 1.00 92.19 314 GLU A O 1
ATOM 2395 N N . ALA A 1 315 ? -7.763 -3.574 0.572 1.00 92.62 315 ALA A N 1
ATOM 2396 C CA . ALA A 1 315 ? -8.211 -3.807 -0.798 1.00 92.62 315 ALA A CA 1
ATOM 2397 C C . ALA A 1 315 ? -8.573 -2.493 -1.514 1.00 92.62 315 ALA A C 1
ATOM 2399 O O . ALA A 1 315 ? -8.181 -2.291 -2.667 1.00 92.62 315 ALA A O 1
ATOM 2400 N N . GLU A 1 316 ? -9.256 -1.568 -0.829 1.00 93.31 316 GLU A N 1
ATOM 2401 C CA . GLU A 1 316 ? -9.527 -0.237 -1.381 1.00 93.31 316 GLU A CA 1
ATOM 2402 C C . GLU A 1 316 ? -8.245 0.585 -1.559 1.00 93.31 316 GLU A C 1
ATOM 2404 O O . GLU A 1 316 ? -8.079 1.233 -2.594 1.00 93.31 316 GLU A O 1
ATOM 2409 N N . MET A 1 317 ? -7.313 0.545 -0.599 1.00 94.81 317 MET A N 1
ATOM 2410 C CA . MET A 1 317 ? -6.022 1.232 -0.713 1.00 94.81 317 MET A CA 1
ATOM 2411 C C . MET A 1 317 ? -5.237 0.745 -1.931 1.00 94.81 317 MET A C 1
ATOM 2413 O O . MET A 1 317 ? -4.710 1.564 -2.688 1.00 94.81 317 MET A O 1
ATOM 2417 N N . VAL A 1 318 ? -5.191 -0.571 -2.154 1.00 96.50 318 VAL A N 1
ATOM 2418 C CA . VAL A 1 318 ? -4.537 -1.165 -3.325 1.00 96.50 318 VAL A CA 1
ATOM 2419 C C . VAL A 1 318 ? -5.222 -0.711 -4.610 1.00 96.50 318 VAL A C 1
ATOM 2421 O O . VAL A 1 318 ? -4.529 -0.267 -5.524 1.00 96.50 318 VAL A O 1
ATOM 2424 N N . ALA A 1 319 ? -6.555 -0.754 -4.683 1.00 95.75 319 ALA A N 1
ATOM 2425 C CA . ALA A 1 319 ? -7.294 -0.315 -5.867 1.00 95.75 319 ALA A CA 1
ATOM 2426 C C . ALA A 1 319 ? -7.047 1.173 -6.179 1.00 95.75 319 ALA A C 1
ATOM 2428 O O . ALA A 1 319 ? -6.667 1.527 -7.297 1.00 95.75 319 ALA A O 1
ATOM 2429 N N . ALA A 1 320 ? -7.168 2.038 -5.169 1.00 95.62 320 ALA A N 1
ATOM 2430 C CA . ALA A 1 320 ? -6.975 3.476 -5.309 1.00 95.62 320 ALA A CA 1
ATOM 2431 C C . ALA A 1 320 ? -5.528 3.846 -5.682 1.00 95.62 320 ALA A C 1
ATOM 2433 O O . ALA A 1 320 ? -5.306 4.753 -6.492 1.00 95.62 320 ALA A O 1
ATOM 2434 N N . LEU A 1 321 ? -4.531 3.144 -5.128 1.00 96.38 321 LEU A N 1
ATOM 2435 C CA . LEU A 1 321 ? -3.130 3.364 -5.482 1.00 96.38 321 LEU A CA 1
ATOM 2436 C C . LEU A 1 321 ? -2.826 2.839 -6.888 1.00 96.38 321 LEU A C 1
ATOM 2438 O O . LEU A 1 321 ? -2.133 3.509 -7.657 1.00 96.38 321 LEU A O 1
ATOM 2442 N N . GLN A 1 322 ? -3.359 1.668 -7.243 1.00 95.69 322 GLN A N 1
ATOM 2443 C CA . GLN A 1 322 ? -3.160 1.062 -8.554 1.00 95.69 322 GLN A CA 1
ATOM 2444 C C . GLN A 1 322 ? -3.682 1.975 -9.666 1.00 95.69 322 GLN A C 1
ATOM 2446 O O . GLN A 1 322 ? -2.981 2.166 -10.659 1.00 95.69 322 GLN A O 1
ATOM 2451 N N . ASP A 1 323 ? -4.853 2.590 -9.487 1.00 93.88 323 ASP A N 1
ATOM 2452 C CA . ASP A 1 323 ? -5.432 3.535 -10.449 1.00 93.88 323 ASP A CA 1
ATOM 2453 C C . ASP A 1 323 ? -4.502 4.722 -10.740 1.00 93.88 323 ASP A C 1
ATOM 2455 O O . ASP A 1 323 ? -4.355 5.130 -11.893 1.00 93.88 323 ASP A O 1
ATOM 2459 N N . ARG A 1 324 ? -3.820 5.238 -9.713 1.00 92.00 324 ARG A N 1
ATOM 2460 C CA . ARG A 1 324 ? -2.878 6.363 -9.833 1.00 92.00 324 ARG A CA 1
ATOM 2461 C C . ARG A 1 324 ? -1.540 5.963 -10.434 1.00 92.00 324 ARG A C 1
ATOM 2463 O O . ARG A 1 324 ? -0.951 6.722 -11.193 1.00 92.00 324 ARG A O 1
ATOM 2470 N N . VAL A 1 325 ? -1.042 4.782 -10.083 1.00 93.69 325 VAL A N 1
ATOM 2471 C CA . VAL A 1 325 ? 0.306 4.328 -10.452 1.00 93.69 325 VAL A CA 1
ATOM 2472 C C . VAL A 1 325 ? 0.342 3.658 -11.835 1.00 93.69 325 VAL A C 1
ATOM 2474 O O . VAL A 1 325 ? 1.419 3.507 -12.416 1.00 93.69 325 VAL A O 1
ATOM 2477 N N . ARG A 1 326 ? -0.820 3.353 -12.434 1.00 89.69 326 ARG A N 1
ATOM 2478 C CA . ARG A 1 326 ? -0.932 2.826 -13.810 1.00 89.69 326 ARG A CA 1
ATOM 2479 C C . ARG A 1 326 ? -0.133 3.630 -14.838 1.00 89.69 326 ARG A C 1
ATOM 2481 O O . ARG A 1 326 ? 0.555 3.027 -15.657 1.00 89.69 326 ARG A O 1
ATOM 2488 N N . CYS A 1 327 ? -0.145 4.965 -14.773 1.00 84.75 327 CYS A N 1
ATOM 2489 C CA . CYS A 1 327 ? 0.600 5.807 -15.721 1.00 84.75 327 CYS A CA 1
ATOM 2490 C C . CYS A 1 327 ? 2.124 5.599 -15.653 1.00 84.75 327 CYS A C 1
ATOM 2492 O O . CYS A 1 327 ? 2.821 5.768 -16.654 1.00 84.75 327 CYS A O 1
ATOM 2494 N N . ALA A 1 328 ? 2.635 5.199 -14.485 1.00 87.31 328 ALA A N 1
ATOM 2495 C CA . ALA A 1 328 ? 4.040 4.894 -14.245 1.00 87.31 328 ALA A CA 1
ATOM 2496 C C . ALA A 1 328 ? 4.387 3.419 -14.525 1.00 87.31 328 ALA A C 1
ATOM 2498 O O . ALA A 1 328 ? 5.519 3.008 -14.288 1.00 87.31 328 ALA A O 1
ATOM 2499 N N . GLY A 1 329 ? 3.447 2.591 -14.998 1.00 88.12 329 GLY A N 1
ATOM 2500 C CA . GLY A 1 329 ? 3.714 1.186 -15.330 1.00 88.12 329 GLY A CA 1
ATOM 2501 C C . GLY A 1 329 ? 4.060 0.294 -14.129 1.00 88.12 329 GLY A C 1
ATOM 2502 O O . GLY A 1 329 ? 4.673 -0.763 -14.308 1.00 88.12 329 GLY A O 1
ATOM 2503 N N . ALA A 1 330 ? 3.702 0.714 -12.909 1.00 92.69 330 ALA A N 1
ATOM 2504 C CA . ALA A 1 330 ? 3.875 -0.093 -11.705 1.00 92.69 330 ALA A CA 1
ATOM 2505 C C . ALA A 1 330 ? 2.593 -0.861 -11.350 1.00 92.69 330 ALA A C 1
ATOM 2507 O O . ALA A 1 330 ? 1.471 -0.365 -11.469 1.00 92.69 330 ALA A O 1
ATOM 2508 N N . THR A 1 331 ? 2.795 -2.092 -10.892 1.00 94.56 331 THR A N 1
ATOM 2509 C CA . THR A 1 331 ? 1.763 -2.973 -10.351 1.00 94.56 331 THR A CA 1
ATOM 2510 C C . THR A 1 331 ? 1.935 -3.048 -8.840 1.00 94.56 331 THR A C 1
ATOM 2512 O O . THR A 1 331 ? 2.981 -3.486 -8.350 1.00 94.56 331 THR A O 1
ATOM 2515 N N . VAL A 1 332 ? 0.912 -2.629 -8.107 1.00 96.44 332 VAL A N 1
ATOM 2516 C CA . VAL A 1 332 ? 0.838 -2.726 -6.650 1.00 96.44 332 VAL A CA 1
ATOM 2517 C C . VAL A 1 332 ? 0.341 -4.124 -6.294 1.00 96.44 332 VAL A C 1
ATOM 2519 O O . VAL A 1 332 ? -0.648 -4.593 -6.847 1.00 96.44 332 VAL A O 1
ATOM 2522 N N . LEU A 1 333 ? 1.052 -4.808 -5.399 1.00 94.94 333 LEU A N 1
ATOM 2523 C CA . LEU A 1 333 ? 0.679 -6.1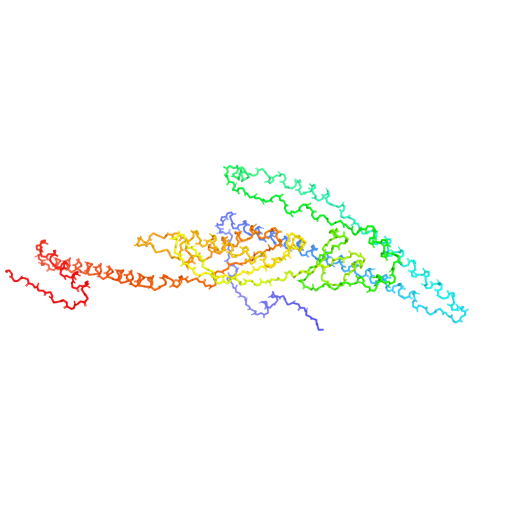39 -4.917 1.00 94.94 333 LEU A CA 1
ATOM 2524 C C . LEU A 1 333 ? -0.122 -6.021 -3.621 1.00 94.94 333 LEU A C 1
ATOM 2526 O O . LEU A 1 333 ? -1.208 -6.580 -3.517 1.00 94.94 333 LEU A O 1
ATOM 2530 N N . THR A 1 334 ? 0.406 -5.271 -2.655 1.00 95.69 334 THR A N 1
ATOM 2531 C CA . THR A 1 334 ? -0.225 -5.048 -1.350 1.00 95.69 334 THR A CA 1
ATOM 2532 C C . THR A 1 334 ? 0.095 -3.650 -0.832 1.00 95.69 334 THR A C 1
ATOM 2534 O O . THR A 1 334 ? 1.152 -3.085 -1.128 1.00 95.69 334 THR A O 1
ATOM 2537 N N . MET A 1 335 ? -0.822 -3.099 -0.041 1.00 95.44 335 MET A N 1
ATOM 2538 C CA . MET A 1 335 ? -0.633 -1.876 0.732 1.00 95.44 335 MET A CA 1
ATOM 2539 C C . MET A 1 335 ? -1.283 -2.091 2.094 1.00 95.44 335 MET A C 1
ATOM 2541 O O . MET A 1 335 ? -2.500 -2.217 2.165 1.00 95.44 335 MET A O 1
ATOM 2545 N N . THR A 1 336 ? -0.470 -2.161 3.144 1.00 93.00 336 THR A N 1
ATOM 2546 C CA . THR A 1 336 ? -0.909 -2.474 4.512 1.00 93.00 336 THR A CA 1
ATOM 2547 C C . THR A 1 336 ? -0.536 -1.339 5.454 1.00 93.00 336 THR A C 1
ATOM 2549 O O . THR A 1 336 ? 0.546 -0.761 5.324 1.00 93.00 336 THR A O 1
ATOM 2552 N N . LEU A 1 337 ? -1.406 -1.024 6.414 1.00 92.75 337 LEU A N 1
ATOM 2553 C CA . LEU A 1 337 ? -1.093 -0.069 7.478 1.00 92.75 337 LEU A CA 1
ATOM 2554 C C . LEU A 1 337 ? -0.110 -0.712 8.465 1.00 92.75 337 LEU A C 1
ATOM 2556 O O . LEU A 1 337 ? -0.376 -1.796 8.978 1.00 92.75 337 LEU A O 1
ATOM 2560 N N . SER A 1 338 ? 1.021 -0.057 8.719 1.00 92.06 338 SER A N 1
ATOM 2561 C CA . SER A 1 338 ? 2.047 -0.568 9.640 1.00 92.06 338 SER A CA 1
ATOM 2562 C C . SER A 1 338 ? 1.801 -0.084 11.062 1.00 92.06 338 SER A C 1
ATOM 2564 O O . SER A 1 338 ? 1.755 -0.877 11.997 1.00 92.06 338 SER A O 1
ATOM 2566 N N . GLU A 1 339 ? 1.609 1.224 11.222 1.00 91.62 339 GLU A N 1
ATOM 2567 C CA . GLU A 1 339 ? 1.285 1.855 12.496 1.00 91.62 339 GLU A CA 1
ATOM 2568 C C . GLU A 1 339 ? 0.086 2.777 12.312 1.00 91.62 339 GLU A C 1
ATOM 2570 O O . GLU A 1 339 ? -0.005 3.521 11.332 1.00 91.62 339 GLU A O 1
ATOM 2575 N N . LEU A 1 340 ? -0.824 2.739 13.281 1.00 92.25 340 LEU A N 1
ATOM 2576 C CA . LEU A 1 340 ? -2.019 3.566 13.313 1.00 92.25 340 LEU A CA 1
ATOM 2577 C C . LEU A 1 340 ? -2.245 4.022 14.756 1.00 92.25 340 LEU A C 1
ATOM 2579 O O . LEU A 1 340 ? -2.724 3.255 15.586 1.00 92.25 340 LEU A O 1
ATOM 2583 N N . ASN A 1 341 ? -1.873 5.267 15.057 1.00 92.69 341 ASN A N 1
ATOM 2584 C CA . ASN A 1 341 ? -1.933 5.831 16.405 1.00 92.69 341 ASN A CA 1
ATOM 2585 C C . ASN A 1 341 ? -2.678 7.168 16.413 1.00 92.69 341 ASN A C 1
ATOM 2587 O O . ASN A 1 341 ? -2.643 7.915 15.436 1.00 92.69 341 ASN A O 1
ATOM 2591 N N . TYR A 1 342 ? -3.297 7.528 17.539 1.00 93.00 342 TYR A N 1
ATOM 2592 C CA . TYR A 1 342 ? -3.770 8.901 17.730 1.00 93.00 342 TYR A CA 1
ATOM 2593 C C . TYR A 1 342 ? -2.600 9.884 17.701 1.00 93.00 342 TYR A C 1
ATOM 2595 O O . TYR A 1 342 ? -1.516 9.601 18.215 1.00 93.00 342 TYR A O 1
ATOM 2603 N N . ALA A 1 343 ? -2.833 11.072 17.142 1.00 94.12 343 ALA A N 1
ATOM 2604 C CA . ALA A 1 343 ? -1.850 12.142 17.211 1.00 94.12 343 ALA A CA 1
ATOM 2605 C C . ALA A 1 343 ? -1.560 12.523 18.679 1.00 94.12 343 ALA A C 1
ATOM 2607 O O . ALA A 1 343 ? -2.470 12.484 19.519 1.00 94.12 343 ALA A O 1
ATOM 2608 N N . PRO A 1 344 ? -0.324 12.958 18.998 1.00 91.38 344 PRO A N 1
ATOM 2609 C CA . PRO A 1 344 ? 0.072 13.289 20.371 1.00 91.38 344 PRO A CA 1
ATOM 2610 C C . PRO A 1 344 ? -0.804 14.383 21.002 1.00 91.38 344 PRO A C 1
ATOM 2612 O O . PRO A 1 344 ? -0.976 14.412 22.216 1.00 91.38 344 PRO A O 1
ATOM 2615 N N . GLU A 1 345 ? -1.415 15.236 20.176 1.00 90.62 345 GLU A N 1
ATOM 2616 C CA . GLU A 1 345 ? -2.338 16.305 20.575 1.00 90.62 345 GLU A CA 1
ATOM 2617 C C . GLU A 1 345 ? -3.603 15.792 21.282 1.00 90.62 345 GLU A C 1
ATOM 2619 O O . GLU A 1 345 ? -4.124 16.472 22.162 1.00 90.62 345 GLU A O 1
ATOM 2624 N N . ILE A 1 346 ? -4.109 14.607 20.911 1.00 90.12 346 ILE A N 1
ATOM 2625 C CA . ILE A 1 346 ? -5.384 14.079 21.433 1.00 90.12 346 ILE A CA 1
ATOM 2626 C C . ILE A 1 346 ? -5.217 12.722 22.126 1.00 90.12 346 ILE A C 1
ATOM 2628 O O . ILE A 1 346 ? -6.112 12.299 22.853 1.00 90.12 346 ILE A O 1
ATOM 2632 N N . ALA A 1 347 ? -4.067 12.055 21.997 1.00 90.06 347 ALA A N 1
ATOM 2633 C CA . ALA A 1 347 ? -3.825 10.743 22.601 1.00 90.06 347 ALA A CA 1
ATOM 2634 C C . ALA A 1 347 ? -4.174 10.694 24.105 1.00 90.06 347 ALA A C 1
ATOM 2636 O O . ALA A 1 347 ? -4.906 9.809 24.544 1.00 90.06 347 ALA A O 1
ATOM 2637 N N . GLY A 1 348 ? -3.738 11.690 24.889 1.00 91.38 348 GLY A N 1
ATOM 2638 C CA . GLY A 1 348 ? -4.028 11.750 26.328 1.00 91.38 348 GLY A CA 1
ATOM 2639 C C . GLY A 1 348 ? -5.508 11.982 26.661 1.00 91.38 348 GLY A C 1
ATOM 2640 O O . GLY A 1 348 ? -6.025 11.412 27.620 1.00 91.38 348 GLY A O 1
ATOM 2641 N N . ALA A 1 349 ? -6.210 12.794 25.867 1.00 90.31 349 ALA A N 1
ATOM 2642 C CA . ALA A 1 349 ? -7.640 13.041 26.051 1.00 90.31 349 ALA A CA 1
ATOM 2643 C C . ALA A 1 349 ? -8.487 11.834 25.613 1.00 90.31 349 ALA A C 1
ATOM 2645 O O . ALA A 1 349 ? -9.465 11.495 26.280 1.00 90.31 349 ALA A O 1
ATOM 2646 N N . MET A 1 350 ? -8.090 11.155 24.532 1.00 88.06 350 MET A N 1
ATOM 2647 C CA . MET A 1 350 ? -8.761 9.948 24.049 1.00 88.06 350 MET A CA 1
ATOM 2648 C C . MET A 1 350 ? -8.589 8.776 25.001 1.00 88.06 350 MET A C 1
ATOM 2650 O O . MET A 1 350 ? -9.564 8.075 25.243 1.00 88.06 350 MET A O 1
ATOM 2654 N N . LEU A 1 351 ? -7.412 8.599 25.605 1.00 89.94 351 LEU A N 1
ATOM 2655 C CA . LEU A 1 351 ? -7.208 7.557 26.612 1.00 89.94 351 LEU A CA 1
ATOM 2656 C C . LEU A 1 351 ? -8.154 7.751 27.804 1.00 89.94 351 LEU A C 1
ATOM 2658 O O . LEU A 1 351 ? -8.859 6.820 28.180 1.00 89.94 351 LEU A O 1
ATOM 2662 N N . LYS A 1 352 ? -8.266 8.981 28.323 1.00 91.62 352 LYS A N 1
ATOM 2663 C CA . LYS A 1 352 ? -9.235 9.313 29.385 1.00 91.62 352 LYS A CA 1
ATOM 2664 C C . LYS A 1 352 ? -10.682 9.077 28.949 1.00 91.62 352 LYS A C 1
ATOM 2666 O O . LYS A 1 352 ? -11.500 8.620 29.739 1.00 91.62 352 LYS A O 1
ATOM 2671 N N . ARG A 1 353 ? -11.016 9.381 27.690 1.00 88.56 353 ARG A N 1
ATOM 2672 C CA . ARG A 1 353 ? -12.348 9.115 27.128 1.00 88.56 353 ARG A CA 1
ATOM 2673 C C . ARG A 1 353 ? -12.631 7.615 27.048 1.00 88.56 353 ARG A C 1
ATOM 2675 O O . ARG A 1 353 ? -13.724 7.200 27.412 1.00 88.56 353 ARG A O 1
ATOM 2682 N N . GLN A 1 354 ? -11.675 6.818 26.582 1.00 87.94 354 GLN A N 1
ATOM 2683 C CA . GLN A 1 354 ? -11.801 5.363 26.507 1.00 87.94 354 GLN A CA 1
ATOM 2684 C C . GLN A 1 354 ? -11.935 4.751 27.902 1.00 87.94 354 GLN A C 1
ATOM 2686 O O . GLN A 1 354 ? -12.800 3.905 28.103 1.00 87.94 354 GLN A O 1
ATOM 2691 N N . GLU A 1 355 ? -11.161 5.235 28.875 1.00 90.88 355 GLU A N 1
ATOM 2692 C CA . GLU A 1 355 ? -11.279 4.841 30.280 1.00 90.88 355 GLU A CA 1
ATOM 2693 C C . GLU A 1 355 ? -12.668 5.175 30.841 1.00 90.88 355 GLU A C 1
ATOM 2695 O O . GLU A 1 355 ? -13.326 4.309 31.413 1.00 90.88 355 GLU A O 1
ATOM 2700 N N . ALA A 1 356 ? -13.174 6.388 30.600 1.00 88.38 356 ALA A N 1
ATOM 2701 C CA . ALA A 1 356 ? -14.511 6.789 31.033 1.00 88.38 356 ALA A CA 1
ATOM 2702 C C . ALA A 1 356 ? -15.626 5.961 30.367 1.00 88.38 356 ALA A C 1
ATOM 2704 O O . ALA A 1 356 ? -16.572 5.558 31.042 1.00 88.38 356 ALA A O 1
ATOM 2705 N N . ILE A 1 357 ? -15.521 5.671 29.063 1.00 87.62 357 ILE A N 1
ATOM 2706 C CA . ILE A 1 357 ? -16.483 4.818 28.341 1.00 87.62 357 ILE A CA 1
ATOM 2707 C C . ILE A 1 357 ? -16.444 3.389 28.890 1.00 87.62 357 ILE A C 1
ATOM 2709 O O . ILE A 1 357 ? -17.497 2.812 29.153 1.00 87.62 357 ILE A O 1
ATOM 2713 N N . ALA A 1 358 ? -15.253 2.831 29.113 1.00 86.38 358 ALA A N 1
ATOM 2714 C CA . ALA A 1 358 ? -15.093 1.501 29.693 1.00 86.38 358 ALA A CA 1
ATOM 2715 C C . ALA A 1 358 ? -15.670 1.436 31.116 1.00 86.38 358 ALA A C 1
ATOM 2717 O O . ALA A 1 358 ? -16.378 0.488 31.455 1.00 86.38 358 ALA A O 1
ATOM 2718 N N . MET A 1 359 ? -15.438 2.471 31.926 1.00 88.50 359 MET A N 1
ATOM 2719 C CA . MET A 1 359 ? -15.991 2.591 33.273 1.00 88.50 359 MET A CA 1
ATOM 2720 C C . MET A 1 359 ? -17.522 2.678 33.255 1.00 88.50 359 MET A C 1
ATOM 2722 O O . MET A 1 359 ? -18.188 1.998 34.035 1.00 88.50 359 MET A O 1
ATOM 2726 N N . LEU A 1 360 ? -18.097 3.479 32.355 1.00 87.81 360 LEU A N 1
ATOM 2727 C CA . LEU A 1 360 ? -19.548 3.580 32.186 1.00 87.81 360 LEU A CA 1
ATOM 2728 C C . LEU A 1 360 ? -20.161 2.259 31.712 1.00 87.81 360 LEU A C 1
ATOM 2730 O O . LEU A 1 360 ? -21.163 1.832 32.280 1.00 87.81 360 LEU A O 1
ATOM 2734 N N . GLY A 1 361 ? -19.545 1.585 30.737 1.00 87.38 361 GLY A N 1
ATOM 2735 C CA . GLY A 1 361 ? -19.995 0.275 30.263 1.00 87.38 361 GLY A CA 1
ATOM 2736 C C . GLY A 1 361 ? -19.959 -0.781 31.371 1.00 87.38 361 GLY A C 1
ATOM 2737 O O . GLY A 1 361 ? -20.929 -1.514 31.577 1.00 87.38 361 GLY A O 1
ATOM 2738 N N . ALA A 1 362 ? -18.889 -0.805 32.170 1.00 88.25 362 ALA A N 1
ATOM 2739 C CA . ALA A 1 362 ? -18.811 -1.664 33.348 1.00 88.25 362 ALA A CA 1
ATOM 2740 C C . ALA A 1 362 ? -19.941 -1.356 34.347 1.00 88.25 362 ALA A C 1
ATOM 2742 O O . ALA A 1 362 ? -20.625 -2.274 34.800 1.00 88.25 362 ALA A O 1
ATOM 2743 N N . ARG A 1 363 ? -20.202 -0.072 34.633 1.00 87.38 363 ARG A N 1
ATOM 2744 C CA . ARG A 1 363 ? -21.290 0.359 35.530 1.00 87.38 363 ARG A CA 1
ATOM 2745 C C . ARG A 1 363 ? -22.672 -0.044 35.017 1.00 87.38 363 ARG A C 1
ATOM 2747 O O . ARG A 1 363 ? -23.473 -0.534 35.806 1.00 87.38 363 ARG A O 1
ATOM 2754 N N . GLN A 1 364 ? -22.945 0.101 33.722 1.00 89.06 364 GLN A N 1
ATOM 2755 C CA . GLN A 1 364 ? -24.198 -0.364 33.114 1.00 89.06 364 GLN A CA 1
ATOM 2756 C C . GLN A 1 364 ? -24.379 -1.871 33.312 1.00 89.06 364 GLN A C 1
ATOM 2758 O O . GLN A 1 364 ? -25.421 -2.314 33.783 1.00 89.06 364 GLN A O 1
ATOM 2763 N N . THR A 1 365 ? -23.322 -2.649 33.068 1.00 90.12 365 THR A N 1
ATOM 2764 C CA . THR A 1 365 ? -23.354 -4.109 33.227 1.00 90.12 365 THR A CA 1
ATOM 2765 C C . THR A 1 365 ? -23.629 -4.525 34.680 1.00 90.12 365 THR A C 1
ATOM 2767 O O . THR A 1 365 ? -24.383 -5.468 34.929 1.00 90.12 365 THR A O 1
ATOM 2770 N N . VAL A 1 366 ? -23.050 -3.812 35.655 1.00 88.31 366 VAL A N 1
ATOM 2771 C CA . VAL A 1 366 ? -23.290 -4.038 37.091 1.00 88.31 366 VAL A CA 1
ATOM 2772 C C . VAL A 1 366 ? -24.731 -3.701 37.472 1.00 88.31 366 VAL A C 1
ATOM 2774 O O . VAL A 1 366 ? -25.384 -4.497 38.148 1.00 88.31 366 VAL A O 1
ATOM 2777 N N . VAL A 1 367 ? -25.245 -2.557 37.014 1.00 90.31 367 VAL A N 1
ATOM 2778 C CA . VAL A 1 367 ? -26.626 -2.123 37.272 1.00 90.31 367 VAL A CA 1
ATOM 2779 C C . VAL A 1 367 ? -27.632 -3.106 36.673 1.00 90.31 367 VAL A C 1
ATOM 2781 O O . VAL A 1 367 ? -28.548 -3.540 37.371 1.00 90.31 367 VAL A O 1
ATOM 2784 N N . ASP A 1 368 ? -27.426 -3.534 35.429 1.00 90.88 368 ASP A N 1
ATOM 2785 C CA . ASP A 1 368 ? -28.277 -4.524 34.763 1.00 90.88 368 ASP A CA 1
ATOM 2786 C C . ASP A 1 368 ? -28.234 -5.881 35.473 1.00 90.88 368 ASP A C 1
ATOM 2788 O O . ASP A 1 368 ? -29.255 -6.560 35.619 1.00 90.88 368 ASP A O 1
ATOM 2792 N N . GLY A 1 369 ? -27.049 -6.284 35.941 1.00 90.94 369 GLY A N 1
ATOM 2793 C CA . GLY A 1 369 ? -26.865 -7.476 36.761 1.00 90.94 369 GLY A CA 1
ATOM 2794 C C . GLY A 1 369 ? -27.653 -7.397 38.068 1.00 90.94 369 GLY A C 1
ATOM 2795 O O . GLY A 1 369 ? -28.404 -8.321 38.387 1.00 90.94 369 GLY A O 1
ATOM 2796 N N . ALA A 1 370 ? -27.545 -6.279 38.790 1.00 90.31 370 ALA A N 1
ATOM 2797 C CA . ALA A 1 370 ? -28.284 -6.033 40.025 1.00 90.31 370 ALA A CA 1
ATOM 2798 C C . ALA A 1 370 ? -29.800 -6.036 39.787 1.00 90.31 370 ALA A C 1
ATOM 2800 O O . ALA A 1 370 ? -30.533 -6.714 40.505 1.00 90.31 370 ALA A O 1
ATOM 2801 N N . TYR A 1 371 ? -30.276 -5.371 38.733 1.00 90.19 371 TYR A N 1
ATOM 2802 C CA . TYR A 1 371 ? -31.691 -5.364 38.366 1.00 90.19 371 TYR A CA 1
ATOM 2803 C C . TYR A 1 371 ? -32.222 -6.782 38.089 1.00 90.19 371 TYR A C 1
ATOM 2805 O O . TYR A 1 371 ? -33.260 -7.179 38.625 1.00 90.19 371 TYR A O 1
ATOM 2813 N N . LYS A 1 372 ? -31.471 -7.597 37.332 1.00 90.69 372 LYS A N 1
ATOM 2814 C CA . LYS A 1 372 ? -31.806 -9.011 37.078 1.00 90.69 372 LYS A CA 1
ATOM 2815 C C . LYS A 1 372 ? -31.815 -9.853 38.359 1.00 90.69 372 LYS A C 1
ATOM 2817 O O . LYS A 1 372 ? -32.661 -10.738 38.489 1.00 90.69 372 LYS A O 1
ATOM 2822 N N . ILE A 1 373 ? -30.896 -9.605 39.297 1.00 90.12 373 ILE A N 1
ATOM 2823 C CA . ILE A 1 373 ? -30.878 -10.278 40.607 1.00 90.12 373 ILE A CA 1
ATOM 2824 C C . ILE A 1 373 ? -32.119 -9.888 41.415 1.00 90.12 373 ILE A C 1
ATOM 2826 O O . ILE A 1 373 ? -32.800 -10.772 41.930 1.00 90.12 373 ILE A O 1
ATOM 2830 N N . ALA A 1 374 ? -32.456 -8.598 41.482 1.00 87.88 374 ALA A N 1
ATOM 2831 C CA . ALA A 1 374 ? -33.627 -8.116 42.209 1.00 87.88 374 ALA A CA 1
ATOM 2832 C C . ALA A 1 374 ? -34.927 -8.744 41.680 1.00 87.88 374 ALA A C 1
ATOM 2834 O O . ALA A 1 374 ? -35.716 -9.265 42.469 1.00 87.88 374 ALA A O 1
ATOM 2835 N N . GLN A 1 375 ? -35.115 -8.784 40.354 1.00 89.50 375 GLN A N 1
ATOM 2836 C CA . GLN A 1 375 ? -36.277 -9.437 39.738 1.00 89.50 375 GLN A CA 1
ATOM 2837 C C . GLN A 1 375 ? -36.372 -10.928 40.093 1.00 89.50 375 GLN A C 1
ATOM 2839 O O . GLN A 1 375 ? -37.442 -11.400 40.476 1.00 89.50 375 GLN A O 1
ATOM 2844 N N . LYS A 1 376 ? -35.259 -11.674 40.006 1.00 90.31 376 LYS A N 1
ATOM 2845 C CA . LYS A 1 376 ? -35.229 -13.106 40.354 1.00 90.31 376 LYS A CA 1
ATOM 2846 C C . LYS A 1 376 ? -35.554 -13.353 41.827 1.00 90.31 376 LYS A C 1
ATOM 2848 O O . LYS A 1 376 ? -36.250 -14.315 42.137 1.00 90.31 376 LYS A O 1
ATOM 2853 N N . THR A 1 377 ? -35.059 -12.501 42.722 1.00 87.06 377 THR A N 1
ATOM 2854 C CA . THR A 1 377 ? -35.306 -12.621 44.164 1.00 87.06 377 THR A CA 1
ATOM 2855 C C . THR A 1 377 ? -36.770 -12.352 44.508 1.00 87.06 377 THR A C 1
ATOM 2857 O O . THR A 1 377 ? -37.348 -13.128 45.262 1.00 87.06 377 THR A O 1
ATOM 2860 N N . ILE A 1 378 ? -37.390 -11.318 43.922 1.00 87.62 378 ILE A N 1
ATOM 2861 C CA . ILE A 1 378 ? -38.822 -11.025 44.119 1.00 87.62 378 ILE A CA 1
ATOM 2862 C C . ILE A 1 378 ? -39.676 -12.193 43.616 1.00 87.62 378 ILE A C 1
ATOM 2864 O O . ILE A 1 378 ? -40.498 -12.703 44.369 1.00 87.62 378 ILE A O 1
ATOM 2868 N N . ALA A 1 379 ? -39.430 -12.670 42.391 1.00 88.31 379 ALA A N 1
ATOM 2869 C CA . ALA A 1 379 ? -40.184 -13.783 41.813 1.00 88.31 379 ALA A CA 1
ATOM 2870 C C . ALA A 1 379 ? -40.089 -15.064 42.662 1.00 88.31 379 ALA A C 1
ATOM 2872 O O . ALA A 1 379 ? -41.064 -15.798 42.805 1.00 88.31 379 ALA A O 1
ATOM 2873 N N . ARG A 1 380 ? -38.915 -15.329 43.250 1.00 87.12 380 ARG A N 1
ATOM 2874 C CA . ARG A 1 380 ? -38.714 -16.476 44.141 1.00 87.12 380 ARG A CA 1
ATOM 2875 C C . ARG A 1 380 ? -39.438 -16.307 45.476 1.00 87.12 380 ARG A C 1
ATOM 2877 O O . ARG A 1 380 ? -40.097 -17.234 45.919 1.00 87.12 380 ARG A O 1
ATOM 2884 N N . ALA A 1 381 ? -39.359 -15.128 46.084 1.00 85.81 381 ALA A N 1
ATOM 2885 C CA . ALA A 1 381 ? -40.013 -14.862 47.359 1.00 85.81 381 ALA A CA 1
ATOM 2886 C C . ALA A 1 381 ? -41.553 -14.866 47.249 1.00 85.81 381 ALA A C 1
ATOM 2888 O O . ALA A 1 381 ? -42.227 -15.330 48.166 1.00 85.81 381 ALA A O 1
ATOM 2889 N N . GLU A 1 382 ? -42.112 -14.439 46.112 1.00 86.00 382 GLU A N 1
ATOM 2890 C CA . GLU A 1 382 ? -43.544 -14.591 45.815 1.00 86.00 382 GLU A CA 1
ATOM 2891 C C . GLU A 1 382 ? -43.955 -16.062 45.670 1.00 86.00 382 GLU A C 1
ATOM 2893 O O . GLU A 1 382 ? -45.003 -16.456 46.179 1.00 86.00 382 GLU A O 1
ATOM 2898 N N . ALA A 1 383 ? -43.122 -16.886 45.023 1.00 87.12 383 ALA A N 1
ATOM 2899 C CA . ALA A 1 383 ? -43.352 -18.328 44.921 1.00 87.12 383 ALA A CA 1
ATOM 2900 C C . ALA A 1 383 ? -43.294 -19.032 46.290 1.00 87.12 383 ALA A C 1
ATOM 2902 O O . ALA A 1 383 ? -44.046 -19.975 46.526 1.00 87.12 383 ALA A O 1
ATOM 2903 N N . ASP A 1 384 ? -42.453 -18.537 47.202 1.00 85.50 384 ASP A N 1
ATOM 2904 C CA . ASP A 1 384 ? -42.322 -19.027 48.579 1.00 85.50 384 ASP A CA 1
ATOM 2905 C C . ASP A 1 384 ? -43.431 -18.489 49.523 1.00 85.50 384 ASP A C 1
ATOM 2907 O O . ASP A 1 384 ? -43.433 -18.788 50.718 1.00 85.50 384 ASP A O 1
ATOM 2911 N N . GLY A 1 385 ? -44.399 -17.716 49.007 1.00 81.31 385 GLY A N 1
ATOM 2912 C CA . GLY A 1 385 ? -45.579 -17.247 49.746 1.00 81.31 385 GLY A CA 1
ATOM 2913 C C . GLY A 1 385 ? -45.431 -15.892 50.451 1.00 81.31 385 GLY A C 1
ATOM 2914 O O . GLY A 1 385 ? -46.306 -15.514 51.231 1.00 81.31 385 GLY A O 1
ATOM 2915 N N . VAL A 1 386 ? -44.358 -15.137 50.188 1.00 79.12 386 VAL A N 1
ATOM 2916 C CA . VAL A 1 386 ? -44.150 -13.789 50.744 1.00 79.12 386 VAL A CA 1
ATOM 2917 C C . VAL A 1 386 ? -44.782 -12.743 49.821 1.00 79.12 386 VAL A C 1
ATOM 2919 O O . VAL A 1 386 ? -44.293 -12.484 48.722 1.00 79.12 386 VAL A O 1
ATOM 2922 N N . ALA A 1 387 ? -45.874 -12.116 50.268 1.00 75.38 387 ALA A N 1
ATOM 2923 C CA . ALA A 1 387 ? -46.549 -11.059 49.516 1.00 75.38 387 ALA A CA 1
ATOM 2924 C C . ALA A 1 387 ? -45.881 -9.692 49.749 1.00 75.38 387 ALA A C 1
ATOM 2926 O O . ALA A 1 387 ? -45.889 -9.173 50.864 1.00 75.38 387 ALA A O 1
ATOM 2927 N N . PHE A 1 388 ? -45.346 -9.085 48.687 1.00 74.19 388 PHE A N 1
ATOM 2928 C CA . PHE A 1 388 ? -44.817 -7.716 48.720 1.00 74.19 388 PHE A CA 1
ATOM 2929 C C . PHE A 1 388 ? -45.828 -6.720 48.152 1.00 74.19 388 PHE A C 1
ATOM 2931 O O . PHE A 1 388 ? -46.382 -6.941 47.073 1.00 74.19 388 PHE A O 1
ATOM 2938 N N . MET A 1 389 ? -45.993 -5.570 48.811 1.00 82.12 389 MET A N 1
ATOM 2939 C CA . MET A 1 389 ? -46.668 -4.418 48.197 1.00 82.12 389 MET A CA 1
ATOM 2940 C C . MET A 1 389 ? -45.801 -3.834 47.068 1.00 82.12 389 MET A C 1
ATOM 2942 O O . MET A 1 389 ? -44.570 -3.884 47.141 1.00 82.12 389 MET A O 1
ATOM 2946 N N . GLU A 1 390 ? -46.409 -3.218 46.048 1.00 79.25 390 GLU A N 1
ATOM 2947 C CA . GLU A 1 390 ? -45.665 -2.612 44.924 1.00 79.25 390 GLU A CA 1
ATOM 2948 C C . GLU A 1 390 ? -44.613 -1.587 45.389 1.00 79.25 390 GLU A C 1
ATOM 2950 O O . GLU A 1 390 ? -43.495 -1.570 44.870 1.00 79.25 390 GLU A O 1
ATOM 2955 N N . GLY A 1 391 ? -44.908 -0.815 46.442 1.00 82.75 391 GLY A N 1
ATOM 2956 C CA . GLY A 1 391 ? -43.948 0.118 47.047 1.00 82.75 391 GLY A CA 1
ATOM 2957 C C . GLY A 1 391 ? -42.712 -0.561 47.659 1.00 82.75 391 GLY A C 1
ATOM 2958 O O . GLY A 1 391 ? -41.602 -0.039 47.547 1.00 82.75 391 GLY A O 1
ATOM 2959 N N . GLN A 1 392 ? -42.864 -1.754 48.247 1.00 79.81 392 GLN A N 1
ATOM 2960 C CA . GLN A 1 392 ? -41.748 -2.516 48.828 1.00 79.81 392 GLN A CA 1
ATOM 2961 C C . GLN A 1 392 ? -40.857 -3.131 47.742 1.00 79.81 392 GLN A C 1
ATOM 2963 O O . GLN A 1 392 ? -39.634 -3.123 47.875 1.00 79.81 392 GLN A O 1
ATOM 2968 N N . LYS A 1 393 ? -41.451 -3.595 46.633 1.00 83.25 393 LYS A N 1
ATOM 2969 C CA . LYS A 1 393 ? -40.704 -4.085 45.462 1.00 83.25 393 LYS A CA 1
ATOM 2970 C C . LYS A 1 393 ? -39.841 -2.981 44.852 1.00 83.25 393 LYS A C 1
ATOM 2972 O O . LYS A 1 393 ? -38.654 -3.196 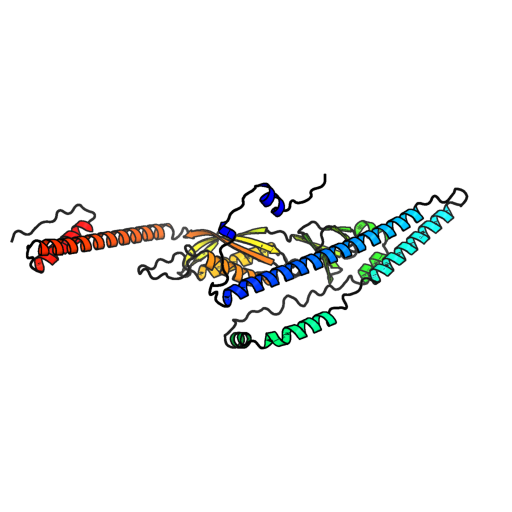44.611 1.00 83.25 393 LYS A O 1
ATOM 2977 N N . ALA A 1 394 ? -40.418 -1.793 44.653 1.00 84.94 394 ALA A N 1
ATOM 2978 C CA . ALA A 1 394 ? -39.697 -0.637 44.123 1.00 84.94 394 ALA A CA 1
ATOM 2979 C C . ALA A 1 394 ? -38.537 -0.213 45.041 1.00 84.94 394 ALA A C 1
ATOM 2981 O O . ALA A 1 394 ? -37.434 0.052 44.560 1.00 84.94 394 ALA A O 1
ATOM 2982 N N . SER A 1 395 ? -38.755 -0.222 46.362 1.00 86.38 395 SER A N 1
ATOM 2983 C CA . SER A 1 395 ? -37.709 0.074 47.349 1.00 86.38 395 SER A CA 1
ATOM 2984 C C . SER A 1 395 ? -36.566 -0.946 47.312 1.00 86.38 395 SER A C 1
ATOM 2986 O O . SER A 1 395 ? -35.400 -0.555 47.298 1.00 86.38 395 SER A O 1
ATOM 2988 N N . LEU A 1 396 ? -36.875 -2.244 47.221 1.00 84.62 396 LEU A N 1
ATOM 2989 C CA . LEU A 1 396 ? -35.868 -3.307 47.196 1.00 84.62 396 LEU A CA 1
ATOM 2990 C C . LEU A 1 396 ? -35.008 -3.253 45.924 1.00 84.62 396 LEU A C 1
ATOM 2992 O O . LEU A 1 396 ? -33.785 -3.341 46.014 1.00 84.62 396 LEU A O 1
ATOM 2996 N N . VAL A 1 397 ? -35.626 -3.041 44.755 1.00 86.94 397 VAL A N 1
ATOM 2997 C CA . VAL A 1 397 ? -34.903 -2.860 43.482 1.00 86.94 397 VAL A CA 1
ATOM 2998 C C . VAL A 1 397 ? -34.015 -1.617 43.537 1.00 86.94 397 VAL A C 1
ATOM 3000 O O . VAL A 1 397 ? -32.833 -1.704 43.213 1.00 86.94 397 VAL A O 1
ATOM 3003 N N . SER A 1 398 ? -34.558 -0.481 43.985 1.00 86.94 398 SER A N 1
ATOM 3004 C CA . SER A 1 398 ? -33.812 0.777 44.100 1.00 86.94 398 SER A CA 1
ATOM 3005 C C . SER A 1 398 ? -32.597 0.635 45.023 1.00 86.94 398 SER A C 1
ATOM 3007 O O . SER A 1 398 ? -31.473 0.933 44.622 1.00 86.94 398 SER A O 1
ATOM 3009 N N . ASN A 1 399 ? -32.789 0.077 46.223 1.00 87.12 399 ASN A N 1
ATOM 3010 C CA . ASN A 1 399 ? -31.716 -0.122 47.197 1.00 87.12 399 ASN A CA 1
ATOM 3011 C C . ASN A 1 399 ? -30.623 -1.062 46.674 1.00 87.12 399 ASN A C 1
ATOM 3013 O O . ASN A 1 399 ? -29.437 -0.803 46.891 1.00 87.12 399 ASN A O 1
ATOM 3017 N N . LEU A 1 400 ? -30.998 -2.134 45.968 1.00 85.06 400 LEU A N 1
ATOM 3018 C CA . LEU A 1 400 ? -30.036 -3.070 45.390 1.00 85.06 400 LEU A CA 1
ATOM 3019 C C . LEU A 1 400 ? -29.232 -2.421 44.255 1.00 85.06 400 LEU A C 1
ATOM 3021 O O . LEU A 1 400 ? -28.015 -2.584 44.206 1.00 85.06 400 LEU A O 1
ATOM 3025 N N . VAL A 1 401 ? -29.889 -1.653 43.379 1.00 85.62 401 VAL A N 1
ATOM 3026 C CA . VAL A 1 401 ? -29.222 -0.916 42.294 1.00 85.62 401 VAL A CA 1
ATOM 3027 C C . VAL A 1 401 ? -28.272 0.139 42.859 1.00 85.62 401 VAL A C 1
ATOM 3029 O O . VAL A 1 401 ? -27.128 0.205 42.424 1.00 85.62 401 VAL A O 1
ATOM 3032 N N . ILE A 1 402 ? -28.695 0.911 43.864 1.00 86.00 402 ILE A N 1
ATOM 3033 C CA . ILE A 1 402 ? -27.848 1.921 44.519 1.00 86.00 402 ILE A CA 1
ATOM 3034 C C . ILE A 1 402 ? -26.632 1.265 45.181 1.00 86.00 402 ILE A C 1
ATOM 3036 O O . ILE A 1 402 ? -25.511 1.747 45.033 1.00 86.00 402 ILE A O 1
ATOM 3040 N N . THR A 1 403 ? -26.836 0.146 45.879 1.00 85.12 403 THR A N 1
ATOM 3041 C CA . THR A 1 403 ? -25.752 -0.566 46.569 1.00 85.12 403 THR A CA 1
ATOM 3042 C C . THR A 1 403 ? -24.772 -1.194 45.575 1.00 85.12 403 THR A C 1
ATOM 3044 O O . THR A 1 403 ? -23.571 -1.190 45.823 1.00 85.12 403 THR A O 1
ATOM 3047 N N . ALA A 1 404 ? -25.259 -1.697 44.437 1.00 82.88 404 ALA A N 1
ATOM 3048 C CA . ALA A 1 404 ? -24.418 -2.267 43.387 1.00 82.88 404 ALA A CA 1
ATOM 3049 C C . ALA A 1 404 ? -23.679 -1.203 42.556 1.00 82.88 404 ALA A C 1
ATOM 3051 O O . ALA A 1 404 ? -22.556 -1.441 42.124 1.00 82.88 404 ALA A O 1
ATOM 3052 N N . ALA A 1 405 ? -24.294 -0.039 42.325 1.00 80.25 405 ALA A N 1
ATOM 3053 C CA . ALA A 1 405 ? -23.718 1.044 41.526 1.00 80.25 405 ALA A CA 1
ATOM 3054 C C . ALA A 1 405 ? -22.774 1.968 42.316 1.00 80.25 405 ALA A C 1
ATOM 3056 O O . ALA A 1 405 ? -22.043 2.752 41.709 1.00 80.25 405 ALA A O 1
ATOM 3057 N N . SER A 1 406 ? -22.805 1.919 43.650 1.00 83.50 406 SER A N 1
ATOM 3058 C CA . SER A 1 406 ? -21.983 2.782 44.497 1.00 83.50 406 SER A CA 1
ATOM 3059 C C . SER A 1 406 ? -20.536 2.296 44.599 1.00 83.50 406 SER A C 1
ATOM 3061 O O . SER A 1 406 ? -20.269 1.131 44.877 1.00 83.50 406 SER A O 1
ATOM 3063 N N . GLU A 1 407 ? -19.589 3.224 44.459 1.00 71.25 407 GLU A N 1
ATOM 3064 C CA . GLU A 1 407 ? -18.154 2.976 44.680 1.00 71.25 407 GLU A CA 1
ATOM 3065 C C . GLU A 1 407 ? -17.775 2.964 46.165 1.00 71.25 407 GLU A C 1
ATOM 3067 O O . GLU A 1 407 ? -16.796 2.337 46.570 1.00 71.25 407 GLU A O 1
ATOM 3072 N N . VAL A 1 408 ? -18.560 3.653 46.994 1.00 73.62 408 VAL A N 1
ATOM 3073 C CA . VAL A 1 408 ? -18.405 3.652 48.449 1.00 73.62 408 VAL A CA 1
ATOM 3074 C C . VAL A 1 408 ? -19.238 2.510 49.017 1.00 73.62 408 VAL A C 1
ATOM 3076 O O . VAL A 1 408 ? -20.353 2.277 48.549 1.00 73.62 408 VAL A O 1
ATOM 3079 N N . ARG A 1 409 ? -18.736 1.808 50.044 1.00 67.62 409 ARG A N 1
ATOM 3080 C CA . ARG A 1 409 ? -19.532 0.816 50.784 1.00 67.62 409 ARG A CA 1
ATOM 3081 C C . ARG A 1 409 ? -20.759 1.502 51.390 1.00 67.62 409 ARG A C 1
ATOM 3083 O O . ARG A 1 409 ? -20.649 2.156 52.424 1.00 67.62 409 ARG A O 1
ATOM 3090 N N . VAL A 1 410 ? -21.913 1.343 50.751 1.00 69.94 410 VAL A N 1
ATOM 3091 C CA . VAL A 1 410 ? -23.202 1.803 51.278 1.00 69.94 410 VAL A CA 1
ATOM 3092 C C . VAL A 1 410 ? -23.782 0.689 52.138 1.00 69.94 410 VAL A C 1
ATOM 3094 O O . VAL A 1 410 ? -23.819 -0.466 51.716 1.00 69.94 410 VAL A O 1
ATOM 3097 N N . GLN A 1 411 ? -24.222 1.024 53.350 1.00 70.56 411 GLN A N 1
ATOM 3098 C CA . GLN A 1 411 ? -25.049 0.127 54.153 1.00 70.56 411 GLN A CA 1
ATOM 3099 C C . GLN A 1 411 ? -26.520 0.464 53.888 1.00 70.56 411 GLN A C 1
ATOM 3101 O O . GLN A 1 411 ? -26.928 1.591 54.175 1.00 70.56 411 GLN A O 1
ATOM 3106 N N . PRO A 1 412 ? -27.318 -0.461 53.327 1.00 64.69 412 PRO A N 1
ATOM 3107 C CA . PRO A 1 412 ? -28.736 -0.215 53.114 1.00 64.69 412 PRO A CA 1
ATOM 3108 C C . PRO A 1 412 ? -29.453 -0.123 54.467 1.00 64.69 412 PRO A C 1
ATOM 3110 O O . PRO A 1 412 ? -29.352 -1.030 55.293 1.00 64.69 412 PRO A O 1
ATOM 3113 N N . THR A 1 413 ? -30.183 0.967 54.699 1.00 67.38 413 THR A N 1
ATOM 3114 C CA . THR A 1 413 ? -31.040 1.140 55.877 1.00 67.38 413 THR A CA 1
ATOM 3115 C C . THR A 1 413 ? -32.481 0.775 55.522 1.00 67.38 413 THR A C 1
ATOM 3117 O O . THR A 1 413 ? -33.028 1.232 54.519 1.00 67.38 413 THR A O 1
ATOM 3120 N N . LEU A 1 414 ? -33.106 -0.082 56.332 1.00 69.12 414 LEU A N 1
ATOM 3121 C CA . LEU A 1 414 ? -34.537 -0.371 56.238 1.00 69.12 414 LEU A CA 1
ATOM 3122 C C . LEU A 1 414 ? -35.296 0.646 57.102 1.00 69.12 414 LEU A C 1
ATOM 3124 O O . LEU A 1 414 ? -34.999 0.739 58.296 1.00 69.12 414 LEU A O 1
ATOM 3128 N N . PRO A 1 415 ? -36.261 1.403 56.548 1.00 59.12 415 PRO A N 1
ATOM 3129 C CA . PRO A 1 415 ? -37.169 2.180 57.373 1.00 59.12 415 PRO A CA 1
ATOM 3130 C C . PRO A 1 415 ? -38.040 1.203 58.171 1.00 59.12 415 PRO A C 1
ATOM 3132 O O . PRO A 1 415 ? -38.802 0.424 57.599 1.00 59.12 415 PRO A O 1
ATOM 3135 N N . LEU A 1 416 ? -37.886 1.223 59.494 1.00 44.78 416 LEU A N 1
ATOM 3136 C CA . LEU A 1 416 ? -38.838 0.612 60.416 1.00 44.78 416 LEU A CA 1
ATOM 3137 C C . LEU A 1 416 ? -40.124 1.444 60.338 1.00 44.78 416 LEU A C 1
ATOM 3139 O O . LEU A 1 416 ? -40.124 2.595 60.774 1.00 44.78 416 LEU A O 1
ATOM 3143 N N . ALA A 1 417 ? -41.160 0.887 59.712 1.00 41.09 417 ALA A N 1
ATOM 3144 C CA . ALA A 1 417 ? -42.517 1.427 59.722 1.00 41.09 417 ALA A CA 1
ATOM 3145 C C . ALA A 1 417 ? -43.346 0.713 60.789 1.00 41.09 417 ALA A C 1
ATOM 3147 O O . ALA A 1 417 ? -43.245 -0.537 60.850 1.00 41.09 417 ALA A O 1
#

Organism: Aureococcus anophagefferens (NCBI:txid44056)

pLDDT: mean 70.04, std 22.51, range [27.16, 97.19]

InterPro domains:
  IPR001107 Band 7 domain [PF01145] (190-382)
  IPR001107 Band 7 domain [SM00244] (185-354)
  IPR036013 Band 7/SPFH domain superfamily [G3DSA:3.30.479.30] (221-356)

Secondary structure (DSSP, 8-state):
---PPP-THHHHHHTT---GGGG---S-----HHHHHHHHHHHHHHHHHHHHHHHHHHHHHHHHHHHHHHHHHHHHHHHHHTS---TTS-HHHHHHHHHHHHHHHHHHHHHHHHTS-----HHHHHHHHHHHHTTTTT-TTHHHHTTS-------SSSSSS-------HHHHHHHHHTHHHHHHH-EEEE-TTEEEEEEETTEEEEEE-SSEEEE---TTEEEEEEE-S-EEEEEEEEEEE-TT--EEEEEEEEEEEES-HHHHHHH-S-HHHHHHHHHHHHHHHHHTTS-SS---TTS---S--TTT-HHHHHHHHHHHHHHHHGGGTEEEEEEEEEEEEE-HHHHHHHHHHHHHHHHHHHHHHHHHHHHHHHHHHHHHHHHTT-PPPHHHHHHHHHHHHHHHH-SS-PPPPP---

Nearest PDB structures (foldseek):
  3bk6-assembly1_C  TM=7.471E-01  e=5.581E-09  Pyrococcus horikoshii
  3bk6-assembly1_B  TM=7.688E-01  e=1.444E-08  Pyrococcus horikoshii
  7wi3-assembly1_G  TM=6.482E-01  e=1.122E-09  Escherichia coli K-12
  8z5g-assembly1_A  TM=6.304E-01  e=7.512E-09  Escherichia coli K-12
  9bq2-assembly1_B  TM=5.878E-01  e=2.0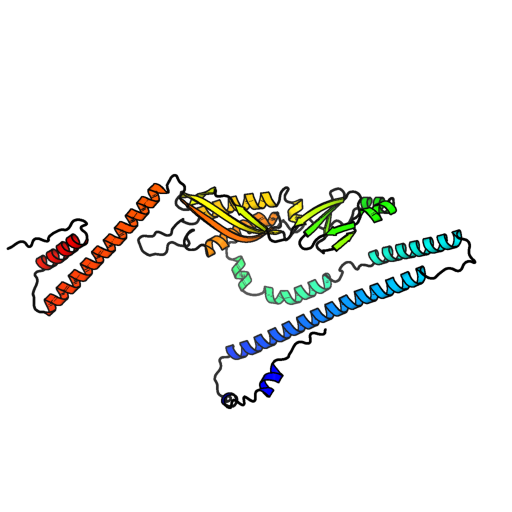93E-07  Homo sapiens

Sequence (417 aa):
MDGRYHCPVKDAQRLGLDDPRAKKAHPDAGGSAASFRGVADAHERLLAFRSERAAGALRERRFQSKYHAKSDFADRITHVLSRPLGNLVSTQTKLRFRLGAFAVLMAYVSFKMRLIPKPTDGAAMEKQIDEIANPLLQSPLQQAVDRGAAPNVVAERYDASLIPQGQPLLSKALGCLCLPCTCLGSWVLVNPKEELVSIHFGEFSGVVNEPGLHYVNMWGRELRKISTAQQNLEVPGEKVLDAMGCPLVASAVVTFRFSAPANTLLNTANPYGYVATQAKATLKQVCARYPYDSHTLDGSSSGPSLRGECAAVEAEMVAALQDRVRCAGATVLTMTLSELNYAPEIAGAMLKRQEAIAMLGARQTVVDGAYKIAQKTIARAEADGVAFMEGQKASLVSNLVITAASEVRVQPTLPLA

Radius of gyration: 39.12 Å; Cα contacts (8 Å, |Δi|>4): 383; chains: 1; bounding box: 99×73×111 Å